Protein AF-0000000084495111 (afdb_homodimer)

Structure (mmCIF, N/CA/C/O backbone):
data_AF-0000000084495111-model_v1
#
loop_
_entity.id
_entity.type
_entity.pdbx_description
1 polymer 'Glycosyl transferase'
#
loop_
_atom_site.group_PDB
_atom_site.id
_atom_site.type_symbol
_atom_site.label_atom_id
_atom_site.label_alt_id
_atom_site.label_comp_id
_atom_site.label_asym_id
_atom_site.label_entity_id
_atom_site.label_seq_id
_atom_site.pdbx_PDB_ins_code
_atom_site.Cartn_x
_atom_site.Cartn_y
_atom_site.Cartn_z
_atom_site.occupancy
_atom_site.B_iso_or_equiv
_atom_site.auth_seq_id
_atom_site.auth_comp_id
_atom_site.auth_asym_id
_atom_site.auth_atom_id
_atom_site.pdbx_PDB_model_num
ATOM 1 N N . MET A 1 1 ? 12.867 35 25 1 80.38 1 MET A N 1
ATOM 2 C CA . MET A 1 1 ? 12.43 33.719 24.438 1 80.38 1 MET A CA 1
ATOM 3 C C . MET A 1 1 ? 13.344 33.281 23.297 1 80.38 1 MET A C 1
ATOM 5 O O . MET A 1 1 ? 13.844 34.125 22.547 1 80.38 1 MET A O 1
ATOM 9 N N . THR A 1 2 ? 13.703 32.094 23.297 1 91.12 2 THR A N 1
ATOM 10 C CA . THR A 1 2 ? 14.516 31.547 22.219 1 91.12 2 THR A CA 1
ATOM 11 C C . THR A 1 2 ? 13.766 31.641 20.891 1 91.12 2 THR A C 1
ATOM 13 O O . THR A 1 2 ? 12.586 31.297 20.812 1 91.12 2 THR A O 1
ATOM 16 N N . LYS A 1 3 ? 14.398 32.188 19.859 1 96.12 3 LYS A N 1
ATOM 17 C CA . LYS A 1 3 ? 13.797 32.375 18.531 1 96.12 3 LYS A CA 1
ATOM 18 C C . LYS A 1 3 ? 14.156 31.203 17.625 1 96.12 3 LYS A C 1
ATOM 20 O O . LYS A 1 3 ? 15.305 30.75 17.609 1 96.12 3 LYS A O 1
ATOM 25 N N . VAL A 1 4 ? 13.188 30.703 17 1 97 4 VAL A N 1
ATOM 26 C CA . VAL A 1 4 ? 13.367 29.703 15.938 1 97 4 VAL A CA 1
ATOM 27 C C . VAL A 1 4 ? 12.75 30.219 14.641 1 97 4 VAL A C 1
ATOM 29 O O . VAL A 1 4 ? 11.594 30.641 14.609 1 97 4 VAL A O 1
ATOM 32 N N . GLY A 1 5 ? 13.539 30.266 13.609 1 97.06 5 GLY A N 1
ATOM 33 C CA . GLY A 1 5 ? 13.031 30.688 12.312 1 97.06 5 GLY A CA 1
ATOM 34 C C . GLY A 1 5 ? 12.336 29.578 11.562 1 97.06 5 GLY A C 1
ATOM 35 O O . GLY A 1 5 ? 12.836 28.453 11.492 1 97.06 5 GLY A O 1
ATOM 36 N N . LEU A 1 6 ? 11.141 29.844 11.062 1 96.88 6 LEU A N 1
ATOM 37 C CA . LEU A 1 6 ? 10.43 28.953 10.148 1 96.88 6 LEU A CA 1
ATOM 38 C C . LEU A 1 6 ? 10.445 29.5 8.727 1 96.88 6 LEU A C 1
ATOM 40 O O . LEU A 1 6 ? 9.758 30.484 8.43 1 96.88 6 LEU A O 1
ATOM 44 N N . VAL A 1 7 ? 11.195 28.875 7.863 1 93.75 7 VAL A N 1
ATOM 45 C CA . VAL A 1 7 ? 11.398 29.359 6.504 1 93.75 7 VAL A CA 1
ATOM 46 C C . VAL A 1 7 ? 10.367 28.734 5.57 1 93.75 7 VAL A C 1
ATOM 48 O O . VAL A 1 7 ? 10.32 27.5 5.41 1 93.75 7 VAL A O 1
ATOM 51 N N . MET A 1 8 ? 9.539 29.547 4.945 1 90.94 8 MET A N 1
ATOM 52 C CA . MET A 1 8 ? 8.477 29.125 4.039 1 90.94 8 MET A CA 1
ATOM 53 C C . MET A 1 8 ? 8.43 30 2.797 1 90.94 8 MET A C 1
ATOM 55 O O . MET A 1 8 ? 9.023 31.078 2.775 1 90.94 8 MET A O 1
ATOM 59 N N . ARG A 1 9 ? 7.695 29.531 1.794 1 85.5 9 ARG A N 1
ATOM 60 C CA . ARG A 1 9 ? 7.422 30.359 0.625 1 85.5 9 ARG A CA 1
ATOM 61 C C . ARG A 1 9 ? 6.238 31.297 0.879 1 85.5 9 ARG A C 1
ATOM 63 O O . ARG A 1 9 ? 5.344 30.969 1.663 1 85.5 9 ARG A O 1
ATOM 70 N N . LYS A 1 10 ? 6.25 32.344 0.177 1 77.19 10 LYS A N 1
ATOM 71 C CA . LYS A 1 10 ? 5.176 33.312 0.313 1 77.19 10 LYS A CA 1
ATOM 72 C C . LYS A 1 10 ? 3.816 32.688 0.021 1 77.19 10 LYS A C 1
ATOM 74 O O . LYS A 1 10 ? 2.844 32.938 0.735 1 77.19 10 LYS A O 1
ATOM 79 N N . ILE A 1 11 ? 3.752 31.844 -0.914 1 74.19 11 ILE A N 1
ATOM 80 C CA . ILE A 1 11 ? 2.494 31.266 -1.366 1 74.19 11 ILE A CA 1
ATOM 81 C C . ILE A 1 11 ? 1.935 30.344 -0.284 1 74.19 11 ILE A C 1
ATOM 83 O O . ILE A 1 11 ? 0.718 30.172 -0.171 1 74.19 11 ILE A O 1
ATOM 87 N N . GLN A 1 12 ? 2.768 29.797 0.536 1 77.5 12 GLN A N 1
ATOM 88 C CA . GLN A 1 12 ? 2.334 28.906 1.601 1 77.5 12 GLN A CA 1
ATOM 89 C C . GLN A 1 12 ? 1.616 29.672 2.709 1 77.5 12 GLN A C 1
ATOM 91 O O . GLN A 1 12 ? 0.781 29.109 3.418 1 77.5 12 GLN A O 1
ATOM 96 N N . PHE A 1 13 ? 1.846 30.953 2.773 1 74.19 13 PHE A N 1
ATOM 97 C CA . PHE A 1 13 ? 1.226 31.766 3.814 1 74.19 13 PHE A CA 1
ATOM 98 C C . PHE A 1 13 ? -0.087 32.375 3.322 1 74.19 13 PHE A C 1
ATOM 100 O O . PHE A 1 13 ? -0.964 32.688 4.125 1 74.19 13 PHE A O 1
ATOM 107 N N . THR A 1 14 ? -0.217 32.406 2.066 1 70.44 14 THR A N 1
ATOM 108 C CA . THR A 1 14 ? -1.346 33.156 1.521 1 70.44 14 THR A CA 1
ATOM 109 C C . THR A 1 14 ? -2.562 32.25 1.354 1 70.44 14 THR A C 1
ATOM 111 O O . THR A 1 14 ? -3.701 32.719 1.384 1 70.44 14 THR A O 1
ATOM 114 N N . GLU A 1 15 ? -2.352 30.969 1.274 1 70.62 15 GLU A N 1
ATOM 115 C CA . GLU A 1 15 ? -3.453 30.047 1.041 1 70.62 15 GLU A CA 1
ATOM 116 C C . GLU A 1 15 ? -3.76 29.219 2.293 1 70.62 15 GLU A C 1
ATOM 118 O O . GLU A 1 15 ? -2.863 28.938 3.088 1 70.62 15 GLU A O 1
ATOM 123 N N . ALA A 1 16 ? -5.059 29.016 2.482 1 68.75 16 ALA A N 1
ATOM 124 C CA . ALA A 1 16 ? -5.473 28.219 3.637 1 68.75 16 ALA A CA 1
ATOM 125 C C . ALA A 1 16 ? -5.242 26.734 3.389 1 68.75 16 ALA A C 1
ATOM 127 O O . ALA A 1 16 ? -6.188 25.938 3.4 1 68.75 16 ALA A O 1
ATOM 128 N N . GLN A 1 17 ? -3.949 26.438 3.223 1 77.94 17 GLN A N 1
ATOM 129 C CA . GLN A 1 17 ? -3.578 25.062 2.938 1 77.94 17 GLN A CA 1
ATOM 130 C C . GLN A 1 17 ? -2.781 24.453 4.09 1 77.94 17 GLN A C 1
ATOM 132 O O . GLN A 1 17 ? -2.631 25.078 5.141 1 77.94 17 GLN A O 1
ATOM 137 N N . GLY A 1 18 ? -2.381 23.328 3.938 1 77.62 18 GLY A N 1
ATOM 138 C CA . GLY A 1 18 ? -1.704 22.531 4.941 1 77.62 18 GLY A CA 1
ATOM 139 C C . GLY A 1 18 ? -0.502 23.219 5.551 1 77.62 18 GLY A C 1
ATOM 140 O O . GLY A 1 18 ? -0.385 23.312 6.777 1 77.62 18 GLY A O 1
ATOM 141 N N . PRO A 1 19 ? 0.266 23.781 4.699 1 79.81 19 PRO A N 1
ATOM 142 C CA . PRO A 1 19 ? 1.465 24.422 5.238 1 79.81 19 PRO A CA 1
ATOM 143 C C . PRO A 1 19 ? 1.14 25.609 6.145 1 79.81 19 PRO A C 1
ATOM 145 O O . PRO A 1 19 ? 1.801 25.812 7.164 1 79.81 19 PRO A O 1
ATOM 148 N N . ARG A 1 20 ? 0.165 26.359 5.805 1 81.5 20 ARG A N 1
ATOM 149 C CA . ARG A 1 20 ? -0.225 27.484 6.637 1 81.5 20 ARG A CA 1
ATOM 150 C C . ARG A 1 20 ? -0.777 27.016 7.98 1 81.5 20 ARG A C 1
ATOM 152 O O . ARG A 1 20 ? -0.431 27.562 9.023 1 81.5 20 ARG A O 1
ATOM 159 N N . ILE A 1 21 ? -1.583 26.047 7.891 1 82.5 21 ILE A N 1
ATOM 160 C CA . ILE A 1 21 ? -2.174 25.5 9.102 1 82.5 21 ILE A CA 1
ATOM 161 C C . ILE A 1 21 ? -1.073 24.969 10.016 1 82.5 21 ILE A C 1
ATOM 163 O O . ILE A 1 21 ? -1.077 25.234 11.227 1 82.5 21 ILE A O 1
ATOM 167 N N . PHE A 1 22 ? -0.161 24.328 9.484 1 87.94 22 PHE A N 1
ATOM 168 C CA . PHE A 1 22 ? 0.98 23.828 10.242 1 87.94 22 PHE A CA 1
ATOM 169 C C . PHE A 1 22 ? 1.736 24.969 10.906 1 87.94 22 PHE A C 1
ATOM 171 O O . PHE A 1 22 ? 2.055 24.906 12.094 1 87.94 22 PHE A O 1
ATOM 178 N N . ALA A 1 23 ? 1.989 25.984 10.109 1 89.56 23 ALA A N 1
ATOM 179 C CA . ALA A 1 23 ? 2.773 27.109 10.602 1 89.56 23 ALA A CA 1
ATOM 180 C C . ALA A 1 23 ? 2.092 27.781 11.797 1 89.56 23 ALA A C 1
ATOM 182 O O . ALA A 1 23 ? 2.74 28.094 12.797 1 89.56 23 ALA A O 1
ATOM 183 N N . GLU A 1 24 ? 0.834 27.922 11.672 1 89.25 24 GLU A N 1
ATOM 184 C CA . GLU A 1 24 ? 0.075 28.562 12.742 1 89.25 24 GLU A CA 1
ATOM 185 C C . GLU A 1 24 ? 0.035 27.688 13.992 1 89.25 24 GLU A C 1
ATOM 187 O O . GLU A 1 24 ? 0.164 28.188 15.109 1 89.25 24 GLU A O 1
ATOM 192 N N . ARG A 1 25 ? -0.098 26.469 13.773 1 89.81 25 ARG A N 1
ATOM 193 C CA . ARG A 1 25 ? -0.114 25.547 14.898 1 89.81 25 ARG A CA 1
ATOM 194 C C . ARG A 1 25 ? 1.244 25.5 15.594 1 89.81 25 ARG A C 1
ATOM 196 O O . ARG A 1 25 ? 1.318 25.484 16.828 1 89.81 25 ARG A O 1
ATOM 203 N N . LEU A 1 26 ? 2.24 25.422 14.805 1 93.06 26 LEU A N 1
ATOM 204 C CA . LEU A 1 26 ? 3.586 25.406 15.367 1 93.06 26 LEU A CA 1
ATOM 205 C C . LEU A 1 26 ? 3.867 26.672 16.172 1 93.06 26 LEU A C 1
ATOM 207 O O . LEU A 1 26 ? 4.508 26.609 17.219 1 93.06 26 LEU A O 1
ATOM 211 N N . LYS A 1 27 ? 3.406 27.75 15.656 1 94.44 27 LYS A N 1
ATOM 212 C CA . LYS A 1 27 ? 3.58 29.016 16.359 1 94.44 27 LYS A CA 1
ATOM 213 C C . LYS A 1 27 ? 2.904 28.984 17.734 1 94.44 27 LYS A C 1
ATOM 215 O O . LYS A 1 27 ? 3.494 29.391 18.734 1 94.44 27 LYS A O 1
ATOM 220 N N . THR A 1 28 ? 1.723 28.516 17.75 1 93.5 28 THR A N 1
ATOM 221 C CA . THR A 1 28 ? 0.976 28.406 19 1 93.5 28 THR A CA 1
ATOM 222 C C . THR A 1 28 ? 1.685 27.484 19.969 1 93.5 28 THR A C 1
ATOM 224 O O . THR A 1 28 ? 1.836 27.812 21.156 1 93.5 28 THR A O 1
ATOM 227 N N . ILE A 1 29 ? 2.139 26.375 19.516 1 93.25 29 ILE A N 1
ATOM 228 C CA . ILE A 1 29 ? 2.852 25.406 20.344 1 93.25 29 ILE A CA 1
ATOM 229 C C . ILE A 1 29 ? 4.148 26.016 20.859 1 93.25 29 ILE A C 1
ATOM 231 O O . ILE A 1 29 ? 4.5 25.859 22.031 1 93.25 29 ILE A O 1
ATOM 235 N N . GLY A 1 30 ? 4.828 26.719 19.969 1 94.44 30 GLY A N 1
ATOM 236 C CA . GLY A 1 30 ? 6.043 27.406 20.375 1 94.44 30 GLY A CA 1
ATOM 237 C C . GLY A 1 30 ? 5.824 28.359 21.531 1 94.44 30 GLY A C 1
ATOM 238 O O . GLY A 1 30 ? 6.57 28.328 22.516 1 94.44 30 GLY A O 1
ATOM 239 N N . GLU A 1 31 ? 4.785 29.094 21.422 1 94.69 31 GLU A N 1
ATOM 240 C CA . GLU A 1 31 ? 4.469 30.062 22.469 1 94.69 31 GLU A CA 1
ATOM 241 C C . GLU A 1 31 ? 4.227 29.359 23.812 1 94.69 31 GLU A C 1
ATOM 243 O O . GLU A 1 31 ? 4.688 29.828 24.859 1 94.69 31 GLU A O 1
ATOM 248 N N . GLU A 1 32 ? 3.641 28.312 23.734 1 93 32 GLU A N 1
ATOM 249 C CA . GLU A 1 32 ? 3.355 27.531 24.938 1 93 32 GLU A CA 1
ATOM 250 C C . GLU A 1 32 ? 4.633 26.969 25.547 1 93 32 GLU A C 1
ATOM 252 O O . GLU A 1 32 ? 4.715 26.766 26.766 1 93 32 GLU A O 1
ATOM 257 N N . LEU A 1 33 ? 5.582 26.734 24.719 1 93.25 33 LEU A N 1
ATOM 258 C CA . LEU A 1 33 ? 6.809 26.094 25.172 1 93.25 33 LEU A CA 1
ATOM 259 C C . LEU A 1 33 ? 7.906 27.125 25.406 1 93.25 33 LEU A C 1
ATOM 261 O O . LEU A 1 33 ? 9.055 26.75 25.688 1 93.25 33 LEU A O 1
ATOM 265 N N . GLY A 1 34 ? 7.582 28.359 25.266 1 93 34 GLY A N 1
ATOM 266 C CA . GLY A 1 34 ? 8.547 29.406 25.5 1 93 34 GLY A CA 1
ATOM 267 C C . GLY A 1 34 ? 9.477 29.656 24.328 1 93 34 GLY A C 1
ATOM 268 O O . GLY A 1 34 ? 10.609 30.109 24.5 1 93 34 GLY A O 1
ATOM 269 N N . ILE A 1 35 ? 9.016 29.297 23.188 1 95.12 35 ILE A N 1
ATOM 270 C CA . ILE A 1 35 ? 9.781 29.469 21.953 1 95.12 35 ILE A CA 1
ATOM 271 C C . ILE A 1 35 ? 9.023 30.422 21.016 1 95.12 35 ILE A C 1
ATOM 273 O O . ILE A 1 35 ? 7.82 30.266 20.812 1 95.12 35 ILE A O 1
ATOM 277 N N . GLU A 1 36 ? 9.695 31.375 20.516 1 96.44 36 GLU A N 1
ATOM 278 C CA . GLU A 1 36 ? 9.109 32.281 19.531 1 96.44 36 GLU A CA 1
ATOM 279 C C . GLU A 1 36 ? 9.406 31.781 18.109 1 96.44 36 GLU A C 1
ATOM 281 O O . GLU A 1 36 ? 10.547 31.828 17.656 1 96.44 36 GLU A O 1
ATOM 286 N N . ILE A 1 37 ? 8.406 31.391 17.438 1 96.25 37 ILE A N 1
ATOM 287 C CA . ILE A 1 37 ? 8.547 31 16.031 1 96.25 37 ILE A CA 1
ATOM 288 C C . ILE A 1 37 ? 8.453 32.25 15.148 1 96.25 37 ILE A C 1
ATOM 290 O O . ILE A 1 37 ? 7.422 32.906 15.109 1 96.25 37 ILE A O 1
ATOM 294 N N . VAL A 1 38 ? 9.523 32.469 14.453 1 96.19 38 VAL A N 1
ATOM 295 C CA . VAL A 1 38 ? 9.586 33.625 13.562 1 96.19 38 VAL A CA 1
ATOM 296 C C . VAL A 1 38 ? 9.43 33.188 12.117 1 96.19 38 VAL A C 1
ATOM 298 O O . VAL A 1 38 ? 10.227 32.375 11.625 1 96.19 38 VAL A O 1
ATOM 301 N N . PHE A 1 39 ? 8.391 33.719 11.414 1 94.5 39 PHE A N 1
ATOM 302 C CA . PHE A 1 39 ? 8.164 33.375 10.016 1 94.5 39 PHE A CA 1
ATOM 303 C C . PHE A 1 39 ? 9.148 34.094 9.109 1 94.5 39 PHE A C 1
ATOM 305 O O . PHE A 1 39 ? 9.25 35.344 9.172 1 94.5 39 PHE A O 1
ATOM 312 N N . ILE A 1 40 ? 9.859 33.375 8.344 1 94 40 ILE A N 1
ATOM 313 C CA . ILE A 1 40 ? 10.805 33.906 7.379 1 94 40 ILE A CA 1
ATOM 314 C C . ILE A 1 40 ? 10.359 33.562 5.961 1 94 40 ILE A C 1
ATOM 316 O O . ILE A 1 40 ? 10.289 32.375 5.598 1 94 40 ILE A O 1
ATOM 320 N N . SER A 1 41 ? 10.062 34.5 5.145 1 90.25 41 SER A N 1
ATOM 321 C CA . SER A 1 41 ? 9.602 34.312 3.773 1 90.25 41 SER A CA 1
ATOM 322 C C . SER A 1 41 ? 10.109 35.406 2.85 1 90.25 41 SER A C 1
ATOM 324 O O . SER A 1 41 ? 9.859 36.594 3.088 1 90.25 41 SER A O 1
ATOM 326 N N . PRO A 1 42 ? 10.789 34.969 1.821 1 86.25 42 PRO A N 1
ATOM 327 C CA . PRO A 1 42 ? 11.211 36 0.861 1 86.25 42 PRO A CA 1
ATOM 328 C C . PRO A 1 42 ? 10.078 36.438 -0.059 1 86.25 42 PRO A C 1
ATOM 330 O O . PRO A 1 42 ? 9.156 35.656 -0.335 1 86.25 42 PRO A O 1
ATOM 333 N N . GLU A 1 43 ? 10.148 37.656 -0.5 1 81.06 43 GLU A N 1
ATOM 334 C CA . GLU A 1 43 ? 9.117 38.188 -1.379 1 81.06 43 GLU A CA 1
ATOM 335 C C . GLU A 1 43 ? 9.633 38.344 -2.807 1 81.06 43 GLU A C 1
ATOM 337 O O . GLU A 1 43 ? 8.844 38.469 -3.746 1 81.06 43 GLU A O 1
ATOM 342 N N . ARG A 1 44 ? 10.875 38.25 -2.992 1 76.62 44 ARG A N 1
ATOM 343 C CA . ARG A 1 44 ? 11.508 38.438 -4.293 1 76.62 44 ARG A CA 1
ATOM 344 C C . ARG A 1 44 ? 11.445 37.156 -5.125 1 76.62 44 ARG A C 1
ATOM 346 O O . ARG A 1 44 ? 11.766 36.062 -4.633 1 76.62 44 ARG A O 1
ATOM 353 N N . HIS A 1 45 ? 11.078 37.156 -6.383 1 64.75 45 HIS A N 1
ATOM 354 C CA . HIS A 1 45 ? 11.133 36.094 -7.391 1 64.75 45 HIS A CA 1
ATOM 355 C C . HIS A 1 45 ? 10.312 34.906 -6.965 1 64.75 45 HIS A C 1
ATOM 357 O O . HIS A 1 45 ? 10.758 33.75 -7.109 1 64.75 45 HIS A O 1
ATOM 363 N N . VAL A 1 46 ? 9.352 35.125 -6.258 1 66.06 46 VAL A N 1
ATOM 364 C CA . VAL A 1 46 ? 8.477 34.031 -5.84 1 66.06 46 VAL A CA 1
ATOM 365 C C . VAL A 1 46 ? 7.492 33.688 -6.961 1 66.06 46 VAL A C 1
ATOM 367 O O . VAL A 1 46 ? 6.793 34.594 -7.465 1 66.06 46 VAL A O 1
ATOM 370 N N . SER A 1 47 ? 7.93 32.562 -7.633 1 59.09 47 SER A N 1
ATOM 371 C CA . SER A 1 47 ? 7.062 32.156 -8.734 1 59.09 47 SER A CA 1
ATOM 372 C C . SER A 1 47 ? 5.664 31.797 -8.242 1 59.09 47 SER A C 1
ATOM 374 O O . SER A 1 47 ? 5.504 31.281 -7.137 1 59.09 47 SER A O 1
ATOM 376 N N . GLY A 1 48 ? 4.699 32.5 -8.766 1 58.28 48 GLY A N 1
ATOM 377 C CA . GLY A 1 48 ? 3.342 32.094 -8.469 1 58.28 48 GLY A CA 1
ATOM 378 C C . GLY A 1 48 ? 2.988 30.734 -9.078 1 58.28 48 GLY A C 1
ATOM 379 O O . GLY A 1 48 ? 1.922 30.188 -8.797 1 58.28 48 GLY A O 1
ATOM 380 N N . TYR A 1 49 ? 3.998 30.25 -10 1 55.78 49 TYR A N 1
ATOM 381 C CA . TYR A 1 49 ? 3.678 29.047 -10.75 1 55.78 49 TYR A CA 1
ATOM 382 C C . TYR A 1 49 ? 4.688 27.938 -10.461 1 55.78 49 TYR A C 1
ATOM 384 O O . TYR A 1 49 ? 5.891 28.188 -10.367 1 55.78 49 TYR A O 1
ATOM 392 N N . ASP A 1 50 ? 4.293 26.812 -9.938 1 55.47 50 ASP A N 1
ATOM 393 C CA . ASP A 1 50 ? 5.195 25.703 -9.648 1 55.47 50 ASP A CA 1
ATOM 394 C C . ASP A 1 50 ? 5.41 24.828 -10.883 1 55.47 50 ASP A C 1
ATOM 396 O O . ASP A 1 50 ? 6.477 24.219 -11.047 1 55.47 50 ASP A O 1
ATOM 400 N N . TRP A 1 51 ? 4.508 24.859 -11.805 1 53.09 51 TRP A N 1
ATOM 401 C CA . TRP A 1 51 ? 4.473 23.781 -12.781 1 53.09 51 TRP A CA 1
ATOM 402 C C . TRP A 1 51 ? 5.094 24.219 -14.102 1 53.09 51 TRP A C 1
ATOM 404 O O . TRP A 1 51 ? 5.25 23.406 -15.023 1 53.09 51 TRP A O 1
ATOM 414 N N . LEU A 1 52 ? 5.387 25.422 -14.219 1 55.28 52 LEU A N 1
ATOM 415 C CA . LEU A 1 52 ? 5.93 25.828 -15.508 1 55.28 52 LEU A CA 1
ATOM 416 C C . LEU A 1 52 ? 7.438 25.594 -15.562 1 55.28 52 LEU A C 1
ATOM 418 O O . LEU A 1 52 ? 8.156 25.922 -14.609 1 55.28 52 LEU A O 1
ATOM 422 N N . PRO A 1 53 ? 7.77 24.875 -16.672 1 58.88 53 PRO A N 1
ATOM 423 C CA . PRO A 1 53 ? 9.211 24.688 -16.844 1 58.88 53 PRO A CA 1
ATOM 424 C C . PRO A 1 53 ? 9.992 25.984 -16.656 1 58.88 53 PRO A C 1
ATOM 426 O O . PRO A 1 53 ? 9.609 27.031 -17.203 1 58.88 53 PRO A O 1
ATOM 429 N N . GLY A 1 54 ? 11.031 26.031 -15.805 1 56.72 54 GLY A N 1
ATOM 430 C CA . GLY A 1 54 ? 11.852 27.203 -15.547 1 56.72 54 GLY A CA 1
ATOM 431 C C . GLY A 1 54 ? 11.391 28 -14.344 1 56.72 54 GLY A C 1
ATOM 432 O O . GLY A 1 54 ? 12.133 28.844 -13.828 1 56.72 54 GLY A O 1
ATOM 433 N N . TYR A 1 55 ? 10.219 27.625 -13.93 1 56.91 55 TYR A N 1
ATOM 434 C CA . TYR A 1 55 ? 9.641 28.375 -12.828 1 56.91 55 TYR A CA 1
ATOM 435 C C . TYR A 1 55 ? 9.453 27.5 -11.594 1 56.91 55 TYR A C 1
ATOM 437 O O . TYR A 1 55 ? 8.57 27.75 -10.773 1 56.91 55 TYR A O 1
ATOM 445 N N . GLU A 1 56 ? 10.305 26.5 -11.617 1 68.06 56 GLU A N 1
ATOM 446 C CA . GLU A 1 56 ? 10.25 25.609 -10.469 1 68.06 56 GLU A CA 1
ATOM 447 C C . GLU A 1 56 ? 10.5 26.375 -9.172 1 68.06 56 GLU A C 1
ATOM 449 O O . GLU A 1 56 ? 11.336 27.266 -9.125 1 68.06 56 GLU A O 1
ATOM 454 N N . HIS A 1 57 ? 9.805 26.047 -8.188 1 76 57 HIS A N 1
ATOM 455 C CA . HIS A 1 57 ? 9.867 26.719 -6.902 1 76 57 HIS A CA 1
ATOM 456 C C . HIS A 1 57 ? 11.297 26.766 -6.363 1 76 57 HIS A C 1
ATOM 458 O O . HIS A 1 57 ? 11.719 27.75 -5.773 1 76 57 HIS A O 1
ATOM 464 N N . GLU A 1 58 ? 12.008 25.719 -6.715 1 77.44 58 GLU A N 1
ATOM 465 C CA . GLU A 1 58 ? 13.352 25.609 -6.152 1 77.44 58 GLU A CA 1
ATOM 466 C C . GLU A 1 58 ? 14.297 26.641 -6.773 1 77.44 58 GLU A C 1
ATOM 468 O O . GLU A 1 58 ? 15.211 27.125 -6.109 1 77.44 58 GLU A O 1
ATOM 473 N N . LYS A 1 59 ? 14.039 26.938 -8.062 1 74.12 59 LYS A N 1
ATOM 474 C CA . LYS A 1 59 ? 14.836 27.984 -8.703 1 74.12 59 LYS A CA 1
ATOM 475 C C . LYS A 1 59 ? 14.602 29.344 -8.039 1 74.12 59 LYS A C 1
ATOM 477 O O . LYS A 1 59 ? 15.547 30.094 -7.805 1 74.12 59 LYS A O 1
ATOM 482 N N . GLY A 1 60 ? 13.344 29.578 -7.758 1 78.62 60 GLY A N 1
ATOM 483 C CA . GLY A 1 60 ? 13.008 30.797 -7.035 1 78.62 60 GLY A CA 1
ATOM 484 C C . GLY A 1 60 ? 13.586 30.828 -5.633 1 78.62 60 GLY A C 1
ATOM 485 O O . GLY A 1 60 ? 14.031 31.875 -5.168 1 78.62 60 GLY A O 1
ATOM 486 N N . ASP A 1 61 ? 13.625 29.719 -4.973 1 84.25 61 ASP A N 1
ATOM 487 C CA . ASP A 1 61 ? 14.195 29.641 -3.629 1 84.25 61 ASP A CA 1
ATOM 488 C C . ASP A 1 61 ? 15.68 30.016 -3.639 1 84.25 61 ASP A C 1
ATOM 490 O O . ASP A 1 61 ? 16.141 30.781 -2.797 1 84.25 61 ASP A O 1
ATOM 494 N N . LEU A 1 62 ? 16.359 29.594 -4.648 1 81.25 62 LEU A N 1
ATOM 495 C CA . LEU A 1 62 ? 17.812 29.734 -4.715 1 81.25 62 LEU A CA 1
ATOM 496 C C . LEU A 1 62 ? 18.203 31.203 -4.855 1 81.25 62 LEU A C 1
ATOM 498 O O . LEU A 1 62 ? 19.234 31.625 -4.332 1 81.25 62 LEU A O 1
ATOM 502 N N . VAL A 1 63 ? 17.312 31.938 -5.48 1 81.81 63 VAL A N 1
ATOM 503 C CA . VAL A 1 63 ? 17.719 33.312 -5.754 1 81.81 63 VAL A CA 1
ATOM 504 C C . VAL A 1 63 ? 17.297 34.219 -4.598 1 81.81 63 VAL A C 1
ATOM 506 O O . VAL A 1 63 ? 17.484 35.438 -4.648 1 81.81 63 VAL A O 1
ATOM 509 N N . ASN A 1 64 ? 16.828 33.594 -3.504 1 88.62 64 ASN A N 1
ATOM 510 C CA . ASN A 1 64 ? 16.344 34.406 -2.391 1 88.62 64 ASN A CA 1
ATOM 511 C C . ASN A 1 64 ? 17.125 34.125 -1.111 1 88.62 64 ASN A C 1
ATOM 513 O O . ASN A 1 64 ? 16.719 34.531 -0.027 1 88.62 64 ASN A O 1
ATOM 517 N N . TYR A 1 65 ? 18.203 33.438 -1.182 1 88.75 65 TYR A N 1
ATOM 518 C CA . TYR A 1 65 ? 18.984 33.062 -0.003 1 88.75 65 TYR A CA 1
ATOM 519 C C . TYR A 1 65 ? 19.5 34.281 0.72 1 88.75 65 TYR A C 1
ATOM 521 O O . TYR A 1 65 ? 19.562 34.312 1.952 1 88.75 65 TYR A O 1
ATOM 529 N N . ASP A 1 66 ? 19.859 35.281 -0.09 1 89.25 66 ASP A N 1
ATOM 530 C CA . ASP A 1 66 ? 20.391 36.5 0.52 1 89.25 66 ASP A CA 1
ATOM 531 C C . ASP A 1 66 ? 19.344 37.156 1.407 1 89.25 66 ASP A C 1
ATOM 533 O O . ASP A 1 66 ? 19.641 37.594 2.527 1 89.25 66 ASP A O 1
ATOM 537 N N . ILE A 1 67 ? 18.172 37.188 0.968 1 92.06 67 ILE A N 1
ATOM 538 C CA . ILE A 1 67 ? 17.078 37.812 1.707 1 92.06 67 ILE A CA 1
ATOM 539 C C . ILE A 1 67 ? 16.766 37 2.961 1 92.06 67 ILE A C 1
ATOM 541 O O . ILE A 1 67 ? 16.578 37.562 4.039 1 92.06 67 ILE A O 1
ATOM 545 N N . VAL A 1 68 ? 16.734 35.719 2.822 1 93.56 68 VAL A N 1
ATOM 546 C CA . VAL A 1 68 ? 16.422 34.844 3.938 1 93.56 68 VAL A CA 1
ATOM 547 C C . VAL A 1 68 ? 17.516 34.938 5 1 93.56 68 VAL A C 1
ATOM 549 O O . VAL A 1 68 ? 17.219 35.094 6.188 1 93.56 68 VAL A O 1
ATOM 552 N N . LEU A 1 69 ? 18.734 35 4.574 1 92.44 69 LEU A N 1
ATOM 553 C CA . LEU A 1 69 ? 19.859 35.125 5.5 1 92.44 69 LEU A CA 1
ATOM 554 C C . LEU A 1 69 ? 19.859 36.469 6.203 1 92.44 69 LEU A C 1
ATOM 556 O O . LEU A 1 69 ? 20.156 36.562 7.395 1 92.44 69 LEU A O 1
ATOM 560 N N . ASP A 1 70 ? 19.516 37.469 5.488 1 94.62 70 ASP A N 1
ATOM 561 C CA . ASP A 1 70 ? 19.422 38.781 6.086 1 94.62 70 ASP A CA 1
ATOM 562 C C . ASP A 1 70 ? 18.375 38.812 7.199 1 94.62 70 ASP A C 1
ATOM 564 O O . ASP A 1 70 ? 18.609 39.406 8.258 1 94.62 70 ASP A O 1
ATOM 568 N N . GLN A 1 71 ? 17.266 38.219 6.945 1 94.81 71 GLN A N 1
ATOM 569 C CA . GLN A 1 71 ? 16.203 38.188 7.945 1 94.81 71 GLN A CA 1
ATOM 570 C C . GLN A 1 71 ? 16.656 37.375 9.172 1 94.81 71 GLN A C 1
ATOM 572 O O . GLN A 1 71 ? 16.406 37.781 10.305 1 94.81 71 GLN A O 1
ATOM 577 N N . ILE A 1 72 ? 17.312 36.281 8.969 1 94.56 72 ILE A N 1
ATOM 578 C CA . ILE A 1 72 ? 17.797 35.406 10.047 1 94.56 72 ILE A CA 1
ATOM 579 C C . ILE A 1 72 ? 18.797 36.188 10.906 1 94.56 72 ILE A C 1
ATOM 581 O O . ILE A 1 72 ? 18.703 36.188 12.133 1 94.56 72 ILE A O 1
ATOM 585 N N . ASN A 1 73 ? 19.672 36.906 10.258 1 94.38 73 ASN A N 1
ATOM 586 C CA . ASN A 1 73 ? 20.703 37.656 10.961 1 94.38 73 ASN A CA 1
ATOM 587 C C . ASN A 1 73 ? 20.109 38.844 11.719 1 94.38 73 ASN A C 1
ATOM 589 O O . ASN A 1 73 ? 20.469 39.094 12.867 1 94.38 73 ASN A O 1
ATOM 593 N N . THR A 1 74 ? 19.25 39.562 11.078 1 95.75 74 THR A N 1
ATOM 594 C CA . THR A 1 74 ? 18.641 40.719 11.688 1 95.75 74 THR A CA 1
ATOM 595 C C . THR A 1 74 ? 17.844 40.344 12.93 1 95.75 74 THR A C 1
ATOM 597 O O . THR A 1 74 ? 17.828 41.094 13.906 1 95.75 74 THR A O 1
ATOM 600 N N . GLN A 1 75 ? 17.281 39.219 12.914 1 95.56 75 GLN A N 1
ATOM 601 C CA . GLN A 1 75 ? 16.438 38.781 14.016 1 95.56 75 GLN A CA 1
ATOM 602 C C . GLN A 1 75 ? 17.234 37.938 15.023 1 95.56 75 GLN A C 1
ATOM 604 O O . GLN A 1 75 ? 16.688 37.438 16 1 95.56 75 GLN A O 1
ATOM 609 N N . LYS A 1 76 ? 18.5 37.719 14.773 1 95.25 76 LYS A N 1
ATOM 610 C CA . LYS A 1 76 ? 19.406 37 15.656 1 95.25 76 LYS A CA 1
ATOM 611 C C . LYS A 1 76 ? 18.922 35.594 15.914 1 95.25 76 LYS A C 1
ATOM 613 O O . LYS A 1 76 ? 18.844 35.156 17.062 1 95.25 76 LYS A O 1
ATOM 618 N N . ILE A 1 77 ? 18.531 34.938 14.812 1 96.25 77 ILE A N 1
ATOM 619 C CA . ILE A 1 77 ? 18.047 33.562 14.875 1 96.25 77 ILE A CA 1
ATOM 620 C C . ILE A 1 77 ? 19.203 32.594 14.703 1 96.25 77 ILE A C 1
ATOM 622 O O . ILE A 1 77 ? 20.016 32.75 13.789 1 96.25 77 ILE A O 1
ATOM 626 N N . GLU A 1 78 ? 19.266 31.625 15.578 1 95.38 78 GLU A N 1
ATOM 627 C CA . GLU A 1 78 ? 20.328 30.641 15.516 1 95.38 78 GLU A CA 1
ATOM 628 C C . GLU A 1 78 ? 19.797 29.266 15.117 1 95.38 78 GLU A C 1
ATOM 630 O O . GLU A 1 78 ? 20.562 28.375 14.758 1 95.38 78 GLU A O 1
ATOM 635 N N . HIS A 1 79 ? 18.516 29.031 15.242 1 96.56 79 HIS A N 1
ATOM 636 C CA . HIS A 1 79 ? 17.844 27.781 14.906 1 96.56 79 HIS A CA 1
ATOM 637 C C . HIS A 1 79 ? 16.812 27.984 13.812 1 96.56 79 HIS A C 1
ATOM 639 O O . HIS A 1 79 ? 15.977 28.906 13.906 1 96.56 79 HIS A O 1
ATOM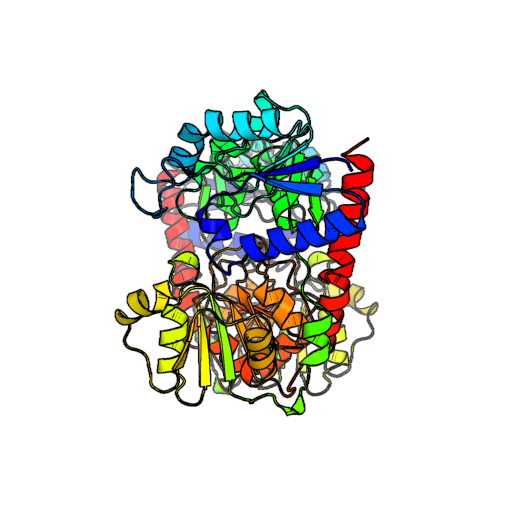 645 N N . VAL A 1 80 ? 16.875 27.109 12.758 1 96.62 80 VAL A N 1
ATOM 646 C CA . VAL A 1 80 ? 15.922 27.312 11.68 1 96.62 80 VAL A CA 1
ATOM 647 C C . VAL A 1 80 ? 15.289 25.969 11.289 1 96.62 80 VAL A C 1
ATOM 649 O O . VAL A 1 80 ? 15.969 24.938 11.281 1 96.62 80 VAL A O 1
ATOM 652 N N . ILE A 1 81 ? 14.008 26.031 11.039 1 96.5 81 ILE A N 1
ATOM 653 C CA . ILE A 1 81 ? 13.25 24.969 10.383 1 96.5 81 ILE A CA 1
ATOM 654 C C . ILE A 1 81 ? 12.852 25.406 8.977 1 96.5 81 ILE A C 1
ATOM 656 O O . ILE A 1 81 ? 12.188 26.422 8.805 1 96.5 81 ILE A O 1
ATOM 660 N N . TYR A 1 82 ? 13.328 24.734 8.031 1 93.44 82 TYR A N 1
ATOM 661 C CA . TYR A 1 82 ? 12.922 25.047 6.668 1 93.44 82 TYR A CA 1
ATOM 662 C C . TYR A 1 82 ? 11.969 24 6.117 1 93.44 82 TYR A C 1
ATOM 664 O O . TYR A 1 82 ? 12.156 22.812 6.332 1 93.44 82 TYR A O 1
ATOM 672 N N . THR A 1 83 ? 10.922 24.438 5.391 1 91.25 83 THR A N 1
ATOM 673 C CA . THR A 1 83 ? 9.805 23.578 5.027 1 91.25 83 THR A CA 1
ATOM 674 C C . THR A 1 83 ? 9.828 23.266 3.531 1 91.25 83 THR A C 1
ATOM 676 O O . THR A 1 83 ? 8.992 22.5 3.039 1 91.25 83 THR A O 1
ATOM 679 N N . VAL A 1 84 ? 10.781 23.922 2.814 1 87.5 84 VAL A N 1
ATOM 680 C CA . VAL A 1 84 ? 10.844 23.719 1.369 1 87.5 84 VAL A CA 1
ATOM 681 C C . VAL A 1 84 ? 12.25 23.281 0.967 1 87.5 84 VAL A C 1
ATOM 683 O O . VAL A 1 84 ? 13.234 23.719 1.561 1 87.5 84 VAL A O 1
ATOM 686 N N . SER A 1 85 ? 12.32 22.5 -0.035 1 84.88 85 SER A N 1
ATOM 687 C CA . SER A 1 85 ? 13.57 21.859 -0.434 1 84.88 85 SER A CA 1
ATOM 688 C C . SER A 1 85 ? 14.578 22.891 -0.927 1 84.88 85 SER A C 1
ATOM 690 O O . SER A 1 85 ? 15.781 22.734 -0.707 1 84.88 85 SER A O 1
ATOM 692 N N . GLY A 1 86 ? 14.094 23.953 -1.42 1 84.81 86 GLY A N 1
ATOM 693 C CA . GLY A 1 86 ? 14.992 24.938 -2.006 1 84.81 86 GLY A CA 1
ATOM 694 C C . GLY A 1 86 ? 15.859 25.641 -0.98 1 84.81 86 GLY A C 1
ATOM 695 O O . GLY A 1 86 ? 16.859 26.281 -1.332 1 84.81 86 GLY A O 1
ATOM 696 N N . PHE A 1 87 ? 15.57 25.484 0.275 1 90.38 87 PHE A N 1
ATOM 697 C CA . PHE A 1 87 ? 16.328 26.203 1.294 1 90.38 87 PHE A CA 1
ATOM 698 C C . PHE A 1 87 ? 17.125 25.234 2.154 1 90.38 87 PHE A C 1
ATOM 700 O O . PHE A 1 87 ? 17.609 25.594 3.232 1 90.38 87 PHE A O 1
ATOM 707 N N . THR A 1 88 ? 17.328 24.016 1.678 1 91.19 88 THR A N 1
ATOM 708 C CA . THR A 1 88 ? 18.078 23.016 2.453 1 91.19 88 THR A CA 1
ATOM 709 C C . THR A 1 88 ? 19.531 23.422 2.6 1 91.19 88 THR A C 1
ATOM 711 O O . THR A 1 88 ? 20.203 23.047 3.566 1 91.19 88 THR A O 1
ATOM 714 N N . TYR A 1 89 ? 20.031 24.281 1.772 1 88.81 89 TYR A N 1
ATOM 715 C CA . TYR A 1 89 ? 21.438 24.688 1.811 1 88.81 89 TYR A CA 1
ATOM 716 C C . TYR A 1 89 ? 21.672 25.703 2.912 1 88.81 89 TYR A C 1
ATOM 718 O O . TYR A 1 89 ? 22.828 26.062 3.191 1 88.81 89 TYR A O 1
ATOM 726 N N . LEU A 1 90 ? 20.688 26.109 3.57 1 91.62 90 LEU A N 1
ATOM 727 C CA . LEU A 1 90 ? 20.859 26.906 4.777 1 91.62 90 LEU A CA 1
ATOM 728 C C . LEU A 1 90 ? 21.75 26.188 5.785 1 91.62 90 LEU A C 1
ATOM 730 O O . LEU A 1 90 ? 22.375 26.828 6.629 1 91.62 90 LEU A O 1
ATOM 734 N N . LYS A 1 91 ? 21.797 24.938 5.625 1 90.94 91 LYS A N 1
ATOM 735 C CA . LYS A 1 91 ? 22.656 24.109 6.465 1 90.94 91 LYS A CA 1
ATOM 736 C C . LYS A 1 91 ? 24.109 24.547 6.367 1 90.94 91 LYS A C 1
ATOM 738 O O . LYS A 1 91 ? 24.891 24.391 7.316 1 90.94 91 LYS A O 1
ATOM 743 N N . MET A 1 92 ? 24.438 25.078 5.25 1 89.12 92 MET A N 1
ATOM 744 C CA . MET A 1 92 ? 25.812 25.531 5.051 1 89.12 92 MET A CA 1
ATOM 745 C C . MET A 1 92 ? 26.078 26.797 5.852 1 89.12 92 MET A C 1
ATOM 747 O O . MET A 1 92 ? 27.234 27.141 6.102 1 89.12 92 MET A O 1
ATOM 751 N N . PHE A 1 93 ? 25.094 27.484 6.273 1 90.06 93 PHE A N 1
ATOM 752 C CA . PHE A 1 93 ? 25.234 28.797 6.914 1 90.06 93 PHE A CA 1
ATOM 753 C C . PHE A 1 93 ? 24.922 28.703 8.398 1 90.06 93 PHE A C 1
ATOM 755 O O . PHE A 1 93 ? 25.391 29.516 9.195 1 90.06 93 PHE A O 1
ATOM 762 N N . LEU A 1 94 ? 24 27.812 8.742 1 92.38 94 LEU A N 1
ATOM 763 C CA . LEU A 1 94 ? 23.531 27.641 10.109 1 92.38 94 LEU A CA 1
ATOM 764 C C . LEU A 1 94 ? 23.641 26.172 10.547 1 92.38 94 LEU A C 1
ATOM 766 O O . LEU A 1 94 ? 23.062 25.281 9.922 1 92.38 94 LEU A O 1
ATOM 770 N N . LYS A 1 95 ? 24.297 26 11.641 1 91.19 95 LYS A N 1
ATOM 771 C CA . LYS A 1 95 ? 24.5 24.656 12.156 1 91.19 95 LYS A CA 1
ATOM 772 C C . LYS A 1 95 ? 23.188 24.016 12.609 1 91.19 95 LYS A C 1
ATOM 774 O O . LYS A 1 95 ? 22.953 22.844 12.367 1 91.19 95 LYS A O 1
ATOM 779 N N . ASN A 1 96 ? 22.344 24.797 13.234 1 94.81 96 ASN A N 1
ATOM 780 C CA . ASN A 1 96 ? 21.078 24.297 13.781 1 94.81 96 ASN A CA 1
ATOM 781 C C . ASN A 1 96 ? 19.938 24.438 12.773 1 94.81 96 ASN A C 1
ATOM 783 O O . ASN A 1 96 ? 19.047 25.266 12.961 1 94.81 96 ASN A O 1
ATOM 787 N N . SER A 1 97 ? 20 23.578 11.75 1 94.62 97 SER A N 1
ATOM 788 C CA . SER A 1 97 ? 19.016 23.562 10.68 1 94.62 97 SER A CA 1
ATOM 789 C C . SER A 1 97 ? 18.312 22.219 10.594 1 94.62 97 SER A C 1
ATOM 791 O O . SER A 1 97 ? 18.953 21.172 10.68 1 94.62 97 SER A O 1
ATOM 793 N N . VAL A 1 98 ? 17.031 22.312 10.539 1 96.62 98 VAL A N 1
ATOM 794 C CA . VAL A 1 98 ? 16.25 21.094 10.469 1 96.62 98 VAL A CA 1
ATOM 795 C C . VAL A 1 98 ? 15.25 21.172 9.32 1 96.62 98 VAL A C 1
ATOM 797 O O . VAL A 1 98 ? 14.617 22.203 9.117 1 96.62 98 VAL A O 1
ATOM 800 N N . LEU A 1 99 ? 15.094 20.125 8.578 1 95.31 99 LEU A N 1
ATOM 801 C CA . LEU A 1 99 ? 14.117 20.047 7.5 1 95.31 99 LEU A CA 1
ATOM 802 C C . LEU A 1 99 ? 12.766 19.578 8.031 1 95.31 99 LEU A C 1
ATOM 804 O O . LEU A 1 99 ? 12.695 18.625 8.828 1 95.31 99 LEU A O 1
ATOM 808 N N . PHE A 1 100 ? 11.727 20.219 7.664 1 93.81 100 PHE A N 1
ATOM 809 C CA . PHE A 1 100 ? 10.344 19.766 7.773 1 93.81 100 PHE A CA 1
ATOM 810 C C . PHE A 1 100 ? 9.664 19.766 6.406 1 93.81 100 PHE A C 1
ATOM 812 O O . PHE A 1 100 ? 9.07 20.781 6.008 1 93.81 100 PHE A O 1
ATOM 819 N N . PRO A 1 101 ? 9.641 18.719 5.746 1 89.44 101 PRO A N 1
ATOM 820 C CA . PRO A 1 101 ? 9.242 18.75 4.336 1 89.44 101 PRO A CA 1
ATOM 821 C C . PRO A 1 101 ? 7.73 18.734 4.148 1 89.44 101 PRO A C 1
ATOM 823 O O . PRO A 1 101 ? 7.039 17.891 4.73 1 89.44 101 PRO A O 1
ATOM 826 N N . HIS A 1 102 ? 7.277 19.641 3.287 1 83.81 102 HIS A N 1
ATOM 827 C CA . HIS A 1 102 ? 5.902 19.594 2.799 1 83.81 102 HIS A CA 1
ATOM 828 C C . HIS A 1 102 ? 5.824 18.891 1.448 1 83.81 102 HIS A C 1
ATOM 830 O O . HIS A 1 102 ? 4.73 18.672 0.915 1 83.81 102 HIS A O 1
ATOM 836 N N . SER A 1 103 ? 6.957 18.625 0.946 1 81.38 103 SER A N 1
ATOM 837 C CA . SER A 1 103 ? 7.09 17.828 -0.268 1 81.38 103 SER A CA 1
ATOM 838 C C . SER A 1 103 ? 8.242 16.844 -0.155 1 81.38 103 SER A C 1
ATOM 840 O O . SER A 1 103 ? 9.164 17.047 0.632 1 81.38 103 SER A O 1
ATOM 842 N N . PHE A 1 104 ? 8.133 15.781 -0.839 1 85.31 104 PHE A N 1
ATOM 843 C CA . PHE A 1 104 ? 9.148 14.734 -0.817 1 85.31 104 PHE A CA 1
ATOM 844 C C . PHE A 1 104 ? 9.383 14.18 -2.215 1 85.31 104 PHE A C 1
ATOM 846 O O . PHE A 1 104 ? 8.43 13.953 -2.967 1 85.31 104 PHE A O 1
ATOM 853 N N . PRO A 1 105 ? 10.656 14.055 -2.512 1 79.69 105 PRO A N 1
ATOM 854 C CA . PRO A 1 105 ? 10.922 13.477 -3.834 1 79.69 105 PRO A CA 1
ATOM 855 C C . PRO A 1 105 ? 10.547 12 -3.924 1 79.69 105 PRO A C 1
ATOM 857 O O . PRO A 1 105 ? 11.281 11.148 -3.412 1 79.69 105 PRO A O 1
ATOM 860 N N . ASP A 1 106 ? 9.508 11.711 -4.484 1 78.44 106 ASP A N 1
ATOM 861 C CA . ASP A 1 106 ? 9.008 10.367 -4.738 1 78.44 106 ASP A CA 1
ATOM 862 C C . ASP A 1 106 ? 8.75 10.141 -6.227 1 78.44 106 ASP A C 1
ATOM 864 O O . ASP A 1 106 ? 8.266 11.039 -6.918 1 78.44 106 ASP A O 1
ATOM 868 N N . PRO A 1 107 ? 9.172 8.938 -6.637 1 70.25 107 PRO A N 1
ATOM 869 C CA . PRO A 1 107 ? 8.992 8.672 -8.07 1 70.25 107 PRO A CA 1
ATOM 870 C C . PRO A 1 107 ? 7.547 8.852 -8.523 1 70.25 107 PRO A C 1
ATOM 872 O O . PRO A 1 107 ? 7.289 9.023 -9.719 1 70.25 107 PRO A O 1
ATOM 875 N N . ALA A 1 108 ? 6.652 8.82 -7.621 1 67.69 108 ALA A N 1
ATOM 876 C CA . ALA A 1 108 ? 5.242 9.008 -7.957 1 67.69 108 ALA A CA 1
ATOM 877 C C . ALA A 1 108 ? 4.953 10.469 -8.305 1 67.69 108 ALA A C 1
ATOM 879 O O . ALA A 1 108 ? 3.896 10.781 -8.859 1 67.69 108 ALA A O 1
ATOM 880 N N . LEU A 1 109 ? 5.82 11.328 -7.965 1 69.94 109 LEU A N 1
ATOM 881 C CA . LEU A 1 109 ? 5.602 12.758 -8.188 1 69.94 109 LEU A CA 1
ATOM 882 C C . LEU A 1 109 ? 6.438 13.258 -9.359 1 69.94 109 LEU A C 1
ATOM 884 O O . LEU A 1 109 ? 7.562 12.789 -9.57 1 69.94 109 LEU A O 1
ATOM 888 N N . THR A 1 110 ? 5.848 14.164 -10 1 63.59 110 THR A N 1
ATOM 889 C CA . THR A 1 110 ? 6.578 14.82 -11.078 1 63.59 110 THR A CA 1
ATOM 890 C C . THR A 1 110 ? 7.695 15.695 -10.516 1 63.59 110 THR A C 1
ATOM 892 O O . THR A 1 110 ? 7.52 16.359 -9.492 1 63.59 110 THR A O 1
ATOM 895 N N . GLY A 1 111 ? 8.883 15.672 -11.117 1 66.5 111 GLY A N 1
ATOM 896 C CA . GLY A 1 111 ? 9.984 16.547 -10.75 1 66.5 111 GLY A CA 1
ATOM 897 C C . GLY A 1 111 ? 10.82 16 -9.602 1 66.5 111 GLY A C 1
ATOM 898 O O . GLY A 1 111 ? 11.656 16.719 -9.047 1 66.5 111 GLY A O 1
ATOM 899 N N . TYR A 1 112 ? 10.562 14.711 -9.336 1 71.75 112 TYR A N 1
ATOM 900 C CA . TYR A 1 112 ? 11.242 14.18 -8.164 1 71.75 112 TYR A CA 1
ATOM 901 C C . TYR A 1 112 ? 12.758 14.195 -8.352 1 71.75 112 TYR A C 1
ATOM 903 O O . TYR A 1 112 ? 13.508 14.438 -7.402 1 71.75 112 TYR A O 1
ATOM 911 N N . GLU A 1 113 ? 13.203 14.172 -9.562 1 72.75 113 GLU A N 1
ATOM 912 C CA . GLU A 1 113 ? 14.641 14.156 -9.82 1 72.75 113 GLU A CA 1
ATOM 913 C C . GLU A 1 113 ? 15.266 15.516 -9.508 1 72.75 113 GLU A C 1
ATOM 915 O O . GLU A 1 113 ? 16.391 15.586 -9.008 1 72.75 113 GLU A O 1
ATOM 920 N N . MET A 1 114 ? 14.516 16.516 -9.719 1 74.56 114 MET A N 1
ATOM 921 C CA . MET A 1 114 ? 15.031 17.859 -9.5 1 74.56 114 MET A CA 1
ATOM 922 C C . MET A 1 114 ? 15.172 18.156 -8.008 1 74.56 114 MET A C 1
ATOM 924 O O . MET A 1 114 ? 16.031 18.953 -7.609 1 74.56 114 MET A O 1
ATOM 928 N N . MET A 1 115 ? 14.445 17.453 -7.215 1 81.25 115 MET A N 1
ATOM 929 C CA . MET A 1 115 ? 14.438 17.719 -5.777 1 81.25 115 MET A CA 1
ATOM 930 C C . MET A 1 115 ? 15.555 16.938 -5.082 1 81.25 115 MET A C 1
ATOM 932 O O . MET A 1 115 ? 16.016 17.344 -4.008 1 81.25 115 MET A O 1
ATOM 936 N N . LYS A 1 116 ? 16.078 15.945 -5.742 1 81.56 116 LYS A N 1
ATOM 937 C CA . LYS A 1 116 ? 16.969 14.984 -5.105 1 81.56 116 LYS A CA 1
ATOM 938 C C . LYS A 1 116 ? 18.234 15.672 -4.594 1 81.56 116 LYS A C 1
ATOM 940 O O . LYS A 1 116 ? 18.656 15.445 -3.457 1 81.56 116 LYS A O 1
ATOM 945 N N . PRO A 1 117 ? 18.797 16.609 -5.352 1 81.06 117 PRO A N 1
ATOM 946 C CA . PRO A 1 117 ? 20.031 17.234 -4.871 1 81.06 117 PRO A CA 1
ATOM 947 C C . PRO A 1 117 ? 19.828 18.031 -3.584 1 81.06 117 PRO A C 1
ATOM 949 O O . PRO A 1 117 ? 20.719 18.078 -2.742 1 81.06 117 PRO A O 1
ATOM 952 N N . PHE A 1 118 ? 18.734 18.562 -3.402 1 86.31 118 PHE A N 1
ATOM 953 C CA . PHE A 1 118 ? 18.469 19.406 -2.242 1 86.31 118 PHE A CA 1
ATOM 954 C C . PHE A 1 118 ? 18.391 18.562 -0.973 1 86.31 118 PHE A C 1
ATOM 956 O O . PHE A 1 118 ? 18.609 19.062 0.129 1 86.31 118 PHE A O 1
ATOM 963 N N . TYR A 1 119 ? 18.125 17.297 -1.139 1 90 119 TYR A N 1
ATOM 964 C CA . TYR A 1 119 ? 17.953 16.453 0.029 1 90 119 TYR A CA 1
ATOM 965 C C . TYR A 1 119 ? 19.281 15.828 0.448 1 90 119 TYR A C 1
ATOM 967 O O . TYR A 1 119 ? 19.406 15.305 1.557 1 90 119 TYR A O 1
ATOM 975 N N . GLN A 1 120 ? 20.25 15.984 -0.351 1 83.88 120 GLN A N 1
ATOM 976 C CA . GLN A 1 120 ? 21.531 15.32 -0.111 1 83.88 120 GLN A CA 1
ATOM 977 C C . GLN A 1 120 ? 22.281 15.977 1.041 1 83.88 120 GLN A C 1
ATOM 979 O O . GLN A 1 120 ? 23.062 15.32 1.734 1 83.88 120 GLN A O 1
ATOM 984 N N . ILE A 1 121 ? 21.969 17.203 1.278 1 88 121 ILE A N 1
ATOM 985 C CA . ILE A 1 121 ? 22.75 17.938 2.281 1 88 121 ILE A CA 1
ATOM 986 C C . ILE A 1 121 ? 22.047 17.844 3.637 1 88 121 ILE A C 1
ATOM 988 O O . ILE A 1 121 ? 22.609 18.219 4.66 1 88 121 ILE A O 1
ATOM 992 N N . VAL A 1 122 ? 20.859 17.281 3.676 1 92.25 122 VAL A N 1
ATOM 993 C CA . VAL A 1 122 ? 20.062 17.234 4.898 1 92.25 122 VAL A CA 1
ATOM 994 C C . VAL A 1 122 ? 20.656 16.203 5.859 1 92.25 122 VAL A C 1
ATOM 996 O O . VAL A 1 122 ? 21.016 15.094 5.457 1 92.25 122 VAL A O 1
ATOM 999 N N . ASP A 1 123 ? 20.812 16.578 7.129 1 92.19 123 ASP A N 1
ATOM 1000 C CA . ASP A 1 123 ? 21.328 15.617 8.102 1 92.19 123 ASP A CA 1
ATOM 1001 C C . ASP A 1 123 ? 20.375 15.445 9.273 1 92.19 123 ASP A C 1
ATOM 1003 O O . ASP A 1 123 ? 20.547 14.555 10.102 1 92.19 123 ASP A O 1
ATOM 1007 N N . LYS A 1 124 ? 19.391 16.375 9.414 1 95.69 124 LYS A N 1
ATOM 1008 C CA . LYS A 1 124 ? 18.375 16.328 10.461 1 95.69 124 LYS A CA 1
ATOM 1009 C C . LYS A 1 124 ? 17.016 16.719 9.914 1 95.69 124 LYS A C 1
ATOM 1011 O O . LYS A 1 124 ? 16.891 17.656 9.125 1 95.69 124 LYS A O 1
ATOM 1016 N N . ALA A 1 125 ? 15.961 15.961 10.312 1 96.88 125 ALA A N 1
ATOM 1017 C CA . ALA A 1 125 ? 14.633 16.266 9.781 1 96.88 125 ALA A CA 1
ATOM 1018 C C . ALA A 1 125 ? 13.547 15.938 10.805 1 96.88 125 ALA A C 1
ATOM 1020 O O . ALA A 1 125 ? 13.758 15.133 11.711 1 96.88 125 ALA A O 1
ATOM 1021 N N . ILE A 1 126 ? 12.516 16.703 10.75 1 97.12 126 ILE A N 1
ATOM 1022 C CA . ILE A 1 126 ? 11.227 16.375 11.344 1 97.12 126 ILE A CA 1
ATOM 1023 C C . ILE A 1 126 ? 10.242 15.969 10.25 1 97.12 126 ILE A C 1
ATOM 1025 O O . ILE A 1 126 ? 9.992 16.734 9.32 1 97.12 126 ILE A O 1
ATOM 1029 N N . VAL A 1 127 ? 9.773 14.773 10.336 1 96.62 127 VAL A N 1
ATOM 1030 C CA . VAL A 1 127 ? 8.797 14.328 9.352 1 96.62 127 VAL A CA 1
ATOM 1031 C C . VAL A 1 127 ? 7.5 13.938 10.062 1 96.62 127 VAL A C 1
ATOM 1033 O O . VAL A 1 127 ? 7.453 13.852 11.289 1 96.62 127 VAL A O 1
ATOM 1036 N N . GLN A 1 128 ? 6.461 13.758 9.25 1 96.38 128 GLN A N 1
ATOM 1037 C CA . GLN A 1 128 ? 5.133 13.594 9.836 1 96.38 128 GLN A CA 1
ATOM 1038 C C . GLN A 1 128 ? 4.785 12.117 9.992 1 96.38 128 GLN A C 1
ATOM 1040 O O . GLN A 1 128 ? 3.848 11.766 10.711 1 96.38 128 GLN A O 1
ATOM 1045 N N . THR A 1 129 ? 5.5 11.25 9.227 1 97.31 129 THR A N 1
ATOM 1046 C CA . THR A 1 129 ? 5.117 9.844 9.234 1 97.31 129 THR A CA 1
ATOM 1047 C C . THR A 1 129 ? 6.352 8.945 9.328 1 97.31 129 THR A C 1
ATOM 1049 O O . THR A 1 129 ? 7.445 9.344 8.914 1 97.31 129 THR A O 1
ATOM 1052 N N . GLU A 1 130 ? 6.191 7.766 9.852 1 96.38 130 GLU A N 1
ATOM 1053 C CA . GLU A 1 130 ? 7.254 6.766 9.875 1 96.38 130 GLU A CA 1
ATOM 1054 C C . GLU A 1 130 ? 7.684 6.387 8.461 1 96.38 130 GLU A C 1
ATOM 1056 O O . GLU A 1 130 ? 8.844 6.055 8.227 1 96.38 130 GLU A O 1
ATOM 1061 N N . PHE A 1 131 ? 6.75 6.434 7.52 1 95 131 PHE A N 1
ATOM 1062 C CA . PHE A 1 131 ? 7.082 6.188 6.121 1 95 131 PHE A CA 1
ATOM 1063 C C . PHE A 1 131 ? 8.156 7.156 5.641 1 95 131 PHE A C 1
ATOM 1065 O O . PHE A 1 131 ? 9.164 6.738 5.066 1 95 131 PHE A O 1
ATOM 1072 N N . LEU A 1 132 ? 7.945 8.406 5.867 1 95.25 132 LEU A N 1
ATOM 1073 C CA . LEU A 1 132 ? 8.906 9.414 5.418 1 95.25 132 LEU A CA 1
ATOM 1074 C C . LEU A 1 132 ? 10.25 9.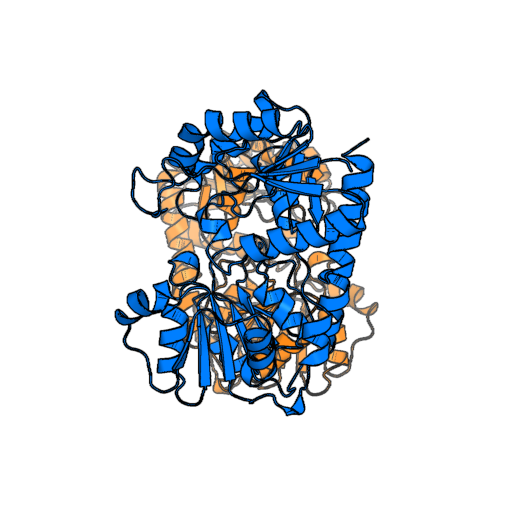234 6.121 1 95.25 132 LEU A C 1
ATOM 1076 O O . LEU A 1 132 ? 11.305 9.453 5.523 1 95.25 132 LEU A O 1
ATOM 1080 N N . LYS A 1 133 ? 10.188 8.883 7.422 1 96.25 133 LYS A N 1
ATOM 1081 C CA . LYS A 1 133 ? 11.43 8.602 8.141 1 96.25 133 LYS A CA 1
ATOM 1082 C C . LYS A 1 133 ? 12.227 7.492 7.453 1 96.25 133 LYS A C 1
ATOM 1084 O O . LYS A 1 133 ? 13.422 7.637 7.219 1 96.25 133 LYS A O 1
ATOM 1089 N N . ARG A 1 134 ? 11.523 6.438 7.047 1 93.25 134 ARG A N 1
ATOM 1090 C CA . ARG A 1 134 ? 12.18 5.32 6.375 1 93.25 134 ARG A CA 1
ATOM 1091 C C . ARG A 1 134 ? 12.711 5.742 5.008 1 93.25 134 ARG A C 1
ATOM 1093 O O . ARG A 1 134 ? 13.812 5.355 4.617 1 93.25 134 ARG A O 1
ATOM 1100 N N . GLU A 1 135 ? 11.922 6.543 4.332 1 91 135 GLU A N 1
ATOM 1101 C CA . GLU A 1 135 ? 12.328 6.988 3.004 1 91 135 GLU A CA 1
ATOM 1102 C C . GLU A 1 135 ? 13.555 7.898 3.078 1 91 135 GLU A C 1
ATOM 1104 O O . GLU A 1 135 ? 14.43 7.844 2.211 1 91 135 GLU A O 1
ATOM 1109 N N . MET A 1 136 ? 13.633 8.742 4.133 1 92.62 136 MET A N 1
ATOM 1110 C CA . MET A 1 136 ? 14.781 9.617 4.332 1 92.62 136 MET A CA 1
ATOM 1111 C C . MET A 1 136 ? 16.062 8.805 4.539 1 92.62 136 MET A C 1
ATOM 1113 O O . MET A 1 136 ? 17.094 9.125 3.963 1 92.62 136 MET A O 1
ATOM 1117 N N . ALA A 1 137 ? 15.93 7.789 5.293 1 91.44 137 ALA A N 1
ATOM 1118 C CA . ALA A 1 137 ? 17.078 6.926 5.562 1 91.44 137 ALA A CA 1
ATOM 1119 C C . ALA A 1 137 ? 17.484 6.141 4.316 1 91.44 137 ALA A C 1
ATOM 1121 O O . ALA A 1 137 ? 18.672 6.078 3.973 1 91.44 137 ALA A O 1
ATOM 1122 N N . ARG A 1 138 ? 16.531 5.648 3.682 1 84 138 ARG A N 1
ATOM 1123 C CA . ARG A 1 138 ? 16.75 4.742 2.561 1 84 138 ARG A CA 1
ATOM 1124 C C . ARG A 1 138 ? 17.344 5.48 1.367 1 84 138 ARG A C 1
ATOM 1126 O O . ARG A 1 138 ? 18.266 4.977 0.709 1 84 138 ARG A O 1
ATOM 1133 N N . HIS A 1 139 ? 16.844 6.715 1.093 1 83.88 139 HIS A N 1
ATOM 1134 C CA . HIS A 1 139 ? 17.203 7.395 -0.146 1 83.88 139 HIS A CA 1
ATOM 1135 C C . HIS A 1 139 ? 18.312 8.414 0.086 1 83.88 139 HIS A C 1
ATOM 1137 O O . HIS A 1 139 ? 19.109 8.695 -0.817 1 83.88 139 HIS A O 1
ATOM 1143 N N . PHE A 1 140 ? 18.359 8.883 1.32 1 87.12 140 PHE A N 1
ATOM 1144 C CA . PHE A 1 140 ? 19.266 10.016 1.504 1 87.12 140 PHE A CA 1
ATOM 1145 C C . PHE A 1 140 ? 20.203 9.766 2.674 1 87.12 140 PHE A C 1
ATOM 1147 O O . PHE A 1 140 ? 21.047 10.609 2.992 1 87.12 140 PHE A O 1
ATOM 1154 N N . GLY A 1 141 ? 20.031 8.656 3.379 1 87.69 141 GLY A N 1
ATOM 1155 C CA . GLY A 1 141 ? 20.922 8.289 4.465 1 87.69 141 GLY A CA 1
ATOM 1156 C C . GLY A 1 141 ? 20.719 9.133 5.711 1 87.69 141 GLY A C 1
ATOM 1157 O O . GLY A 1 141 ? 21.578 9.148 6.598 1 87.69 141 GLY A O 1
ATOM 1158 N N . VAL A 1 142 ? 19.656 9.875 5.719 1 91.25 142 VAL A N 1
ATOM 1159 C CA . VAL A 1 142 ? 19.375 10.727 6.875 1 91.25 142 VAL A CA 1
ATOM 1160 C C . VAL A 1 142 ? 18.766 9.891 7.996 1 91.25 142 VAL A C 1
ATOM 1162 O O . VAL A 1 142 ? 17.672 9.336 7.844 1 91.25 142 VAL A O 1
ATOM 1165 N N . ARG A 1 143 ? 19.391 9.805 9.18 1 91.56 143 ARG A N 1
ATOM 1166 C CA . ARG A 1 143 ? 18.953 8.914 10.258 1 91.56 143 ARG A CA 1
ATOM 1167 C C . ARG A 1 143 ? 18.5 9.719 11.477 1 91.56 143 ARG A C 1
ATOM 1169 O O . ARG A 1 143 ? 17.781 9.203 12.336 1 91.56 143 ARG A O 1
ATOM 1176 N N . ASP A 1 144 ? 18.938 11 11.594 1 96.38 144 ASP A N 1
ATOM 1177 C CA . ASP A 1 144 ? 18.438 11.875 12.648 1 96.38 144 ASP A CA 1
ATOM 1178 C C . ASP A 1 144 ? 17.094 12.5 12.258 1 96.38 144 ASP A C 1
ATOM 1180 O O . ASP A 1 144 ? 17.047 13.664 11.875 1 96.38 144 ASP A O 1
ATOM 1184 N N . VAL A 1 145 ? 16.125 11.68 12.312 1 97.12 145 VAL A N 1
ATOM 1185 C CA . VAL A 1 145 ? 14.781 12.055 11.875 1 97.12 145 VAL A CA 1
ATOM 1186 C C . VAL A 1 145 ? 13.789 11.852 13.023 1 97.12 145 VAL A C 1
ATOM 1188 O O . VAL A 1 145 ? 13.719 10.773 13.609 1 97.12 145 VAL A O 1
ATOM 1191 N N . THR A 1 146 ? 13.102 12.883 13.398 1 97.75 146 THR A N 1
ATOM 1192 C CA . THR A 1 146 ? 12.047 12.82 14.406 1 97.75 146 THR A CA 1
ATOM 1193 C C . THR A 1 146 ? 10.672 12.805 13.742 1 97.75 146 THR A C 1
ATOM 1195 O O . THR A 1 146 ? 10.398 13.602 12.836 1 97.75 146 THR A O 1
ATOM 1198 N N . VAL A 1 147 ? 9.852 11.945 14.203 1 98 147 VAL A N 1
ATOM 1199 C CA . VAL A 1 147 ? 8.508 11.852 13.656 1 98 147 VAL A CA 1
ATOM 1200 C C . VAL A 1 147 ? 7.523 12.586 14.562 1 98 147 VAL A C 1
ATOM 1202 O O . VAL A 1 147 ? 7.344 12.203 15.727 1 98 147 VAL A O 1
ATOM 1205 N N . ILE A 1 148 ? 6.906 13.641 14.062 1 97.44 148 ILE A N 1
ATOM 1206 C CA . ILE A 1 148 ? 5.867 14.391 14.758 1 97.44 148 ILE A CA 1
ATOM 1207 C C . ILE A 1 148 ? 4.684 14.617 13.82 1 97.44 148 ILE A C 1
ATOM 1209 O O . ILE A 1 148 ? 4.781 15.383 12.859 1 97.44 148 ILE A O 1
ATOM 1213 N N . PRO A 1 149 ? 3.572 14 14.086 1 96.75 149 PRO A N 1
ATOM 1214 C CA . PRO A 1 149 ? 2.41 14.25 13.234 1 96.75 149 PRO A CA 1
ATOM 1215 C C . PRO A 1 149 ? 1.901 15.688 13.336 1 96.75 149 PRO A C 1
ATOM 1217 O O . PRO A 1 149 ? 2.229 16.391 14.289 1 96.75 149 PRO A O 1
ATOM 1220 N N . ILE A 1 150 ? 1.152 16.094 12.273 1 94.38 150 ILE A N 1
ATOM 1221 C CA . ILE A 1 150 ? 0.446 17.375 12.352 1 94.38 150 ILE A CA 1
ATOM 1222 C C . ILE A 1 150 ? -0.902 17.172 13.039 1 94.38 150 ILE A C 1
ATOM 1224 O O . ILE A 1 150 ? -1.737 16.391 12.57 1 94.38 150 ILE A O 1
ATOM 1228 N N . GLY A 1 151 ? -1.088 17.828 14.094 1 94.25 151 GLY A N 1
ATOM 1229 C CA . GLY A 1 151 ? -2.27 17.625 14.922 1 94.25 151 GLY A CA 1
ATOM 1230 C C . GLY A 1 151 ? -3.516 18.266 14.344 1 94.25 151 GLY A C 1
ATOM 1231 O O . GLY A 1 151 ? -3.453 19.359 13.781 1 94.25 151 GLY A O 1
ATOM 1232 N N . PHE A 1 152 ? -4.629 17.578 14.516 1 94.62 152 PHE A N 1
ATOM 1233 C CA . PHE A 1 152 ? -5.898 18.234 14.234 1 94.62 152 PHE A CA 1
ATOM 1234 C C . PHE A 1 152 ? -6.418 18.969 15.461 1 94.62 152 PHE A C 1
ATOM 1236 O O . PHE A 1 152 ? -5.93 18.75 16.578 1 94.62 152 PHE A O 1
ATOM 1243 N N . ASN A 1 153 ? -7.363 19.844 15.219 1 93.69 153 ASN A N 1
ATOM 1244 C CA . ASN A 1 153 ? -7.953 20.641 16.297 1 93.69 153 ASN A CA 1
ATOM 1245 C C . ASN A 1 153 ? -8.984 19.828 17.078 1 93.69 153 ASN A C 1
ATOM 1247 O O . ASN A 1 153 ? -10.125 19.672 16.641 1 93.69 153 ASN A O 1
ATOM 1251 N N . GLU A 1 154 ? -8.648 19.438 18.281 1 96.69 154 GLU A N 1
ATOM 1252 C CA . GLU A 1 154 ? -9.516 18.594 19.109 1 96.69 154 GLU A CA 1
ATOM 1253 C C . GLU A 1 154 ? -10.789 19.344 19.5 1 96.69 154 GLU A C 1
ATOM 1255 O O . GLU A 1 154 ? -11.859 18.734 19.609 1 96.69 154 GLU A O 1
ATOM 1260 N N . THR A 1 155 ? -10.625 20.609 19.719 1 96.25 155 THR A N 1
ATOM 1261 C CA . THR A 1 155 ? -11.781 21.406 20.109 1 96.25 155 THR A CA 1
ATOM 1262 C C . THR A 1 155 ? -12.836 21.422 19.016 1 96.25 155 THR A C 1
ATOM 1264 O O . THR A 1 155 ? -14.023 21.188 19.281 1 96.25 155 THR A O 1
ATOM 1267 N N . LEU A 1 156 ? -12.43 21.641 17.844 1 96.69 156 LEU A N 1
ATOM 1268 C CA . LEU A 1 156 ? -13.352 21.625 16.719 1 96.69 156 LEU A CA 1
ATOM 1269 C C . LEU A 1 156 ? -13.945 20.234 16.5 1 96.69 156 LEU A C 1
ATOM 1271 O O . LEU A 1 156 ? -15.141 20.109 16.219 1 96.69 156 LEU A O 1
ATOM 1275 N N . ALA A 1 157 ? -13.133 19.203 16.641 1 98.12 157 ALA A N 1
ATOM 1276 C CA . ALA A 1 157 ? -13.594 17.828 16.453 1 98.12 157 ALA A CA 1
ATOM 1277 C C . ALA A 1 157 ? -14.68 17.469 17.453 1 98.12 157 ALA A C 1
ATOM 1279 O O . ALA A 1 157 ? -15.648 16.781 17.125 1 98.12 157 ALA A O 1
ATOM 1280 N N . ASN A 1 158 ? -14.477 17.953 18.672 1 98.31 158 ASN A N 1
ATOM 1281 C CA . ASN A 1 158 ? -15.461 17.656 19.703 1 98.31 158 ASN A CA 1
ATOM 1282 C C . ASN A 1 158 ? -16.719 18.5 19.531 1 98.31 158 ASN A C 1
ATOM 1284 O O . ASN A 1 158 ? -17.828 18.016 19.734 1 98.31 158 ASN A O 1
ATOM 1288 N N . LYS A 1 159 ? -16.531 19.703 19.172 1 98.31 159 LYS A N 1
ATOM 1289 C CA . LYS A 1 159 ? -17.641 20.656 19.031 1 98.31 159 LYS A CA 1
ATOM 1290 C C . LYS A 1 159 ? -18.625 20.203 17.953 1 98.31 159 LYS A C 1
ATOM 1292 O O . LYS A 1 159 ? -19.828 20.312 18.125 1 98.31 159 LYS A O 1
ATOM 1297 N N . TYR A 1 160 ? -18.109 19.656 16.875 1 98.44 160 TYR A N 1
ATOM 1298 C CA . TYR A 1 160 ? -18.953 19.469 15.703 1 98.44 160 TYR A CA 1
ATOM 1299 C C . TYR A 1 160 ? -19.297 18 15.516 1 98.44 160 TYR A C 1
ATOM 1301 O O . TYR A 1 160 ? -20.078 17.641 14.625 1 98.44 160 TYR A O 1
ATOM 1309 N N . TYR A 1 161 ? -18.797 17.109 16.359 1 98.56 161 TYR A N 1
ATOM 1310 C CA . TYR A 1 161 ? -19.062 15.68 16.219 1 98.56 161 TYR A CA 1
ATOM 1311 C C . TYR A 1 161 ? -20.5 15.352 16.625 1 98.56 161 TYR A C 1
ATOM 1313 O O . TYR A 1 161 ? -20.859 15.477 17.797 1 98.56 161 TYR A O 1
ATOM 1321 N N . ASP A 1 162 ? -21.328 14.961 15.68 1 98.56 162 ASP A N 1
ATOM 1322 C CA . ASP A 1 162 ? -22.703 14.539 15.883 1 98.56 162 ASP A CA 1
ATOM 1323 C C . ASP A 1 162 ? -23.125 13.523 14.828 1 98.56 162 ASP A C 1
ATOM 1325 O O . ASP A 1 162 ? -23.672 13.898 13.781 1 98.56 162 ASP A O 1
ATOM 1329 N N . PRO A 1 163 ? -22.984 12.25 15.141 1 97.94 163 PRO A N 1
ATOM 1330 C CA . PRO A 1 163 ? -23.281 11.203 14.164 1 97.94 163 PRO A CA 1
ATOM 1331 C C . PRO A 1 163 ? -24.719 11.266 13.656 1 97.94 163 PRO A C 1
ATOM 1333 O O . PRO A 1 163 ? -25.016 10.773 12.562 1 97.94 163 PRO A O 1
ATOM 1336 N N . SER A 1 164 ? -25.609 11.805 14.391 1 98 164 SER A N 1
ATOM 1337 C CA . SER A 1 164 ? -27.016 11.859 13.984 1 98 164 SER A CA 1
ATOM 1338 C C . SER A 1 164 ? -27.203 12.758 12.773 1 98 164 SER A C 1
ATOM 1340 O O . SER A 1 164 ? -28.219 12.664 12.07 1 98 164 SER A O 1
ATOM 1342 N N . GLN A 1 165 ? -26.266 13.617 12.484 1 98.44 165 GLN A N 1
ATOM 1343 C CA . GLN A 1 165 ? -26.375 14.578 11.391 1 98.44 165 GLN A CA 1
ATOM 1344 C C . GLN A 1 165 ? -25.766 14.016 10.109 1 98.44 165 GLN A C 1
ATOM 1346 O O . GLN A 1 165 ? -25.797 14.672 9.062 1 98.44 165 GLN A O 1
ATOM 1351 N N . VAL A 1 166 ? -25.281 12.781 10.156 1 98.62 166 VAL A N 1
ATOM 1352 C CA . VAL A 1 166 ? -24.625 12.188 9 1 98.62 166 VAL A CA 1
ATOM 1353 C C . VAL A 1 166 ? -25.656 11.906 7.91 1 98.62 166 VAL A C 1
ATOM 1355 O O . VAL A 1 166 ? -26.734 11.352 8.188 1 98.62 166 VAL A O 1
ATOM 1358 N N . VAL A 1 167 ? -25.359 12.383 6.754 1 98.56 167 VAL A N 1
ATOM 1359 C CA . VAL A 1 167 ? -26.156 12.055 5.57 1 98.56 167 VAL A CA 1
ATOM 1360 C C . VAL A 1 167 ? -25.609 10.781 4.922 1 98.56 167 VAL A C 1
ATOM 1362 O O . VAL A 1 167 ? -24.484 10.75 4.441 1 98.56 167 VAL A O 1
ATOM 1365 N N . GLU A 1 168 ? -26.375 9.758 4.773 1 97.44 168 GLU A N 1
ATOM 1366 C CA . GLU A 1 168 ? -25.969 8.383 4.52 1 97.44 168 GLU A CA 1
ATOM 1367 C C . GLU A 1 168 ? -25.312 8.242 3.146 1 97.44 168 GLU A C 1
ATOM 1369 O O . GLU A 1 168 ? -24.422 7.406 2.957 1 97.44 168 GLU A O 1
ATOM 1374 N N . ASN A 1 169 ? -25.719 9.047 2.221 1 98.12 169 ASN A N 1
ATOM 1375 C CA . ASN A 1 169 ? -25.172 8.883 0.874 1 98.12 169 ASN A CA 1
ATOM 1376 C C . ASN A 1 169 ? -24.219 10.016 0.515 1 98.12 169 ASN A C 1
ATOM 1378 O O . ASN A 1 169 ? -23.969 10.266 -0.664 1 98.12 169 ASN A O 1
ATOM 1382 N N . ARG A 1 170 ? -23.656 10.797 1.434 1 98.81 170 ARG A N 1
ATOM 1383 C CA . ARG A 1 170 ? -22.781 11.93 1.168 1 98.81 170 ARG A CA 1
ATOM 1384 C C . ARG A 1 170 ? -21.312 11.492 1.19 1 98.81 170 ARG A C 1
ATOM 1386 O O . ARG A 1 170 ? -20.844 10.93 2.18 1 98.81 170 ARG A O 1
ATOM 1393 N N . ILE A 1 171 ? -20.641 11.75 0.128 1 98.94 171 ILE A N 1
ATOM 1394 C CA . ILE A 1 171 ? -19.203 11.531 -0.045 1 98.94 171 ILE A CA 1
ATOM 1395 C C . ILE A 1 171 ? -18.469 12.867 -0.039 1 98.94 171 ILE A C 1
ATOM 1397 O O . ILE A 1 171 ? -18.844 13.797 -0.758 1 98.94 171 ILE A O 1
ATOM 1401 N N . LEU A 1 172 ? -17.469 12.969 0.795 1 98.94 172 LEU A N 1
ATOM 1402 C CA . LEU A 1 172 ? -16.688 14.195 0.897 1 98.94 172 LEU A CA 1
ATOM 1403 C C . LEU A 1 172 ? -15.281 14 0.363 1 98.94 172 LEU A C 1
ATOM 1405 O O . LEU A 1 172 ? -14.625 13 0.677 1 98.94 172 LEU A O 1
ATOM 1409 N N . TRP A 1 173 ? -14.852 14.867 -0.477 1 98.81 173 TRP A N 1
ATOM 1410 C CA . TRP A 1 173 ? -13.492 14.961 -1.004 1 98.81 173 TRP A CA 1
ATOM 1411 C C . TRP A 1 173 ? -12.922 16.359 -0.789 1 98.81 173 TRP A C 1
ATOM 1413 O O . TRP A 1 173 ? -13.586 17.359 -1.076 1 98.81 173 TRP A O 1
ATOM 1423 N N . ILE A 1 174 ? -11.719 16.453 -0.175 1 97.38 174 ILE A N 1
ATOM 1424 C CA . ILE A 1 174 ? -11.023 17.719 0.021 1 97.38 174 ILE A CA 1
ATOM 1425 C C . ILE A 1 174 ? -9.68 17.688 -0.701 1 97.38 174 ILE A C 1
ATOM 1427 O O . ILE A 1 174 ? -8.891 16.75 -0.518 1 97.38 174 ILE A O 1
ATOM 1431 N N . GLY A 1 175 ? -9.477 18.641 -1.524 1 93.62 175 GLY A N 1
ATOM 1432 C CA . GLY A 1 175 ? -8.219 18.641 -2.26 1 93.62 175 GLY A CA 1
ATOM 1433 C C . GLY A 1 175 ? -8.008 19.906 -3.064 1 93.62 175 GLY A C 1
ATOM 1434 O O . GLY A 1 175 ? -8.367 21 -2.621 1 93.62 175 GLY A O 1
ATOM 1435 N N . ARG A 1 176 ? -7.172 19.812 -4.039 1 90 176 ARG A N 1
ATOM 1436 C CA . ARG A 1 176 ? -6.805 20.844 -5 1 90 176 ARG A CA 1
ATOM 1437 C C . ARG A 1 176 ? -6.984 20.359 -6.434 1 90 176 ARG A C 1
ATOM 1439 O O . ARG A 1 176 ? -7.07 19.141 -6.676 1 90 176 ARG A O 1
ATOM 1446 N N . ASP A 1 177 ? -7.16 21.312 -7.281 1 92.19 177 ASP A N 1
ATOM 1447 C CA . ASP A 1 177 ? -7.188 20.938 -8.695 1 92.19 177 ASP A CA 1
ATOM 1448 C C . ASP A 1 177 ? -5.773 20.766 -9.242 1 92.19 177 ASP A C 1
ATOM 1450 O O . ASP A 1 177 ? -5.289 21.625 -9.992 1 92.19 177 ASP A O 1
ATOM 1454 N N . GLU A 1 178 ? -5.141 19.766 -8.828 1 86.19 178 GLU A N 1
ATOM 1455 C CA . GLU A 1 178 ? -3.801 19.375 -9.25 1 86.19 178 GLU A CA 1
ATOM 1456 C C . GLU A 1 178 ? -3.771 17.922 -9.711 1 86.19 178 GLU A C 1
ATOM 1458 O O . GLU A 1 178 ? -4.586 17.109 -9.266 1 86.19 178 GLU A O 1
ATOM 1463 N N . GLU A 1 179 ? -2.869 17.594 -10.594 1 85.44 179 GLU A N 1
ATOM 1464 C CA . GLU A 1 179 ? -2.777 16.266 -11.195 1 85.44 179 GLU A CA 1
ATOM 1465 C C . GLU A 1 179 ? -2.66 15.188 -10.133 1 85.44 179 GLU A C 1
ATOM 1467 O O . GLU A 1 179 ? -3.26 14.117 -10.258 1 85.44 179 GLU A O 1
ATOM 1472 N N . ASN A 1 180 ? -1.987 15.5 -9.125 1 88.81 180 ASN A N 1
ATOM 1473 C CA . ASN A 1 180 ? -1.741 14.531 -8.062 1 88.81 180 ASN A CA 1
ATOM 1474 C C . ASN A 1 180 ? -3.004 14.258 -7.25 1 88.81 180 ASN A C 1
ATOM 1476 O O . ASN A 1 180 ? -3.156 13.18 -6.68 1 88.81 180 ASN A O 1
ATOM 1480 N N . ARG A 1 181 ? -3.963 15.156 -7.215 1 92.56 181 ARG A N 1
ATOM 1481 C CA . ARG A 1 181 ? -5.137 15.055 -6.352 1 92.56 181 ARG A CA 1
ATOM 1482 C C . ARG A 1 181 ? -6.309 14.422 -7.098 1 92.56 181 ARG A C 1
ATOM 1484 O O . ARG A 1 181 ? -7.266 13.961 -6.477 1 92.56 181 ARG A O 1
ATOM 1491 N N . ARG A 1 182 ? -6.359 14.438 -8.406 1 94.62 182 ARG A N 1
ATOM 1492 C CA . ARG A 1 182 ? -7.219 13.695 -9.328 1 94.62 182 ARG A CA 1
ATOM 1493 C C . ARG A 1 182 ? -8.688 14.039 -9.102 1 94.62 182 ARG A C 1
ATOM 1495 O O . ARG A 1 182 ? -9.523 13.141 -8.945 1 94.62 182 ARG A O 1
ATOM 1502 N N . PRO A 1 183 ? -8.984 15.344 -9.148 1 97.5 183 PRO A N 1
ATOM 1503 C CA . PRO A 1 183 ? -10.406 15.695 -9.047 1 97.5 183 PRO A CA 1
ATOM 1504 C C . PRO A 1 183 ? -11.25 15.07 -10.148 1 97.5 183 PRO A C 1
ATOM 1506 O O . PRO A 1 183 ? -12.453 14.859 -9.969 1 97.5 183 PRO A O 1
ATOM 1509 N N . ASP A 1 184 ? -10.648 14.75 -11.266 1 97.69 184 ASP A N 1
ATOM 1510 C CA . ASP A 1 184 ? -11.328 14.141 -12.398 1 97.69 184 ASP A CA 1
ATOM 1511 C C . ASP A 1 184 ? -11.977 12.812 -12.008 1 97.69 184 ASP A C 1
ATOM 1513 O O . ASP A 1 184 ? -13.078 12.5 -12.469 1 97.69 184 ASP A O 1
ATOM 1517 N N . ILE A 1 185 ? -11.367 12.055 -11.18 1 98.19 185 ILE A N 1
ATOM 1518 C CA . ILE A 1 185 ? -11.867 10.75 -10.758 1 98.19 185 ILE A CA 1
ATOM 1519 C C . ILE A 1 185 ? -13.125 10.93 -9.914 1 98.19 185 ILE A C 1
ATOM 1521 O O . ILE A 1 185 ? -14.086 10.164 -10.047 1 98.19 185 ILE A O 1
ATOM 1525 N N . VAL A 1 186 ? -13.148 11.953 -9.086 1 98.69 186 VAL A N 1
ATOM 1526 C CA . VAL A 1 186 ? -14.281 12.219 -8.203 1 98.69 186 VAL A CA 1
ATOM 1527 C C . VAL A 1 186 ? -15.492 12.648 -9.031 1 98.69 186 VAL A C 1
ATOM 1529 O O . VAL A 1 186 ? -16.609 12.211 -8.773 1 98.69 186 VAL A O 1
ATOM 1532 N N . ILE A 1 187 ? -15.227 13.422 -10 1 98.62 187 ILE A N 1
ATOM 1533 C CA . ILE A 1 187 ? -16.281 13.898 -10.875 1 98.62 187 ILE A CA 1
ATOM 1534 C C . ILE A 1 187 ? -16.891 12.734 -11.656 1 98.62 187 ILE A C 1
ATOM 1536 O O . ILE A 1 187 ? -18.109 12.609 -11.758 1 98.62 187 ILE A O 1
ATOM 1540 N N . GLU A 1 188 ? -16.031 11.898 -12.188 1 98.56 188 GLU A N 1
ATOM 1541 C CA . GLU A 1 188 ? -16.5 10.727 -12.922 1 98.56 188 GLU A CA 1
ATOM 1542 C C . GLU A 1 188 ? -17.297 9.797 -12.016 1 98.56 188 GLU A C 1
ATOM 1544 O O . GLU A 1 188 ? -18.312 9.234 -12.438 1 98.56 188 GLU A O 1
ATOM 1549 N N . TYR A 1 189 ? -16.859 9.617 -10.812 1 98.69 189 TYR A N 1
ATOM 1550 C CA . TYR A 1 189 ? -17.609 8.828 -9.844 1 98.69 189 TYR A CA 1
ATOM 1551 C C . TYR A 1 189 ? -19.016 9.383 -9.672 1 98.69 189 TYR A C 1
ATOM 1553 O O . TYR A 1 189 ? -20 8.625 -9.695 1 98.69 189 TYR A O 1
ATOM 1561 N N . ALA A 1 190 ? -19.141 10.672 -9.445 1 98.75 190 ALA A N 1
ATOM 1562 C CA . ALA A 1 190 ? -20.438 11.312 -9.242 1 98.75 190 ALA A CA 1
ATOM 1563 C C . ALA A 1 190 ? -21.344 11.094 -10.445 1 98.75 190 ALA A C 1
ATOM 1565 O O . ALA A 1 190 ? -22.547 10.844 -10.289 1 98.75 190 ALA A O 1
ATOM 1566 N N . ARG A 1 191 ? -20.781 11.172 -11.625 1 98.44 191 ARG A N 1
ATOM 1567 C CA . ARG A 1 191 ? -21.531 10.984 -12.852 1 98.44 191 ARG A CA 1
ATOM 1568 C C . ARG A 1 191 ? -22.141 9.586 -12.898 1 98.44 191 ARG A C 1
ATOM 1570 O O . ARG A 1 191 ? -23.281 9.414 -13.352 1 98.44 191 ARG A O 1
ATOM 1577 N N . ARG A 1 192 ? -21.438 8.641 -12.391 1 97.94 192 ARG A N 1
ATOM 1578 C CA . ARG A 1 192 ? -21.859 7.246 -12.492 1 97.94 192 ARG A CA 1
ATOM 1579 C C . ARG A 1 192 ? -22.719 6.852 -11.297 1 97.94 192 ARG A C 1
ATOM 1581 O O . ARG A 1 192 ? -23.312 5.77 -11.281 1 97.94 192 ARG A O 1
ATOM 1588 N N . ASN A 1 193 ? -22.734 7.707 -10.305 1 98.25 193 ASN A N 1
ATOM 1589 C CA . ASN A 1 193 ? -23.5 7.426 -9.086 1 98.25 193 ASN A CA 1
ATOM 1590 C C . ASN A 1 193 ? -24.406 8.594 -8.711 1 98.25 193 ASN A C 1
ATOM 1592 O O . ASN A 1 193 ? -24.188 9.25 -7.688 1 98.25 193 ASN A O 1
ATOM 1596 N N . SER A 1 194 ? -25.516 8.727 -9.398 1 97.88 194 SER A N 1
ATOM 1597 C CA . SER A 1 194 ? -26.406 9.883 -9.266 1 97.88 194 SER A CA 1
ATOM 1598 C C . SER A 1 194 ? -27.141 9.859 -7.93 1 97.88 194 SER A C 1
ATOM 1600 O O . SER A 1 194 ? -27.688 10.875 -7.504 1 97.88 194 SER A O 1
ATOM 1602 N N . ASP A 1 195 ? -27.125 8.695 -7.289 1 98.06 195 ASP A N 1
ATOM 1603 C CA . ASP A 1 195 ? -27.812 8.555 -6.008 1 98.06 195 ASP A CA 1
ATOM 1604 C C . ASP A 1 195 ? -26.953 9.094 -4.863 1 98.06 195 ASP A C 1
ATOM 1606 O O . ASP A 1 195 ? -27.438 9.258 -3.742 1 98.06 195 ASP A O 1
ATOM 1610 N N . LYS A 1 196 ? -25.703 9.438 -5.141 1 98.69 196 LYS A N 1
ATOM 1611 C CA . LYS A 1 196 ? -24.797 9.961 -4.125 1 98.69 196 LYS A CA 1
ATOM 1612 C C . LYS A 1 196 ? -24.75 11.484 -4.164 1 98.69 196 LYS A C 1
ATOM 1614 O O . LYS A 1 196 ? -24.953 12.094 -5.219 1 98.69 196 LYS A O 1
ATOM 1619 N N . GLU A 1 197 ? -24.594 12.078 -3.018 1 98.81 197 GLU A N 1
ATOM 1620 C CA . GLU A 1 197 ? -24.266 13.492 -2.893 1 98.81 197 GLU A CA 1
ATOM 1621 C C . GLU A 1 197 ? -22.766 13.695 -2.658 1 98.81 197 GLU A C 1
ATOM 1623 O O . GLU A 1 197 ? -22.234 13.297 -1.619 1 98.81 197 GLU A O 1
ATOM 1628 N N . VAL A 1 198 ? -22.109 14.359 -3.635 1 98.88 198 VAL A N 1
ATOM 1629 C CA . VAL A 1 198 ? -20.656 14.469 -3.57 1 98.88 198 VAL A CA 1
ATOM 1630 C C . VAL A 1 198 ? -20.266 15.914 -3.297 1 98.88 198 VAL A C 1
ATOM 1632 O O . VAL A 1 198 ? -20.641 16.828 -4.043 1 98.88 198 VAL A O 1
ATOM 1635 N N . TYR A 1 199 ? -19.562 16.156 -2.191 1 98.88 199 TYR A N 1
ATOM 1636 C CA . TYR A 1 199 ? -18.969 17.453 -1.901 1 98.88 199 TYR A CA 1
ATOM 1637 C C . TYR A 1 199 ? -17.484 17.469 -2.26 1 98.88 199 TYR A C 1
ATOM 1639 O O . TYR A 1 199 ? -16.734 16.594 -1.823 1 98.88 199 TYR A O 1
ATOM 1647 N N . MET A 1 200 ? -17.078 18.375 -3.061 1 98.69 200 MET A N 1
ATOM 1648 C CA . MET A 1 200 ? -15.672 18.656 -3.34 1 98.69 200 MET A CA 1
ATOM 1649 C C . MET A 1 200 ? -15.266 20.016 -2.781 1 98.69 200 MET A C 1
ATOM 1651 O O . MET A 1 200 ? -15.82 21.047 -3.166 1 98.69 200 MET A O 1
ATOM 1655 N N . VAL A 1 201 ? -14.312 19.969 -1.841 1 97.88 201 VAL A N 1
ATOM 1656 C CA . VAL A 1 201 ? -13.852 21.188 -1.201 1 97.88 201 VAL A CA 1
ATOM 1657 C C . VAL A 1 201 ? -12.438 21.516 -1.666 1 97.88 201 VAL A C 1
ATOM 1659 O O . VAL A 1 201 ? -11.531 20.688 -1.541 1 97.88 201 VAL A O 1
ATOM 1662 N N . PHE A 1 202 ? -12.266 22.719 -2.143 1 95.12 202 PHE A N 1
ATOM 1663 C CA . PHE A 1 202 ? -10.969 23.188 -2.629 1 95.12 202 PHE A CA 1
ATOM 1664 C C . PHE A 1 202 ? -10.383 24.234 -1.698 1 95.12 202 PHE A C 1
ATOM 1666 O O . PHE A 1 202 ? -11.102 25.125 -1.235 1 95.12 202 PHE A O 1
ATOM 1673 N N . GLY A 1 203 ? -9.117 24.109 -1.383 1 87 203 GLY A N 1
ATOM 1674 C CA . GLY A 1 203 ? -8.453 24.906 -0.363 1 87 203 GLY A CA 1
ATOM 1675 C C . GLY A 1 203 ? -8.297 26.375 -0.748 1 87 203 GLY A C 1
ATOM 1676 O O . GLY A 1 203 ? -7.895 27.203 0.073 1 87 203 GLY A O 1
ATOM 1677 N N . GLY A 1 204 ? -8.648 26.766 -1.989 1 86 204 GLY A N 1
ATOM 1678 C CA . GLY A 1 204 ? -8.469 28.141 -2.424 1 86 204 GLY A CA 1
ATOM 1679 C C . GLY A 1 204 ? -9.555 28.625 -3.377 1 86 204 GLY A C 1
ATOM 1680 O O . GLY A 1 204 ? -10.141 27.812 -4.102 1 86 204 GLY A O 1
ATOM 1681 N N . GLU A 1 205 ? -9.727 29.938 -3.396 1 88.75 205 GLU A N 1
ATOM 1682 C CA . GLU A 1 205 ? -10.719 30.547 -4.281 1 88.75 205 GLU A CA 1
ATOM 1683 C C . GLU A 1 205 ? -10.297 30.422 -5.742 1 88.75 205 GLU A C 1
ATOM 1685 O O . GLU A 1 205 ? -11.141 30.406 -6.641 1 88.75 205 GLU A O 1
ATOM 1690 N N . ARG A 1 206 ? -9.016 30.281 -5.945 1 85.88 206 ARG A N 1
ATOM 1691 C CA . ARG A 1 206 ? -8.484 30.234 -7.305 1 85.88 206 ARG A CA 1
ATOM 1692 C C . ARG A 1 206 ? -9.016 29.016 -8.055 1 85.88 206 ARG A C 1
ATOM 1694 O O . ARG A 1 206 ? -9.102 29.031 -9.289 1 85.88 206 ARG A O 1
ATOM 1701 N N . TYR A 1 207 ? -9.445 28.031 -7.391 1 91.56 207 TYR A N 1
ATOM 1702 C CA . TYR A 1 207 ? -9.883 26.797 -8.031 1 91.56 207 TYR A CA 1
ATOM 1703 C C . TYR A 1 207 ? -11.289 26.953 -8.609 1 91.56 207 TYR A C 1
ATOM 1705 O O . TYR A 1 207 ? -11.734 26.125 -9.398 1 91.56 207 TYR A O 1
ATOM 1713 N N . ARG A 1 208 ? -11.984 28.047 -8.219 1 93.44 208 ARG A N 1
ATOM 1714 C CA . ARG A 1 208 ? -13.281 28.328 -8.836 1 93.44 208 ARG A CA 1
ATOM 1715 C C . ARG A 1 208 ? -13.156 28.438 -10.352 1 93.44 208 ARG A C 1
ATOM 1717 O O . ARG A 1 208 ? -14.055 28.031 -11.086 1 93.44 208 ARG A O 1
ATOM 1724 N N . GLU A 1 209 ? -12.102 29.062 -10.734 1 93.19 209 GLU A N 1
ATOM 1725 C CA . GLU A 1 209 ? -11.875 29.266 -12.164 1 93.19 209 GLU A CA 1
ATOM 1726 C C . GLU A 1 209 ? -11.438 27.969 -12.844 1 93.19 209 GLU A C 1
ATOM 1728 O O . GLU A 1 209 ? -11.961 27.609 -13.906 1 93.19 209 GLU A O 1
ATOM 1733 N N . SER A 1 210 ? -10.508 27.281 -12.25 1 92.31 210 SER A N 1
ATOM 1734 C CA . SER A 1 210 ? -9.953 26.109 -12.922 1 92.31 210 SER A CA 1
ATOM 1735 C C . SER A 1 210 ? -10.977 24.984 -13.023 1 92.31 210 SER A C 1
ATOM 1737 O O . SER A 1 210 ? -10.938 24.188 -13.953 1 92.31 210 SER A O 1
ATOM 1739 N N . MET A 1 211 ? -11.969 24.969 -12.195 1 95.25 211 MET A N 1
ATOM 1740 C CA . MET A 1 211 ? -12.953 23.875 -12.18 1 95.25 211 MET A CA 1
ATOM 1741 C C . MET A 1 211 ? -13.977 24.062 -13.289 1 95.25 211 MET A C 1
ATOM 1743 O O . MET A 1 211 ? -14.727 23.141 -13.609 1 95.25 211 MET A O 1
ATOM 1747 N N . LYS A 1 212 ? -13.953 25.203 -13.867 1 94.81 212 LYS A N 1
ATOM 1748 C CA . LYS A 1 212 ? -14.883 25.469 -14.961 1 94.81 212 LYS A CA 1
ATOM 1749 C C . LYS A 1 212 ? -14.602 24.562 -16.156 1 94.81 212 LYS A C 1
ATOM 1751 O O . LYS A 1 212 ? -15.469 24.375 -17.016 1 94.81 212 LYS A O 1
ATOM 1756 N N . LYS A 1 213 ? -13.391 24.031 -16.219 1 95.81 213 LYS A N 1
ATOM 1757 C CA . LYS A 1 213 ? -13.016 23.172 -17.344 1 95.81 213 LYS A CA 1
ATOM 1758 C C . LYS A 1 213 ? -13.758 21.844 -17.281 1 95.81 213 LYS A C 1
ATOM 1760 O O . LYS A 1 213 ? -13.812 21.109 -18.266 1 95.81 213 LYS A O 1
ATOM 1765 N N . TYR A 1 214 ? -14.344 21.531 -16.188 1 96.62 214 TYR A N 1
ATOM 1766 C CA . TYR A 1 214 ? -15.031 20.25 -16.016 1 96.62 214 TYR A CA 1
ATOM 1767 C C . TYR A 1 214 ? -16.531 20.422 -16.219 1 96.62 214 TYR A C 1
ATOM 1769 O O . TYR A 1 214 ? -17.094 21.484 -15.938 1 96.62 214 TYR A O 1
ATOM 1777 N N . GLN A 1 215 ? -17.141 19.422 -16.781 1 97 215 GLN A N 1
ATOM 1778 C CA . GLN A 1 215 ? -18.594 19.297 -16.734 1 97 215 GLN A CA 1
ATOM 1779 C C . GLN A 1 215 ? -19.031 18.688 -15.406 1 97 215 GLN A C 1
ATOM 1781 O O . GLN A 1 215 ? -19 17.469 -15.234 1 97 215 GLN A O 1
ATOM 1786 N N . ILE A 1 216 ? -19.578 19.5 -14.539 1 98.06 216 ILE A N 1
ATOM 1787 C CA . ILE A 1 216 ? -19.891 19.094 -13.172 1 98.06 216 ILE A CA 1
ATOM 1788 C C . ILE A 1 216 ? -21.297 18.516 -13.109 1 98.06 216 ILE A C 1
ATOM 1790 O O . ILE A 1 216 ? -22.266 19.188 -13.445 1 98.06 216 ILE A O 1
ATOM 1794 N N . PRO A 1 217 ? -21.406 17.266 -12.688 1 98.12 217 PRO A N 1
ATOM 1795 C CA . PRO A 1 217 ? -22.734 16.688 -12.523 1 98.12 217 PRO A CA 1
ATOM 1796 C C . PRO A 1 217 ? -23.562 17.422 -11.469 1 98.12 217 PRO A C 1
ATOM 1798 O O . PRO A 1 217 ? -23.016 18.062 -10.578 1 98.12 217 PRO A O 1
ATOM 1801 N N . SER A 1 218 ? -24.906 17.266 -11.422 1 98 218 SER A N 1
ATOM 1802 C CA . SER A 1 218 ? -25.828 18.016 -10.57 1 98 218 SER A CA 1
ATOM 1803 C C . SER A 1 218 ? -25.719 17.562 -9.117 1 98 218 SER A C 1
ATOM 1805 O O . SER A 1 218 ? -26.078 18.312 -8.203 1 98 218 SER A O 1
ATOM 1807 N N . ASN A 1 219 ? -25.234 16.344 -8.945 1 98.69 219 ASN A N 1
ATOM 1808 C CA . ASN A 1 219 ? -25.141 15.828 -7.578 1 98.69 219 ASN A CA 1
ATOM 1809 C C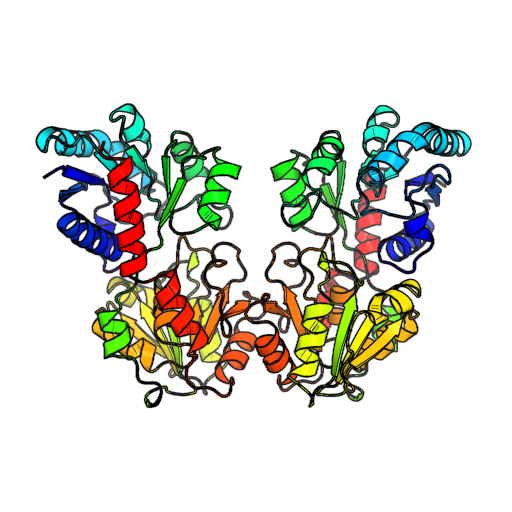 . ASN A 1 219 ? -23.797 16.156 -6.938 1 98.69 219 ASN A C 1
ATOM 1811 O O . ASN A 1 219 ? -23.438 15.578 -5.906 1 98.69 219 ASN A O 1
ATOM 1815 N N . VAL A 1 220 ? -23.016 17.062 -7.59 1 98.75 220 VAL A N 1
ATOM 1816 C CA . VAL A 1 220 ? -21.75 17.531 -7.031 1 98.75 220 VAL A CA 1
ATOM 1817 C C . VAL A 1 220 ? -21.922 18.953 -6.5 1 98.75 220 VAL A C 1
ATOM 1819 O O . VAL A 1 220 ? -22.453 19.828 -7.184 1 98.75 220 VAL A O 1
ATOM 1822 N N . LYS A 1 221 ? -21.516 19.172 -5.281 1 98.62 221 LYS A N 1
ATOM 1823 C CA . LYS A 1 221 ? -21.453 20.5 -4.68 1 98.62 221 LYS A CA 1
ATOM 1824 C C . LYS A 1 221 ? -20.016 20.953 -4.484 1 98.62 221 LYS A C 1
ATOM 1826 O O . LYS A 1 221 ? -19.266 20.359 -3.701 1 98.62 221 LYS A O 1
ATOM 1831 N N . LEU A 1 222 ? -19.641 21.969 -5.152 1 98.38 222 LEU A N 1
ATOM 1832 C CA . LEU A 1 222 ? -18.297 22.531 -5.043 1 98.38 222 LEU A CA 1
ATOM 1833 C C . LEU A 1 222 ? -18.219 23.578 -3.941 1 98.38 222 LEU A C 1
ATOM 1835 O O . LEU A 1 222 ? -19.109 24.422 -3.828 1 98.38 222 LEU A O 1
ATOM 1839 N N . GLN A 1 223 ? -17.25 23.453 -3.096 1 97.44 223 GLN A N 1
ATOM 1840 C CA . GLN A 1 223 ? -16.953 24.438 -2.064 1 97.44 223 GLN A CA 1
ATOM 1841 C C . GLN A 1 223 ? -15.523 24.938 -2.174 1 97.44 223 GLN A C 1
ATOM 1843 O O . GLN A 1 223 ? -14.625 24.188 -2.553 1 97.44 223 GLN A O 1
ATOM 1848 N N . PHE A 1 224 ? -15.375 26.188 -1.85 1 95.31 224 PHE A N 1
ATOM 1849 C CA . PHE A 1 224 ? -14.047 26.781 -1.979 1 95.31 224 PHE A CA 1
ATOM 1850 C C . PHE A 1 224 ? -13.688 27.562 -0.723 1 95.31 224 PHE A C 1
ATOM 1852 O O . PHE A 1 224 ? -14.523 28.281 -0.165 1 95.31 224 PHE A O 1
ATOM 1859 N N . ALA A 1 225 ? -12.453 27.406 -0.25 1 91.5 225 ALA A N 1
ATOM 1860 C CA . ALA A 1 225 ? -11.844 28.234 0.794 1 91.5 225 ALA A CA 1
ATOM 1861 C C . ALA A 1 225 ? -12.719 28.266 2.043 1 91.5 225 ALA A C 1
ATOM 1863 O O . ALA A 1 225 ? -13.031 29.344 2.555 1 91.5 225 ALA A O 1
ATOM 1864 N N . LEU A 1 226 ? -13.125 27.125 2.484 1 94.19 226 LEU A N 1
ATOM 1865 C CA . LEU A 1 226 ? -13.93 27.016 3.697 1 94.19 226 LEU A CA 1
ATOM 1866 C C . LEU A 1 226 ? -13.078 27.281 4.938 1 94.19 226 LEU A C 1
ATOM 1868 O O . LEU A 1 226 ? -11.891 26.953 4.953 1 94.19 226 LEU A O 1
ATOM 1872 N N . SER A 1 227 ? -13.672 27.859 5.906 1 92.12 227 SER A N 1
ATOM 1873 C CA . SER A 1 227 ? -13.023 27.984 7.211 1 92.12 227 SER A CA 1
ATOM 1874 C C . SER A 1 227 ? -12.914 26.625 7.906 1 92.12 227 SER A C 1
ATOM 1876 O O . SER A 1 227 ? -13.547 25.656 7.496 1 92.12 227 SER A O 1
ATOM 1878 N N . GLN A 1 228 ? -12.164 26.562 8.953 1 91.81 228 GLN A N 1
ATOM 1879 C CA . GLN A 1 228 ? -12.016 25.328 9.703 1 91.81 228 GLN A CA 1
ATOM 1880 C C . GLN A 1 228 ? -13.352 24.875 10.289 1 91.81 228 GLN A C 1
ATOM 1882 O O . GLN A 1 228 ? -13.68 23.688 10.25 1 91.81 228 GLN A O 1
ATOM 1887 N N . ASP A 1 229 ? -14.102 25.828 10.797 1 95.94 229 ASP A N 1
ATOM 1888 C CA . ASP A 1 229 ? -15.414 25.516 11.328 1 95.94 229 ASP A CA 1
ATOM 1889 C C . ASP A 1 229 ? -16.312 24.875 10.266 1 95.94 229 ASP A C 1
ATOM 1891 O O . ASP A 1 229 ? -16.969 23.875 10.523 1 95.94 229 ASP A O 1
ATOM 1895 N N . GLU A 1 230 ? -16.266 25.438 9.109 1 97.12 230 GLU A N 1
ATOM 1896 C CA . GLU A 1 230 ? -17.078 24.938 8.016 1 97.12 230 GLU A CA 1
ATOM 1897 C C . GLU A 1 230 ? -16.625 23.547 7.578 1 97.12 230 GLU A C 1
ATOM 1899 O O . GLU A 1 230 ? -17.453 22.688 7.246 1 97.12 230 GLU A O 1
ATOM 1904 N N . ILE A 1 231 ? -15.367 23.344 7.566 1 96.5 231 ILE A N 1
ATOM 1905 C CA . ILE A 1 231 ? -14.812 22.062 7.164 1 96.5 231 ILE A CA 1
ATOM 1906 C C . ILE A 1 231 ? -15.273 20.969 8.125 1 96.5 231 ILE A C 1
ATOM 1908 O O . ILE A 1 231 ? -15.773 19.922 7.699 1 96.5 231 ILE A O 1
ATOM 1912 N N . PHE A 1 232 ? -15.172 21.203 9.438 1 97.94 232 PHE A N 1
ATOM 1913 C CA . PHE A 1 232 ? -15.539 20.188 10.414 1 97.94 232 PHE A CA 1
ATOM 1914 C C . PHE A 1 232 ? -17.047 19.953 10.398 1 97.94 232 PHE A C 1
ATOM 1916 O O . PHE A 1 232 ? -17.5 18.812 10.578 1 97.94 232 PHE A O 1
ATOM 1923 N N . THR A 1 233 ? -17.812 21.016 10.188 1 98.38 233 THR A N 1
ATOM 1924 C CA . THR A 1 233 ? -19.266 20.859 10.062 1 98.38 233 THR A CA 1
ATOM 1925 C C . THR A 1 233 ? -19.609 19.984 8.859 1 98.38 233 THR A C 1
ATOM 1927 O O . THR A 1 233 ? -20.406 19.047 8.984 1 98.38 233 THR A O 1
ATOM 1930 N N . LEU A 1 234 ? -19.031 20.344 7.758 1 98.56 234 LEU A N 1
ATOM 1931 C CA . LEU A 1 234 ? -19.281 19.562 6.543 1 98.56 234 LEU A CA 1
ATOM 1932 C C . LEU A 1 234 ? -18.781 18.141 6.699 1 98.56 234 LEU A C 1
ATOM 1934 O O . LEU A 1 234 ? -19.469 17.188 6.305 1 98.56 234 LEU A O 1
ATOM 1938 N N . MET A 1 235 ? -17.625 17.984 7.23 1 98.5 235 MET A N 1
ATOM 1939 C CA . MET A 1 235 ? -17.047 16.672 7.445 1 98.5 235 MET A CA 1
ATOM 1940 C C . MET A 1 235 ? -17.953 15.82 8.336 1 98.5 235 MET A C 1
ATOM 1942 O O . MET A 1 235 ? -18.141 14.625 8.086 1 98.5 235 MET A O 1
ATOM 1946 N N . ASN A 1 236 ? -18.516 16.422 9.352 1 98.69 236 ASN A N 1
ATOM 1947 C CA . ASN A 1 236 ? -19.438 15.695 10.227 1 98.69 236 ASN A CA 1
ATOM 1948 C C . ASN A 1 236 ? -20.625 15.148 9.453 1 98.69 236 ASN A C 1
ATOM 1950 O O . ASN A 1 236 ? -21.109 14.055 9.742 1 98.69 236 ASN A O 1
ATOM 1954 N N . SER A 1 237 ? -21.109 15.852 8.523 1 98.69 237 SER A N 1
ATOM 1955 C CA . SER A 1 237 ? -22.328 15.469 7.805 1 98.69 237 SER A CA 1
ATOM 1956 C C . SER A 1 237 ? -22.047 14.367 6.789 1 98.69 237 SER A C 1
ATOM 1958 O O . SER A 1 237 ? -22.969 13.719 6.297 1 98.69 237 SER A O 1
ATOM 1960 N N . ALA A 1 238 ? -20.797 14.117 6.426 1 98.81 238 ALA A N 1
ATOM 1961 C CA . ALA A 1 238 ? -20.438 13.133 5.402 1 98.81 238 ALA A CA 1
ATOM 1962 C C . ALA A 1 238 ? -20.422 11.719 5.977 1 98.81 238 ALA A C 1
ATOM 1964 O O . ALA A 1 238 ? -20.078 11.523 7.145 1 98.81 238 ALA A O 1
ATOM 1965 N N . LYS A 1 239 ? -20.812 10.773 5.137 1 98.75 239 LYS A N 1
ATOM 1966 C CA . LYS A 1 239 ? -20.719 9.352 5.48 1 98.75 239 LYS A CA 1
ATOM 1967 C C . LYS A 1 239 ? -19.312 8.82 5.223 1 98.75 239 LYS A C 1
ATOM 1969 O O . LYS A 1 239 ? -18.734 8.125 6.062 1 98.75 239 LYS A O 1
ATOM 1974 N N . VAL A 1 240 ? -18.797 9.148 4.098 1 98.94 240 VAL A N 1
ATOM 1975 C CA . VAL A 1 240 ? -17.5 8.656 3.639 1 98.94 240 VAL A CA 1
ATOM 1976 C C . VAL A 1 240 ? -16.578 9.828 3.332 1 98.94 240 VAL A C 1
ATOM 1978 O O . VAL A 1 240 ? -17 10.82 2.734 1 98.94 240 VAL A O 1
ATOM 1981 N N . TYR A 1 241 ? -15.359 9.828 3.826 1 98.94 241 TYR A N 1
ATOM 1982 C CA . TYR A 1 241 ? -14.297 10.688 3.32 1 98.94 241 TYR A CA 1
ATOM 1983 C C . TYR A 1 241 ? -13.398 9.93 2.352 1 98.94 241 TYR A C 1
ATOM 1985 O O . TYR A 1 241 ? -12.875 8.859 2.682 1 98.94 241 TYR A O 1
ATOM 1993 N N . TRP A 1 242 ? -13.242 10.461 1.168 1 98.88 242 TRP A N 1
ATOM 1994 C CA . TRP A 1 242 ? -12.516 9.781 0.101 1 98.88 242 TRP A CA 1
ATOM 1995 C C . TRP A 1 242 ? -11.336 10.625 -0.367 1 98.88 242 TRP A C 1
ATOM 1997 O O . TRP A 1 242 ? -11.508 11.766 -0.806 1 98.88 242 TRP A O 1
ATOM 2007 N N . SER A 1 243 ? -10.141 10.078 -0.166 1 98.38 243 SER A N 1
ATOM 2008 C CA . SER A 1 243 ? -8.93 10.625 -0.772 1 98.38 243 SER A CA 1
ATOM 2009 C C . SER A 1 243 ? -8.438 9.742 -1.915 1 98.38 243 SER A C 1
ATOM 2011 O O . SER A 1 243 ? -8.227 8.547 -1.734 1 98.38 243 SER A O 1
ATOM 2013 N N . CYS A 1 244 ? -8.258 10.312 -3.09 1 97.5 244 CYS A N 1
ATOM 2014 C CA . CYS A 1 244 ? -7.785 9.531 -4.227 1 97.5 244 CYS A CA 1
ATOM 2015 C C . CYS A 1 244 ? -6.496 10.117 -4.793 1 97.5 244 CYS A C 1
ATOM 2017 O O . CYS A 1 244 ? -6.219 9.977 -5.984 1 97.5 244 CYS A O 1
ATOM 2019 N N . SER A 1 245 ? -5.754 10.859 -3.939 1 94.94 245 SER A N 1
ATOM 2020 C CA . SER A 1 245 ? -4.477 11.453 -4.332 1 94.94 245 SER A CA 1
ATOM 2021 C C . SER A 1 245 ? -3.422 10.375 -4.574 1 94.94 245 SER A C 1
ATOM 2023 O O . SER A 1 245 ? -3.41 9.344 -3.896 1 94.94 245 SER A O 1
ATOM 2025 N N . LYS A 1 246 ? -2.465 10.695 -5.43 1 91.75 246 LYS A N 1
ATOM 2026 C CA . LYS A 1 246 ? -1.411 9.742 -5.766 1 91.75 246 LYS A CA 1
ATOM 2027 C C . LYS A 1 246 ? -0.378 9.648 -4.645 1 91.75 246 LYS A C 1
ATOM 2029 O O . LYS A 1 246 ? 0.214 8.586 -4.426 1 91.75 246 LYS A O 1
ATOM 2034 N N . PHE A 1 247 ? -0.144 10.75 -4.023 1 91.5 247 PHE A N 1
ATOM 2035 C CA . PHE A 1 247 ? 0.873 10.844 -2.982 1 91.5 247 PHE A CA 1
ATOM 2036 C C . PHE A 1 247 ? 0.571 11.992 -2.029 1 91.5 247 PHE A C 1
ATOM 2038 O O . PHE A 1 247 ? -0.039 12.992 -2.424 1 91.5 247 PHE A O 1
ATOM 2045 N N . ASP A 1 248 ? 0.994 11.758 -0.796 1 91.69 248 ASP A N 1
ATOM 2046 C CA . ASP A 1 248 ? 0.882 12.805 0.211 1 91.69 248 ASP A CA 1
ATOM 2047 C C . ASP A 1 248 ? 1.988 12.688 1.256 1 91.69 248 ASP A C 1
ATOM 2049 O O . ASP A 1 248 ? 2.537 11.602 1.464 1 91.69 248 ASP A O 1
ATOM 2053 N N . THR A 1 249 ? 2.354 13.82 1.837 1 90.62 249 THR A N 1
ATOM 2054 C CA . THR A 1 249 ? 3.355 13.789 2.896 1 90.62 249 THR A CA 1
ATOM 2055 C C . THR A 1 249 ? 2.719 13.43 4.234 1 90.62 249 THR A C 1
ATOM 2057 O O . THR A 1 249 ? 3.344 12.773 5.066 1 90.62 249 THR A O 1
ATOM 2060 N N . PHE A 1 250 ? 1.481 13.82 4.438 1 93.81 250 PHE A N 1
ATOM 2061 C CA . PHE A 1 250 ? 0.821 13.539 5.703 1 93.81 250 PHE A CA 1
ATOM 2062 C C . PHE A 1 250 ? -0.675 13.336 5.5 1 93.81 250 PHE A C 1
ATOM 2064 O O . PHE A 1 250 ? -1.249 12.367 6.008 1 93.81 250 PHE A O 1
ATOM 2071 N N . ALA A 1 251 ? -1.363 14.211 4.758 1 93.69 251 ALA A N 1
ATOM 2072 C CA . ALA A 1 251 ? -2.793 14.156 4.465 1 93.69 251 ALA A CA 1
ATOM 2073 C C . ALA A 1 251 ? -3.617 14.57 5.68 1 93.69 251 ALA A C 1
ATOM 2075 O O . ALA A 1 251 ? -4.426 13.789 6.184 1 93.69 251 ALA A O 1
ATOM 2076 N N . MET A 1 252 ? -3.6 15.828 6.031 1 94.12 252 MET A N 1
ATOM 2077 C CA . MET A 1 252 ? -4.262 16.375 7.215 1 94.12 252 MET A CA 1
ATOM 2078 C C . MET A 1 252 ? -5.762 16.109 7.172 1 94.12 252 MET A C 1
ATOM 2080 O O . MET A 1 252 ? -6.352 15.695 8.172 1 94.12 252 MET A O 1
ATOM 2084 N N . PRO A 1 253 ? -6.383 16.25 5.977 1 96.12 253 PRO A N 1
ATOM 2085 C CA . PRO A 1 253 ? -7.828 16.016 5.973 1 96.12 253 PRO A CA 1
ATOM 2086 C C . PRO A 1 253 ? -8.195 14.586 6.379 1 96.12 253 PRO A C 1
ATOM 2088 O O . PRO A 1 253 ? -9.25 14.367 6.977 1 96.12 253 PRO A O 1
ATOM 2091 N N . LEU A 1 254 ? -7.352 13.625 6.102 1 98.31 254 LEU A N 1
ATOM 2092 C CA . LEU A 1 254 ? -7.637 12.242 6.469 1 98.31 254 LEU A CA 1
ATOM 2093 C C . LEU A 1 254 ? -7.648 12.078 7.984 1 98.31 254 LEU A C 1
ATOM 2095 O O . LEU A 1 254 ? -8.5 11.367 8.531 1 98.31 254 LEU A O 1
ATOM 2099 N N . THR A 1 255 ? -6.695 12.695 8.68 1 98.06 255 THR A N 1
ATOM 2100 C CA . THR A 1 255 ? -6.66 12.578 10.133 1 98.06 255 THR A CA 1
ATOM 2101 C C . THR A 1 255 ? -7.84 13.312 10.766 1 98.06 255 THR A C 1
ATOM 2103 O O . THR A 1 255 ? -8.391 12.867 11.773 1 98.06 255 THR A O 1
ATOM 2106 N N . GLU A 1 256 ? -8.219 14.43 10.172 1 97.94 256 GLU A N 1
ATOM 2107 C CA . GLU A 1 256 ? -9.414 15.141 10.609 1 97.94 256 GLU A CA 1
ATOM 2108 C C . GLU A 1 256 ? -10.664 14.297 10.391 1 97.94 256 GLU A C 1
ATOM 2110 O O . GLU A 1 256 ? -11.547 14.242 11.258 1 97.94 256 GLU A O 1
ATOM 2115 N N . ALA A 1 257 ? -10.719 13.664 9.242 1 98.75 257 ALA A N 1
ATOM 2116 C CA . ALA A 1 257 ? -11.859 12.797 8.938 1 98.75 257 ALA A CA 1
ATOM 2117 C C . ALA A 1 257 ? -11.938 11.633 9.914 1 98.75 257 ALA A C 1
ATOM 2119 O O . ALA A 1 257 ? -13.023 11.25 10.352 1 98.75 257 ALA A O 1
ATOM 2120 N N . LEU A 1 258 ? -10.789 11.047 10.242 1 98.75 258 LEU A N 1
ATOM 2121 C CA . LEU A 1 258 ? -10.75 10.008 11.266 1 98.75 258 LEU A CA 1
ATOM 2122 C C . LEU A 1 258 ? -11.312 10.531 12.586 1 98.75 258 LEU A C 1
ATOM 2124 O O . LEU A 1 258 ? -12.125 9.852 13.227 1 98.75 258 LEU A O 1
ATOM 2128 N N . ALA A 1 259 ? -10.914 11.75 12.961 1 98.62 259 ALA A N 1
ATOM 2129 C CA . ALA A 1 259 ? -11.344 12.359 14.211 1 98.62 259 ALA A CA 1
ATOM 2130 C C . ALA A 1 259 ? -12.859 12.555 14.234 1 98.62 259 ALA A C 1
ATOM 2132 O O . ALA A 1 259 ? -13.477 12.539 15.297 1 98.62 259 ALA A O 1
ATOM 2133 N N . MET A 1 260 ? -13.414 12.703 13.07 1 98.81 260 MET A N 1
ATOM 2134 C CA . MET A 1 260 ? -14.852 12.922 12.953 1 98.81 260 MET A CA 1
ATOM 2135 C C . MET A 1 260 ? -15.586 11.602 12.766 1 98.81 260 MET A C 1
ATOM 2137 O O . MET A 1 260 ? -16.797 11.594 12.492 1 98.81 260 MET A O 1
ATOM 2141 N N . GLY A 1 261 ? -14.867 10.438 12.82 1 98.75 261 GLY A N 1
ATOM 2142 C CA . GLY A 1 261 ? -15.477 9.117 12.789 1 98.75 261 GLY A CA 1
ATOM 2143 C C . GLY A 1 261 ? -15.938 8.703 11.406 1 98.75 261 GLY A C 1
ATOM 2144 O O . GLY A 1 261 ? -16.859 7.898 11.266 1 98.75 261 GLY A O 1
ATOM 2145 N N . LYS A 1 262 ? -15.383 9.25 10.406 1 98.88 262 LYS A N 1
ATOM 2146 C CA . LYS A 1 262 ? -15.812 8.938 9.047 1 98.88 262 LYS A CA 1
ATOM 2147 C C . LYS A 1 262 ? -15.289 7.582 8.594 1 98.88 262 LYS A C 1
ATOM 2149 O O . LYS A 1 262 ? -14.258 7.113 9.094 1 98.88 262 LYS A O 1
ATOM 2154 N N . ILE A 1 263 ? -16.078 6.949 7.684 1 98.81 263 ILE A N 1
ATOM 2155 C CA . ILE A 1 263 ? -15.539 5.824 6.926 1 98.81 263 ILE A CA 1
ATOM 2156 C C . ILE A 1 263 ? -14.547 6.328 5.879 1 98.81 263 ILE A C 1
ATOM 2158 O O . ILE A 1 263 ? -14.875 7.211 5.082 1 98.81 263 ILE A O 1
ATOM 2162 N N . ILE A 1 264 ? -13.336 5.754 5.902 1 98.88 264 ILE A N 1
ATOM 2163 C CA . ILE A 1 264 ? -12.25 6.324 5.117 1 98.88 264 ILE A CA 1
ATOM 2164 C C . ILE A 1 264 ? -11.945 5.426 3.92 1 98.88 264 ILE A C 1
ATOM 2166 O O . ILE A 1 264 ? -11.859 4.203 4.059 1 98.88 264 ILE A O 1
ATOM 2170 N N . VAL A 1 265 ? -11.898 5.992 2.746 1 98.81 265 VAL A N 1
ATOM 2171 C CA . VAL A 1 265 ? -11.336 5.379 1.548 1 98.81 265 VAL A CA 1
ATOM 2172 C C . VAL A 1 265 ? -10.078 6.133 1.123 1 98.81 265 VAL A C 1
ATOM 2174 O O . VAL A 1 265 ? -10.117 7.34 0.889 1 98.81 265 VAL A O 1
ATOM 2177 N N . LYS A 1 266 ? -8.977 5.441 1.072 1 98.56 266 LYS A N 1
ATOM 2178 C CA . LYS A 1 266 ? -7.68 6.07 0.821 1 98.56 266 LYS A CA 1
ATOM 2179 C C . LYS A 1 266 ? -6.863 5.262 -0.182 1 98.56 266 LYS A C 1
ATOM 2181 O O . LYS A 1 266 ? -7.203 4.117 -0.49 1 98.56 266 LYS A O 1
ATOM 2186 N N . PRO A 1 267 ? -5.781 5.879 -0.749 1 97.19 267 PRO A N 1
ATOM 2187 C CA . PRO A 1 267 ? -4.918 5.121 -1.659 1 97.19 267 PRO A CA 1
ATOM 2188 C C . PRO A 1 267 ? -4.141 4.016 -0.95 1 97.19 267 PRO A C 1
ATOM 2190 O O . PRO A 1 267 ? -3.859 4.125 0.246 1 97.19 267 PRO A O 1
ATOM 2193 N N . GLU A 1 268 ? -3.807 3.014 -1.672 1 95.31 268 GLU A N 1
ATOM 2194 C CA . GLU A 1 268 ? -3.027 1.903 -1.133 1 95.31 268 GLU A CA 1
ATOM 2195 C C . GLU A 1 268 ? -1.552 2.271 -1.011 1 95.31 268 GLU A C 1
ATOM 2197 O O . GLU A 1 268 ? -0.772 1.54 -0.398 1 95.31 268 GLU A O 1
ATOM 2202 N N . HIS A 1 269 ? -1.153 3.387 -1.545 1 93.75 269 HIS A N 1
ATOM 2203 C CA . HIS A 1 269 ? 0.239 3.816 -1.485 1 93.75 269 HIS A CA 1
ATOM 2204 C C . HIS A 1 269 ? 0.733 3.885 -0.044 1 93.75 269 HIS A C 1
ATOM 2206 O O . HIS A 1 269 ? 0.012 4.348 0.842 1 93.75 269 HIS A O 1
ATOM 2212 N N . PRO A 1 270 ? 1.997 3.516 0.179 1 93.88 270 PRO A N 1
ATOM 2213 C CA . PRO A 1 270 ? 2.512 3.4 1.545 1 93.88 270 PRO A CA 1
ATOM 2214 C C . PRO A 1 270 ? 2.582 4.746 2.264 1 93.88 270 PRO A C 1
ATOM 2216 O O . PRO A 1 270 ? 2.639 4.789 3.496 1 93.88 270 PRO A O 1
ATOM 2219 N N . CYS A 1 271 ? 2.609 5.832 1.526 1 95.31 271 CYS A N 1
ATOM 2220 C CA . CYS A 1 271 ? 2.65 7.133 2.184 1 95.31 271 CYS A CA 1
ATOM 2221 C C . CYS A 1 271 ? 1.4 7.359 3.027 1 95.31 271 CYS A C 1
ATOM 2223 O O . CYS A 1 271 ? 1.371 8.25 3.875 1 95.31 271 CYS A O 1
ATOM 2225 N N . TYR A 1 272 ? 0.358 6.496 2.934 1 97.12 272 TYR A N 1
ATOM 2226 C CA . TYR A 1 272 ? -0.882 6.621 3.689 1 97.12 272 TYR A CA 1
ATOM 2227 C C . TYR A 1 272 ? -0.944 5.594 4.812 1 97.12 272 TYR A C 1
ATOM 2229 O O . TYR A 1 272 ? -1.985 5.422 5.449 1 97.12 272 TYR A O 1
ATOM 2237 N N . ASP A 1 273 ? 0.163 4.926 5.137 1 95.62 273 ASP A N 1
ATOM 2238 C CA . ASP A 1 273 ? 0.183 3.816 6.086 1 95.62 273 ASP A CA 1
ATOM 2239 C C . ASP A 1 273 ? -0.239 4.277 7.477 1 95.62 273 ASP A C 1
ATOM 2241 O O . ASP A 1 273 ? -0.796 3.5 8.25 1 95.62 273 ASP A O 1
ATOM 2245 N N . HIS A 1 274 ? 0.006 5.52 7.816 1 96.94 274 HIS A N 1
ATOM 2246 C CA . HIS A 1 274 ? -0.323 6.016 9.148 1 96.94 274 HIS A CA 1
ATOM 2247 C C . HIS A 1 274 ? -1.83 6.16 9.328 1 96.94 274 HIS A C 1
ATOM 2249 O O . HIS A 1 274 ? -2.318 6.281 10.453 1 96.94 274 HIS A O 1
ATOM 2255 N N . ILE A 1 275 ? -2.586 6.176 8.188 1 97.81 275 ILE A N 1
ATOM 2256 C CA . ILE A 1 275 ? -4.043 6.176 8.234 1 97.81 275 ILE A CA 1
ATOM 2257 C C . ILE A 1 275 ? -4.559 4.738 8.289 1 97.81 275 ILE A C 1
ATOM 2259 O O . ILE A 1 275 ? -4.918 4.16 7.262 1 97.81 275 ILE A O 1
ATOM 2263 N N . SER A 1 276 ? -4.555 4.145 9.391 1 96.56 276 SER A N 1
ATOM 2264 C CA . SER A 1 276 ? -4.875 2.732 9.555 1 96.56 276 SER A CA 1
ATOM 2265 C C . SER A 1 276 ? -5.777 2.506 10.758 1 96.56 276 SER A C 1
ATOM 2267 O O . SER A 1 276 ? -5.324 2.58 11.906 1 96.56 276 SER A O 1
ATOM 2269 N N . ALA A 1 277 ? -7.023 2.268 10.508 1 97.94 277 ALA A N 1
ATOM 2270 C CA . ALA A 1 277 ? -8.023 2.041 11.547 1 97.94 277 ALA A CA 1
ATOM 2271 C C . ALA A 1 277 ? -9.086 1.054 11.078 1 97.94 277 ALA A C 1
ATOM 2273 O O . ALA A 1 277 ? -9.039 0.574 9.938 1 97.94 277 ALA A O 1
ATOM 2274 N N . LYS A 1 278 ? -10.016 0.733 11.922 1 98.19 278 LYS A N 1
ATOM 2275 C CA . LYS A 1 278 ? -11 -0.325 11.695 1 98.19 278 LYS A CA 1
ATOM 2276 C C . LYS A 1 278 ? -11.805 -0.068 10.422 1 98.19 278 LYS A C 1
ATOM 2278 O O . LYS A 1 278 ? -12.141 -1.006 9.695 1 98.19 278 LYS A O 1
ATOM 2283 N N . HIS A 1 279 ? -12.133 1.205 10.172 1 98.56 279 HIS A N 1
ATOM 2284 C CA . HIS A 1 279 ? -12.945 1.538 9 1 98.56 279 HIS A CA 1
ATOM 2285 C C . HIS A 1 279 ? -12.188 2.465 8.055 1 98.56 279 HIS A C 1
ATOM 2287 O O . HIS A 1 279 ? -12.727 3.492 7.629 1 98.56 279 HIS A O 1
ATOM 2293 N N . SER A 1 280 ? -10.953 2.109 7.754 1 98.5 280 SER A N 1
ATOM 2294 C CA . SER A 1 280 ? -10.109 2.719 6.73 1 98.5 280 SER A CA 1
ATOM 2295 C C . SER A 1 280 ? -9.688 1.698 5.68 1 98.5 280 SER A C 1
ATOM 2297 O O . SER A 1 280 ? -9.008 0.719 5.988 1 98.5 280 SER A O 1
ATOM 2299 N N . PHE A 1 281 ? -10.156 1.966 4.461 1 98.31 281 PHE A N 1
ATOM 2300 C CA . PHE A 1 281 ? -9.977 0.978 3.402 1 98.31 281 PHE A CA 1
ATOM 2301 C C . PHE A 1 281 ? -9.172 1.558 2.248 1 98.31 281 PHE A C 1
ATOM 2303 O O . PHE A 1 281 ? -9.297 2.74 1.927 1 98.31 281 PHE A O 1
ATOM 2310 N N . SER A 1 282 ? -8.375 0.74 1.647 1 98.12 282 SER A N 1
ATOM 2311 C CA . SER A 1 282 ? -7.457 1.228 0.625 1 98.12 282 SER A CA 1
ATOM 2312 C C . SER A 1 282 ? -7.836 0.701 -0.755 1 98.12 282 SER A C 1
ATOM 2314 O O . SER A 1 282 ? -8.266 -0.446 -0.891 1 98.12 282 SER A O 1
ATOM 2316 N N . GLY A 1 283 ? -7.676 1.534 -1.721 1 97.06 283 GLY A N 1
ATOM 2317 C CA . GLY A 1 283 ? -7.906 1.189 -3.115 1 97.06 283 GLY A CA 1
ATOM 2318 C C . GLY A 1 283 ? -7.031 1.975 -4.074 1 97.06 283 GLY A C 1
ATOM 2319 O O . GLY A 1 283 ? -6 2.521 -3.678 1 97.06 283 GLY A O 1
ATOM 2320 N N . ASN A 1 284 ? -7.355 1.848 -5.336 1 96.44 284 ASN A N 1
ATOM 2321 C CA . ASN A 1 284 ? -6.652 2.566 -6.395 1 96.44 284 ASN A CA 1
ATOM 2322 C C . ASN A 1 284 ? -7.578 2.879 -7.57 1 96.44 284 ASN A C 1
ATOM 2324 O O . ASN A 1 284 ? -8.797 2.73 -7.461 1 96.44 284 ASN A O 1
ATOM 2328 N N . GLU A 1 285 ? -7.012 3.379 -8.625 1 95.38 285 GLU A N 1
ATOM 2329 C CA . GLU A 1 285 ? -7.785 3.906 -9.75 1 95.38 285 GLU A CA 1
ATOM 2330 C C . GLU A 1 285 ? -8.664 2.824 -10.367 1 95.38 285 GLU A C 1
ATOM 2332 O O . GLU A 1 285 ? -9.688 3.125 -10.984 1 95.38 285 GLU A O 1
ATOM 2337 N N . LYS A 1 286 ? -8.344 1.573 -10.164 1 96.44 286 LYS A N 1
ATOM 2338 C CA . LYS A 1 286 ? -9.086 0.485 -10.789 1 96.44 286 LYS A CA 1
ATOM 2339 C C . LYS A 1 286 ? -10.336 0.137 -9.984 1 96.44 286 LYS A C 1
ATOM 2341 O O . LYS A 1 286 ? -11.281 -0.457 -10.516 1 96.44 286 LYS A O 1
ATOM 2346 N N . ASN A 1 287 ? -10.328 0.537 -8.711 1 97.62 287 ASN A N 1
ATOM 2347 C CA . ASN A 1 287 ? -11.422 -0.001 -7.898 1 97.62 287 ASN A CA 1
ATOM 2348 C C . ASN A 1 287 ? -12.055 1.077 -7.027 1 97.62 287 ASN A C 1
ATOM 2350 O O . ASN A 1 287 ? -12.867 0.774 -6.152 1 97.62 287 ASN A O 1
ATOM 2354 N N . TRP A 1 288 ? -11.812 2.332 -7.27 1 97.75 288 TRP A N 1
ATOM 2355 C CA . TRP A 1 288 ? -12.281 3.436 -6.438 1 97.75 288 TRP A CA 1
ATOM 2356 C C . TRP A 1 288 ? -13.805 3.396 -6.285 1 97.75 288 TRP A C 1
ATOM 2358 O O . TRP A 1 288 ? -14.32 3.441 -5.168 1 97.75 288 TRP A O 1
ATOM 2368 N N . PHE A 1 289 ? -14.438 3.301 -7.406 1 98.38 289 PHE A N 1
ATOM 2369 C CA . PHE A 1 289 ? -15.883 3.502 -7.418 1 98.38 289 PHE A CA 1
ATOM 2370 C C . PHE A 1 289 ? -16.594 2.414 -6.617 1 98.38 289 PHE A C 1
ATOM 2372 O O . PHE A 1 289 ? -17.453 2.709 -5.793 1 98.38 289 PHE A O 1
ATOM 2379 N N . GLU A 1 290 ? -16.125 1.177 -6.82 1 98.38 290 GLU A N 1
ATOM 2380 C CA . GLU A 1 290 ? -16.703 0.072 -6.059 1 98.38 290 GLU A CA 1
ATOM 2381 C C . GLU A 1 290 ? -16.391 0.205 -4.57 1 98.38 290 GLU A C 1
ATOM 2383 O O . GLU A 1 290 ? -17.266 -0.043 -3.727 1 98.38 290 GLU A O 1
ATOM 2388 N N . LEU A 1 291 ? -15.203 0.614 -4.281 1 98.56 291 LEU A N 1
ATOM 2389 C CA . LEU A 1 291 ? -14.789 0.708 -2.885 1 98.56 291 LEU A CA 1
ATOM 2390 C C . LEU A 1 291 ? -15.555 1.813 -2.166 1 98.56 291 LEU A C 1
ATOM 2392 O O . LEU A 1 291 ? -15.961 1.643 -1.017 1 98.56 291 LEU A O 1
ATOM 2396 N N . VAL A 1 292 ? -15.727 2.973 -2.816 1 98.75 292 VAL A N 1
ATOM 2397 C CA . VAL A 1 292 ? -16.484 4.078 -2.232 1 98.75 292 VAL A CA 1
ATOM 2398 C C . VAL A 1 292 ? -17.938 3.646 -1.998 1 98.75 292 VAL A C 1
ATOM 2400 O O . VAL A 1 292 ? -18.516 3.939 -0.949 1 98.75 292 VAL A O 1
ATOM 2403 N N . ASN A 1 293 ? -18.484 2.947 -2.955 1 98.5 293 ASN A N 1
ATOM 2404 C CA . ASN A 1 293 ? -19.859 2.451 -2.797 1 98.5 293 ASN A CA 1
ATOM 2405 C C . ASN A 1 293 ? -19.953 1.457 -1.644 1 98.5 293 ASN A C 1
ATOM 2407 O O . ASN A 1 293 ? -20.938 1.477 -0.888 1 98.5 293 ASN A O 1
ATOM 2411 N N . MET A 1 294 ? -18.984 0.562 -1.56 1 98.25 294 MET A N 1
ATOM 2412 C CA . MET A 1 294 ? -18.938 -0.375 -0.44 1 98.25 294 MET A CA 1
ATOM 2413 C C . MET A 1 294 ? -18.891 0.369 0.89 1 98.25 294 MET A C 1
ATOM 2415 O O . MET A 1 294 ? -19.609 0.036 1.825 1 98.25 294 MET A O 1
ATOM 2419 N N . ALA A 1 295 ? -18.062 1.406 0.976 1 98.5 295 ALA A N 1
ATOM 2420 C CA . ALA A 1 295 ? -17.906 2.195 2.195 1 98.5 295 ALA A CA 1
ATOM 2421 C C . ALA A 1 295 ? -19.203 2.912 2.557 1 98.5 295 ALA A C 1
ATOM 2423 O O . ALA A 1 295 ? -19.578 2.963 3.729 1 98.5 295 ALA A O 1
ATOM 2424 N N . ALA A 1 296 ? -19.859 3.418 1.559 1 98.19 296 ALA A N 1
ATOM 2425 C CA . ALA A 1 296 ? -21.109 4.145 1.768 1 98.19 296 ALA A CA 1
ATOM 2426 C C . ALA A 1 296 ? -22.203 3.215 2.283 1 98.19 296 ALA A C 1
ATOM 2428 O O . ALA A 1 296 ? -23.172 3.668 2.896 1 98.19 296 ALA A O 1
ATOM 2429 N N . SER A 1 297 ? -22 1.954 2.066 1 96.69 297 SER A N 1
ATOM 2430 C CA . SER A 1 297 ? -23.031 0.991 2.414 1 96.69 297 SER A CA 1
ATOM 2431 C C . SER A 1 297 ? -22.781 0.369 3.783 1 96.69 297 SER A C 1
ATOM 2433 O O . SER A 1 297 ? -23.578 -0.436 4.266 1 96.69 297 SER A O 1
ATOM 2435 N N . VAL A 1 298 ? -21.672 0.667 4.391 1 96.5 298 VAL A N 1
ATOM 2436 C CA . VAL A 1 298 ? -21.406 0.155 5.73 1 96.5 298 VAL A CA 1
ATOM 2437 C C . VAL A 1 298 ? -22.547 0.532 6.676 1 96.5 298 VAL A C 1
ATOM 2439 O O . VAL A 1 298 ? -23.031 1.661 6.641 1 96.5 298 VAL A O 1
ATOM 2442 N N . PRO A 1 299 ? -22.984 -0.313 7.598 1 94.62 299 PRO A N 1
ATOM 2443 C CA . PRO A 1 299 ? -24.219 -0.085 8.352 1 94.62 299 PRO A CA 1
ATOM 2444 C C . PRO A 1 299 ? -24 0.79 9.586 1 94.62 299 PRO A C 1
ATOM 2446 O O . PRO A 1 299 ? -24.672 0.619 10.602 1 94.62 299 PRO A O 1
ATOM 2449 N N . ILE A 1 300 ? -23.016 1.58 9.656 1 96.88 300 ILE A N 1
ATOM 2450 C CA . ILE A 1 300 ? -22.812 2.531 10.75 1 96.88 300 ILE A CA 1
ATOM 2451 C C . ILE A 1 300 ? -22.688 3.941 10.18 1 96.88 300 ILE A C 1
ATOM 2453 O O . ILE A 1 300 ? -22.172 4.125 9.07 1 96.88 300 ILE A O 1
ATOM 2457 N N . LYS A 1 301 ? -23.078 4.895 10.93 1 97.31 301 LYS A N 1
ATOM 2458 C CA . LYS A 1 301 ? -23.016 6.285 10.484 1 97.31 301 LYS A CA 1
ATOM 2459 C C . LYS A 1 301 ? -21.625 6.871 10.711 1 97.31 301 LYS A C 1
ATOM 2461 O O . LYS A 1 301 ? -21.156 7.676 9.906 1 97.31 301 LYS A O 1
ATOM 2466 N N . ALA A 1 302 ? -21.047 6.469 11.82 1 98 302 ALA A N 1
ATOM 2467 C CA . ALA A 1 302 ? -19.719 6.953 12.203 1 98 302 ALA A CA 1
ATOM 2468 C C . ALA A 1 302 ? -18.938 5.879 12.953 1 98 302 ALA A C 1
ATOM 2470 O O . ALA A 1 302 ? -19.531 5.043 13.648 1 98 302 ALA A O 1
ATOM 2471 N N . SER A 1 303 ? -17.656 5.867 12.836 1 98.56 303 SER A N 1
ATOM 2472 C CA . SER A 1 303 ? -16.797 4.875 13.477 1 98.56 303 SER A CA 1
ATOM 2473 C C . SER A 1 303 ? -16.141 5.438 14.734 1 98.56 303 SER A C 1
ATOM 2475 O O . SER A 1 303 ? -15.258 6.285 14.648 1 98.56 303 SER A O 1
ATOM 2477 N N . LYS A 1 304 ? -16.516 4.953 15.828 1 98.12 304 LYS A N 1
ATOM 2478 C CA . LYS A 1 304 ? -15.891 5.352 17.094 1 98.12 304 LYS A CA 1
ATOM 2479 C C . LYS A 1 304 ? -14.43 4.914 17.141 1 98.12 304 LYS A C 1
ATOM 2481 O O . LYS A 1 304 ? -13.586 5.617 17.703 1 98.12 304 LYS A O 1
ATOM 2486 N N . GLU A 1 305 ? -14.141 3.75 16.547 1 98.31 305 GLU A N 1
ATOM 2487 C CA . GLU A 1 305 ? -12.773 3.234 16.531 1 98.31 305 GLU A CA 1
ATOM 2488 C C . GLU A 1 305 ? -11.852 4.16 15.742 1 98.31 305 GLU A C 1
ATOM 2490 O O . GLU A 1 305 ? -10.727 4.422 16.156 1 98.31 305 GLU A O 1
ATOM 2495 N N . ASN A 1 306 ? -12.375 4.648 14.586 1 98.69 306 ASN A N 1
ATOM 2496 C CA . ASN A 1 306 ? -11.594 5.605 13.805 1 98.69 306 ASN A CA 1
ATOM 2497 C C . ASN A 1 306 ? -11.328 6.887 14.586 1 98.69 306 ASN A C 1
ATOM 2499 O O . ASN A 1 306 ? -10.211 7.41 14.578 1 98.69 306 ASN A O 1
ATOM 2503 N N . ARG A 1 307 ? -12.344 7.375 15.234 1 98.62 307 ARG A N 1
ATOM 2504 C CA . ARG A 1 307 ? -12.234 8.602 16.016 1 98.62 307 ARG A CA 1
ATOM 2505 C C . ARG A 1 307 ? -11.219 8.438 17.141 1 98.62 307 ARG A C 1
ATOM 2507 O O . ARG A 1 307 ? -10.344 9.289 17.328 1 98.62 307 ARG A O 1
ATOM 2514 N N . ASN A 1 308 ? -11.312 7.344 17.875 1 98.56 308 ASN A N 1
ATOM 2515 C CA . ASN A 1 308 ? -10.391 7.086 18.984 1 98.56 308 ASN A CA 1
ATOM 2516 C C . ASN A 1 308 ? -8.945 7.004 18.5 1 98.56 308 ASN A C 1
ATOM 2518 O O . ASN A 1 308 ? -8.039 7.551 19.125 1 98.56 308 ASN A O 1
ATOM 2522 N N . TYR A 1 309 ? -8.789 6.328 17.406 1 98.5 309 TYR A N 1
ATOM 2523 C CA . TYR A 1 309 ? -7.453 6.215 16.828 1 98.5 309 TYR A CA 1
ATOM 2524 C C . TYR A 1 309 ? -6.887 7.59 16.5 1 98.5 309 TYR A C 1
ATOM 2526 O O . TYR A 1 309 ? -5.727 7.883 16.797 1 98.5 309 TYR A O 1
ATOM 2534 N N . ALA A 1 310 ? -7.668 8.445 15.883 1 98.44 310 ALA A N 1
ATOM 2535 C CA . ALA A 1 310 ? -7.219 9.781 15.5 1 98.44 310 ALA A CA 1
ATOM 2536 C C . ALA A 1 310 ? -6.805 10.594 16.719 1 98.44 310 ALA A C 1
ATOM 2538 O O . ALA A 1 310 ? -5.758 11.242 16.719 1 98.44 310 ALA A O 1
ATOM 2539 N N . PHE A 1 311 ? -7.586 10.555 17.75 1 98.31 311 PHE A N 1
ATOM 2540 C CA . PHE A 1 311 ? -7.309 11.336 18.953 1 98.31 311 PHE A CA 1
ATOM 2541 C C . PHE A 1 311 ? -6.035 10.852 19.625 1 98.31 311 PHE A C 1
ATOM 2543 O O . PHE A 1 311 ? -5.258 11.656 20.141 1 98.31 311 PHE A O 1
ATOM 2550 N N . ASP A 1 312 ? -5.809 9.562 19.578 1 97.94 312 ASP A N 1
ATOM 2551 C CA . ASP A 1 312 ? -4.641 8.977 20.219 1 97.94 312 ASP A CA 1
ATOM 2552 C C . ASP A 1 312 ? -3.371 9.25 19.422 1 97.94 312 ASP A C 1
ATOM 2554 O O . ASP A 1 312 ? -2.289 9.414 19.984 1 97.94 312 ASP A O 1
ATOM 2558 N N . ALA A 1 313 ? -3.543 9.375 18.109 1 97.62 313 ALA A N 1
ATOM 2559 C CA . ALA A 1 313 ? -2.346 9.312 17.281 1 97.62 313 ALA A CA 1
ATOM 2560 C C . ALA A 1 313 ? -2.035 10.68 16.672 1 97.62 313 ALA A C 1
ATOM 2562 O O . ALA A 1 313 ? -0.876 10.984 16.375 1 97.62 313 ALA A O 1
ATOM 2563 N N . PHE A 1 314 ? -3.119 11.555 16.469 1 97.5 314 PHE A N 1
ATOM 2564 C CA . PHE A 1 314 ? -2.895 12.695 15.602 1 97.5 314 PHE A CA 1
ATOM 2565 C C . PHE A 1 314 ? -3.471 13.969 16.203 1 97.5 314 PHE A C 1
ATOM 2567 O O . PHE A 1 314 ? -3.711 14.945 15.5 1 97.5 314 PHE A O 1
ATOM 2574 N N . SER A 1 315 ? -3.689 14.047 17.438 1 96.5 315 SER A N 1
ATOM 2575 C CA . SER A 1 315 ? -4.266 15.242 18.047 1 96.5 315 SER A CA 1
ATOM 2576 C C . SER A 1 315 ? -3.213 16.328 18.234 1 96.5 315 SER A C 1
ATOM 2578 O O . SER A 1 315 ? -2.014 16.062 18.156 1 96.5 315 SER A O 1
ATOM 2580 N N . ASN A 1 316 ? -3.717 17.5 18.406 1 94.38 316 ASN A N 1
ATOM 2581 C CA . ASN A 1 316 ? -2.834 18.609 18.75 1 94.38 316 ASN A CA 1
ATOM 2582 C C . ASN A 1 316 ? -1.998 18.312 19.984 1 94.38 316 ASN A C 1
ATOM 2584 O O . ASN A 1 316 ? -0.851 18.75 20.094 1 94.38 316 ASN A O 1
ATOM 2588 N N . THR A 1 317 ? -2.553 17.594 20.906 1 95.56 317 THR A N 1
ATOM 2589 C CA . THR A 1 317 ? -1.843 17.188 22.109 1 95.56 317 THR A CA 1
ATOM 2590 C C . THR A 1 317 ? -0.623 16.328 21.766 1 95.56 317 THR A C 1
ATOM 2592 O O . THR A 1 317 ? 0.46 16.531 22.312 1 95.56 317 THR A O 1
ATOM 2595 N N . VAL A 1 318 ? -0.856 15.445 20.844 1 96.5 318 VAL A N 1
ATOM 2596 C CA . VAL A 1 318 ? 0.23 14.57 20.406 1 96.5 318 VAL A CA 1
ATOM 2597 C C . VAL A 1 318 ? 1.319 15.398 19.719 1 96.5 318 VAL A C 1
ATOM 2599 O O . VAL A 1 318 ? 2.51 15.203 19.984 1 96.5 318 VAL A O 1
ATOM 2602 N N . MET A 1 319 ? 0.929 16.297 18.859 1 96.5 319 MET A N 1
ATOM 2603 C CA . MET A 1 319 ? 1.885 17.172 18.172 1 96.5 319 MET A CA 1
ATOM 2604 C C . MET A 1 319 ? 2.662 18.016 19.188 1 96.5 319 MET A C 1
ATOM 2606 O O . MET A 1 319 ? 3.885 18.125 19.094 1 96.5 319 MET A O 1
ATOM 2610 N N . ARG A 1 320 ? 1.98 18.562 20.156 1 95.81 320 ARG A N 1
ATOM 2611 C CA . ARG A 1 320 ? 2.594 19.406 21.172 1 95.81 320 ARG A CA 1
ATOM 2612 C C . ARG A 1 320 ? 3.658 18.641 21.953 1 95.81 320 ARG A C 1
ATOM 2614 O O . ARG A 1 320 ? 4.766 19.141 22.172 1 95.81 320 ARG A O 1
ATOM 2621 N N . GLU A 1 321 ? 3.301 17.453 22.344 1 97.06 321 GLU A N 1
ATOM 2622 C CA . GLU A 1 321 ? 4.254 16.641 23.094 1 97.06 321 GLU A CA 1
ATOM 2623 C C . GLU A 1 321 ? 5.473 16.297 22.25 1 97.06 321 GLU A C 1
ATOM 2625 O O . GLU A 1 321 ? 6.594 16.234 22.75 1 97.06 321 GLU A O 1
ATOM 2630 N N . GLY A 1 322 ? 5.227 16.016 21 1 97.19 322 GLY A N 1
ATOM 2631 C CA . GLY A 1 322 ? 6.336 15.758 20.094 1 97.19 322 GLY A CA 1
ATOM 2632 C C . GLY A 1 322 ? 7.297 16.922 19.984 1 97.19 322 GLY A C 1
ATOM 2633 O O . GLY A 1 322 ? 8.516 16.75 20.078 1 97.19 322 GLY A O 1
ATOM 2634 N N . TYR A 1 323 ? 6.762 18.109 19.844 1 96.56 323 TYR A N 1
ATOM 2635 C CA . TYR A 1 323 ? 7.609 19.281 19.688 1 96.56 323 TYR A CA 1
ATOM 2636 C C . TYR A 1 323 ? 8.242 19.688 21.016 1 96.56 323 TYR A C 1
ATOM 2638 O O . TYR A 1 323 ? 9.352 20.219 21.047 1 96.56 323 TYR A O 1
ATOM 2646 N N . ARG A 1 324 ? 7.543 19.438 22.109 1 96.81 324 ARG A N 1
ATOM 2647 C CA . ARG A 1 324 ? 8.156 19.672 23.406 1 96.81 324 ARG A CA 1
ATOM 2648 C C . ARG A 1 324 ? 9.453 18.875 23.547 1 96.81 324 ARG A C 1
ATOM 2650 O O . ARG A 1 324 ? 10.484 19.422 23.922 1 96.81 324 ARG A O 1
ATOM 2657 N N . THR A 1 325 ? 9.375 17.609 23.219 1 97.12 325 THR A N 1
ATOM 2658 C CA . THR A 1 325 ? 10.539 16.734 23.312 1 97.12 325 THR A CA 1
ATOM 2659 C C . THR A 1 325 ? 11.617 17.172 22.328 1 97.12 325 THR A C 1
ATOM 2661 O O . THR A 1 325 ? 12.805 17.234 22.672 1 97.12 325 THR A O 1
ATOM 2664 N N . PHE A 1 326 ? 11.188 17.516 21.188 1 97.12 326 PHE A N 1
ATOM 2665 C CA . PHE A 1 326 ? 12.133 17.891 20.141 1 97.12 326 PHE A CA 1
ATOM 2666 C C . PHE A 1 326 ? 12.883 19.156 20.531 1 97.12 326 PHE A C 1
ATOM 2668 O O . PHE A 1 326 ? 14.117 19.203 20.453 1 97.12 326 PHE A O 1
ATOM 2675 N N . PHE A 1 327 ? 12.164 20.188 20.906 1 95.69 327 PHE A N 1
ATOM 2676 C CA . PHE A 1 327 ? 12.781 21.469 21.203 1 95.69 327 PHE A CA 1
ATOM 2677 C C . PHE A 1 327 ? 13.672 21.375 22.438 1 95.69 327 PHE A C 1
ATOM 2679 O O . PHE A 1 327 ? 14.719 22.016 22.5 1 95.69 327 PHE A O 1
ATOM 2686 N N . ASN A 1 328 ? 13.289 20.547 23.391 1 94.44 328 ASN A N 1
ATOM 2687 C CA . ASN A 1 328 ? 14.102 20.359 24.578 1 94.44 328 ASN A CA 1
ATOM 2688 C C . ASN A 1 328 ? 15.477 19.797 24.234 1 94.44 328 ASN A C 1
ATOM 2690 O O . ASN A 1 328 ? 16.469 20.125 24.875 1 94.44 328 ASN A O 1
ATOM 2694 N N . GLU A 1 329 ? 15.492 19 23.219 1 94.25 329 GLU A N 1
ATOM 2695 C CA . GLU A 1 329 ? 16.75 18.375 22.828 1 94.25 329 GLU A CA 1
ATOM 2696 C C . GLU A 1 329 ? 17.5 19.234 21.828 1 94.25 329 GLU A C 1
ATOM 2698 O O . GLU A 1 329 ? 18.734 19.297 21.875 1 94.25 329 GLU A O 1
ATOM 2703 N N . TRP A 1 330 ? 16.797 19.906 21.016 1 94.81 330 TRP A N 1
ATOM 2704 C CA . TRP A 1 330 ? 17.406 20.562 19.859 1 94.81 330 TRP A CA 1
ATOM 2705 C C . TRP A 1 330 ? 17.906 21.953 20.234 1 94.81 330 TRP A C 1
ATOM 2707 O O . TRP A 1 330 ? 18.938 22.406 19.734 1 94.81 330 TRP A O 1
ATOM 2717 N N . ILE A 1 331 ? 17.203 22.734 21.125 1 90.56 331 ILE A N 1
ATOM 2718 C CA . ILE A 1 331 ? 17.531 24.125 21.469 1 90.56 331 ILE A CA 1
ATOM 2719 C C . ILE A 1 331 ? 18.469 24.141 22.672 1 90.56 331 ILE A C 1
ATOM 2721 O O . ILE A 1 331 ? 19.219 25.094 22.859 1 90.56 331 ILE A O 1
ATOM 2725 N N . LYS A 1 332 ? 19.172 23.062 23.188 1 74.12 332 LYS A N 1
ATOM 2726 C CA . LYS A 1 332 ? 20.172 23.078 24.25 1 74.12 332 LYS A CA 1
ATOM 2727 C C . LYS A 1 332 ? 21.484 23.703 23.781 1 74.12 332 LYS A C 1
ATOM 2729 O O . LYS A 1 332 ? 21.812 23.641 22.594 1 74.12 332 LYS A O 1
ATOM 2734 N N . MET B 1 1 ? 18.562 -30.719 -27.859 1 80.25 1 MET B N 1
ATOM 2735 C CA . MET B 1 1 ? 17.844 -29.609 -27.219 1 80.25 1 MET B CA 1
ATOM 2736 C C . MET B 1 1 ? 18.734 -28.906 -26.203 1 80.25 1 MET B C 1
ATOM 2738 O O . MET B 1 1 ? 19.562 -29.547 -25.547 1 80.25 1 MET B O 1
ATOM 2742 N N . THR B 1 2 ? 18.734 -27.641 -26.219 1 91 2 THR B N 1
ATOM 2743 C CA . THR B 1 2 ? 19.5 -26.875 -25.25 1 91 2 THR B CA 1
ATOM 2744 C C . THR B 1 2 ? 19.016 -27.156 -23.828 1 91 2 THR B C 1
ATOM 2746 O O . THR B 1 2 ? 17.797 -27.172 -23.578 1 91 2 THR B O 1
ATOM 2749 N N . LYS B 1 3 ? 19.922 -27.5 -22.906 1 96.06 3 LYS B N 1
ATOM 2750 C CA . LYS B 1 3 ? 19.594 -27.797 -21.516 1 96.06 3 LYS B CA 1
ATOM 2751 C C . LYS B 1 3 ? 19.734 -26.562 -20.641 1 96.06 3 LYS B C 1
ATOM 2753 O O . LYS B 1 3 ? 20.688 -25.797 -20.781 1 96.06 3 LYS B O 1
ATOM 2758 N N . VAL B 1 4 ? 18.766 -26.344 -19.859 1 96.94 4 VAL B N 1
ATOM 2759 C CA . VAL B 1 4 ? 18.812 -25.312 -18.828 1 96.94 4 VAL B CA 1
ATOM 2760 C C . VAL B 1 4 ? 18.578 -25.953 -17.453 1 96.94 4 VAL B C 1
ATOM 2762 O O . VAL B 1 4 ? 17.609 -26.688 -17.266 1 96.94 4 VAL B O 1
ATOM 2765 N N . GLY B 1 5 ? 19.484 -25.766 -16.547 1 96.94 5 GLY B N 1
ATOM 2766 C CA . GLY B 1 5 ? 19.312 -26.281 -15.203 1 96.94 5 GLY B CA 1
ATOM 2767 C C . GLY B 1 5 ? 18.453 -25.391 -14.328 1 96.94 5 GLY B C 1
ATOM 2768 O O . GLY B 1 5 ? 18.625 -24.172 -14.312 1 96.94 5 GLY B O 1
ATOM 2769 N N . LEU B 1 6 ? 17.469 -25.984 -13.68 1 96.62 6 LEU B N 1
ATOM 2770 C CA . LEU B 1 6 ? 16.672 -25.328 -12.648 1 96.62 6 LEU B CA 1
ATOM 2771 C C . LEU B 1 6 ? 17.062 -25.812 -11.258 1 96.62 6 LEU B C 1
ATOM 2773 O O . LEU B 1 6 ? 16.734 -26.938 -10.883 1 96.62 6 LEU B O 1
ATOM 2777 N N . VAL B 1 7 ? 17.703 -24.969 -10.5 1 93.5 7 VAL B N 1
ATOM 2778 C CA . VAL B 1 7 ? 18.234 -25.344 -9.195 1 93.5 7 VAL B CA 1
ATOM 2779 C C . VAL B 1 7 ? 17.219 -25.031 -8.109 1 93.5 7 VAL B C 1
ATOM 2781 O O . VAL B 1 7 ? 16.844 -23.859 -7.914 1 93.5 7 VAL B O 1
ATOM 2784 N N . MET B 1 8 ? 16.75 -26.047 -7.391 1 90.56 8 MET B N 1
ATOM 2785 C CA . MET B 1 8 ? 15.758 -25.922 -6.328 1 90.56 8 MET B CA 1
ATOM 2786 C C . MET B 1 8 ? 16.156 -26.75 -5.113 1 90.56 8 MET B C 1
ATOM 2788 O O . MET B 1 8 ? 17.031 -27.609 -5.199 1 90.56 8 MET B O 1
ATOM 2792 N N . ARG B 1 9 ? 15.469 -26.484 -4.008 1 84.94 9 ARG B N 1
ATOM 2793 C CA . ARG B 1 9 ? 15.617 -27.344 -2.83 1 84.94 9 ARG B CA 1
ATOM 2794 C C . ARG B 1 9 ? 14.727 -28.578 -2.93 1 84.94 9 ARG B C 1
ATOM 2796 O O . ARG B 1 9 ? 13.672 -28.531 -3.566 1 84.94 9 ARG B O 1
ATOM 2803 N N . LYS B 1 10 ? 15.141 -29.562 -2.26 1 76.56 10 LYS B N 1
ATOM 2804 C CA . LYS B 1 10 ? 14.383 -30.812 -2.26 1 76.56 10 LYS B CA 1
ATOM 2805 C C . LYS B 1 10 ? 12.961 -30.594 -1.756 1 76.56 10 LYS B C 1
ATOM 2807 O O . LYS B 1 10 ? 12.008 -31.125 -2.326 1 76.56 10 LYS B O 1
ATOM 2812 N N . ILE B 1 11 ? 12.797 -29.781 -0.804 1 73.81 11 ILE B N 1
ATOM 2813 C CA . ILE B 1 11 ? 11.5 -29.578 -0.159 1 73.81 11 ILE B CA 1
ATOM 2814 C C . ILE B 1 11 ? 10.547 -28.875 -1.126 1 73.81 11 ILE B C 1
ATOM 2816 O O . ILE B 1 11 ? 9.336 -29.062 -1.054 1 73.81 11 ILE B O 1
ATOM 2820 N N . GLN B 1 12 ? 11.062 -28.141 -2.055 1 77.25 12 GLN B N 1
ATOM 2821 C CA . GLN B 1 12 ? 10.234 -27.438 -3.023 1 77.25 12 GLN B CA 1
ATOM 2822 C C . GLN B 1 12 ? 9.617 -28.391 -4.035 1 77.25 12 GLN B C 1
ATOM 2824 O O . GLN B 1 12 ? 8.562 -28.109 -4.609 1 77.25 12 GLN B O 1
ATOM 2829 N N . PHE B 1 13 ? 10.188 -29.547 -4.148 1 73.69 13 PHE B N 1
ATOM 2830 C CA . PHE B 1 13 ? 9.68 -30.531 -5.105 1 73.69 13 PHE B CA 1
ATOM 2831 C C . PHE B 1 13 ? 8.68 -31.469 -4.441 1 73.69 13 PHE B C 1
ATOM 2833 O O . PHE B 1 13 ? 7.816 -32.031 -5.113 1 73.69 13 PHE B O 1
ATOM 2840 N N . THR B 1 14 ? 8.781 -31.531 -3.186 1 70.12 14 THR B N 1
ATOM 2841 C CA . THR B 1 14 ? 8 -32.562 -2.5 1 70.12 14 THR B CA 1
ATOM 2842 C C . THR B 1 14 ? 6.621 -32.031 -2.127 1 70.12 14 THR B C 1
ATOM 2844 O O . THR B 1 14 ? 5.672 -32.812 -1.993 1 70.12 14 THR B O 1
ATOM 2847 N N . GLU B 1 15 ? 6.449 -30.75 -2.039 1 70.56 15 GLU B N 1
ATOM 2848 C CA . GLU B 1 15 ? 5.184 -30.156 -1.615 1 70.56 15 GLU B CA 1
ATOM 2849 C C . GLU B 1 15 ? 4.457 -29.5 -2.787 1 70.56 15 GLU B C 1
ATOM 2851 O O . GLU B 1 15 ? 5.098 -28.984 -3.709 1 70.56 15 GLU B O 1
ATOM 2856 N N . ALA B 1 16 ? 3.148 -29.688 -2.783 1 68.31 16 ALA B N 1
ATOM 2857 C CA . ALA B 1 16 ? 2.352 -29.078 -3.842 1 68.31 16 ALA B CA 1
ATOM 2858 C C . ALA B 1 16 ? 2.182 -27.578 -3.605 1 68.31 16 ALA B C 1
ATOM 2860 O O . ALA B 1 16 ? 1.058 -27.094 -3.463 1 68.31 16 ALA B O 1
ATOM 2861 N N . GLN B 1 17 ? 3.342 -26.922 -3.611 1 77.56 17 GLN B N 1
ATOM 2862 C CA . GLN B 1 17 ? 3.344 -25.484 -3.355 1 77.56 17 GLN B CA 1
ATOM 2863 C C . GLN B 1 17 ? 3.75 -24.703 -4.602 1 77.56 17 GLN B C 1
ATOM 2865 O O . GLN B 1 17 ? 3.922 -25.281 -5.676 1 77.56 17 GLN B O 1
ATOM 2870 N N . GLY B 1 18 ? 3.832 -23.5 -4.492 1 77.56 18 GLY B N 1
ATOM 2871 C CA . GLY B 1 18 ? 4.09 -22.562 -5.57 1 77.56 18 GLY B CA 1
ATOM 2872 C C . GLY B 1 18 ? 5.336 -22.891 -6.367 1 77.56 18 GLY B C 1
ATOM 2873 O O . GLY B 1 18 ? 5.293 -22.969 -7.598 1 77.56 18 GLY B O 1
ATOM 2874 N N . PRO B 1 19 ? 6.355 -23.188 -5.656 1 79.19 19 PRO B N 1
ATOM 2875 C CA . PRO B 1 19 ? 7.598 -23.469 -6.383 1 79.19 19 PRO B CA 1
ATOM 2876 C C . PRO B 1 19 ? 7.496 -24.719 -7.258 1 79.19 19 PRO B C 1
ATOM 2878 O O . PRO B 1 19 ? 8.031 -24.75 -8.367 1 79.19 19 PRO B O 1
ATOM 2881 N N . ARG B 1 20 ? 6.844 -25.703 -6.797 1 81.06 20 ARG B N 1
ATOM 2882 C CA . ARG B 1 20 ? 6.676 -26.922 -7.59 1 81.06 20 ARG B CA 1
ATOM 2883 C C . ARG B 1 20 ? 5.82 -26.656 -8.82 1 81.06 20 ARG B C 1
ATOM 2885 O O . ARG B 1 20 ? 6.148 -27.109 -9.922 1 81.06 20 ARG B O 1
ATOM 2892 N N . ILE B 1 21 ? 4.793 -25.969 -8.594 1 82 21 ILE B N 1
ATOM 2893 C CA . ILE B 1 21 ? 3.895 -25.625 -9.688 1 82 21 ILE B CA 1
ATOM 2894 C C . ILE B 1 21 ? 4.648 -24.812 -10.742 1 82 21 ILE B C 1
ATOM 2896 O O . ILE B 1 21 ? 4.543 -25.094 -11.938 1 82 21 ILE B O 1
ATOM 2900 N N . PHE B 1 22 ? 5.406 -23.922 -10.336 1 87.38 22 PHE B N 1
ATOM 2901 C CA . PHE B 1 22 ? 6.23 -23.141 -11.242 1 87.38 22 PHE B CA 1
ATOM 2902 C C . PHE B 1 22 ? 7.18 -24.031 -12.031 1 87.38 22 PHE B C 1
ATOM 2904 O O . PHE B 1 22 ? 7.289 -23.891 -13.25 1 87.38 22 PHE B O 1
ATOM 2911 N N . ALA B 1 23 ? 7.824 -24.906 -11.305 1 89.31 23 ALA B N 1
ATOM 2912 C CA . ALA B 1 23 ? 8.82 -25.781 -11.938 1 89.31 23 ALA B CA 1
ATOM 2913 C C . ALA B 1 23 ? 8.188 -26.641 -13.023 1 89.31 23 ALA B C 1
ATOM 2915 O O . ALA B 1 23 ? 8.742 -26.766 -14.117 1 89.31 23 ALA B O 1
ATOM 2916 N N . GLU B 1 24 ? 7.051 -27.125 -12.727 1 88.88 24 GLU B N 1
ATOM 2917 C CA . GLU B 1 24 ? 6.355 -27.984 -13.688 1 88.88 24 GLU B CA 1
ATOM 2918 C C . GLU B 1 24 ? 5.887 -27.172 -14.891 1 88.88 24 GLU B C 1
ATOM 2920 O O . GLU B 1 24 ? 5.988 -27.641 -16.031 1 88.88 24 GLU B O 1
ATOM 2925 N N . ARG B 1 25 ? 5.445 -26.047 -14.641 1 89.38 25 ARG B N 1
ATOM 2926 C CA . ARG B 1 25 ? 5 -25.188 -15.727 1 89.38 25 ARG B CA 1
ATOM 2927 C C . ARG B 1 25 ? 6.168 -24.766 -16.609 1 89.38 25 ARG B C 1
ATOM 2929 O O . ARG B 1 25 ? 6.055 -24.75 -17.828 1 89.38 25 ARG B O 1
ATOM 2936 N N . LEU B 1 26 ? 7.215 -24.406 -15.977 1 92.69 26 LEU B N 1
ATOM 2937 C CA . LEU B 1 26 ? 8.398 -24 -16.734 1 92.69 26 LEU B CA 1
ATOM 2938 C C . LEU B 1 26 ? 8.914 -25.156 -17.594 1 92.69 26 LEU B C 1
ATOM 2940 O O . LEU B 1 26 ? 9.344 -24.938 -18.719 1 92.69 26 LEU B O 1
ATOM 2944 N N . LYS B 1 27 ? 8.859 -26.312 -17.047 1 94.31 27 LYS B N 1
ATOM 2945 C CA . LYS B 1 27 ? 9.281 -27.484 -17.797 1 94.31 27 LYS B CA 1
ATOM 2946 C C . LYS B 1 27 ? 8.43 -27.672 -19.047 1 94.31 27 LYS B C 1
ATOM 2948 O O . LYS B 1 27 ? 8.961 -27.906 -20.141 1 94.31 27 LYS B O 1
ATOM 2953 N N . THR B 1 28 ? 7.176 -27.562 -18.875 1 93.38 28 THR B N 1
ATOM 2954 C CA . THR B 1 28 ? 6.258 -27.703 -20 1 93.38 28 THR B CA 1
ATOM 2955 C C . THR B 1 28 ? 6.52 -26.625 -21.047 1 93.38 28 THR B C 1
ATOM 2957 O O . THR B 1 28 ? 6.586 -26.922 -22.234 1 93.38 28 THR B O 1
ATOM 2960 N N . ILE B 1 29 ? 6.699 -25.422 -20.641 1 93.12 29 ILE B N 1
ATOM 2961 C CA . ILE B 1 29 ? 6.98 -24.312 -21.531 1 93.12 29 ILE B CA 1
ATOM 2962 C C . ILE B 1 29 ? 8.312 -24.547 -22.25 1 93.12 29 ILE B C 1
ATOM 2964 O O . ILE B 1 29 ? 8.422 -24.312 -23.453 1 93.12 29 ILE B O 1
ATOM 2968 N N . GLY B 1 30 ? 9.281 -25 -21.484 1 94.31 30 GLY B N 1
ATOM 2969 C CA . GLY B 1 30 ? 10.57 -25.312 -22.078 1 94.31 30 GLY B CA 1
ATOM 2970 C C . GLY B 1 30 ? 10.469 -26.312 -23.219 1 94.31 30 GLY B C 1
ATOM 2971 O O . GLY B 1 30 ? 11.016 -26.094 -24.297 1 94.31 30 GLY B O 1
ATOM 2972 N N . GLU B 1 31 ? 9.711 -27.312 -22.969 1 94.62 31 GLU B N 1
ATOM 2973 C CA . GLU B 1 31 ? 9.531 -28.344 -23.984 1 94.62 31 GLU B CA 1
ATOM 2974 C C . GLU B 1 31 ? 8.906 -27.781 -25.25 1 94.62 31 GLU B C 1
ATOM 2976 O O . GLU B 1 31 ? 9.32 -28.109 -26.375 1 94.62 31 GLU B O 1
ATOM 2981 N N . GLU B 1 32 ? 8.055 -26.938 -25.078 1 92.94 32 GLU B N 1
ATOM 2982 C CA . GLU B 1 32 ? 7.383 -26.312 -26.203 1 92.94 32 GLU B CA 1
ATOM 2983 C C . GLU B 1 32 ? 8.336 -25.406 -26.984 1 92.94 32 GLU B C 1
ATOM 2985 O O . GLU B 1 32 ? 8.18 -25.219 -28.188 1 92.94 32 GLU B O 1
ATOM 2990 N N . LEU B 1 33 ? 9.297 -24.906 -26.297 1 93.19 33 LEU B N 1
ATOM 2991 C CA . LEU B 1 33 ? 10.211 -23.938 -26.906 1 93.19 33 LEU B CA 1
ATOM 2992 C C . LEU B 1 33 ? 11.508 -24.609 -27.344 1 93.19 33 LEU B C 1
ATOM 2994 O O . LEU B 1 33 ? 12.445 -23.953 -27.781 1 93.19 33 LEU B O 1
ATOM 2998 N N . GLY B 1 34 ? 11.57 -25.891 -27.172 1 92.88 34 GLY B N 1
ATOM 2999 C CA . GLY B 1 34 ? 12.75 -26.625 -27.578 1 92.88 34 GLY B CA 1
ATOM 3000 C C . GLY B 1 34 ? 13.875 -26.578 -26.547 1 92.88 34 GLY B C 1
ATOM 3001 O O . GLY B 1 34 ? 15.047 -26.688 -26.906 1 92.88 34 GLY B O 1
ATOM 3002 N N . ILE B 1 35 ? 13.5 -26.328 -25.344 1 95.06 35 ILE B N 1
ATOM 3003 C CA . ILE B 1 35 ? 14.461 -26.25 -24.234 1 95.06 35 ILE B CA 1
ATOM 3004 C C . ILE B 1 35 ? 14.156 -27.359 -23.219 1 95.06 35 ILE B C 1
ATOM 3006 O O . ILE B 1 35 ? 13 -27.547 -22.828 1 95.06 35 ILE B O 1
ATOM 3010 N N . GLU B 1 36 ? 15.133 -28.062 -22.844 1 96.31 36 GLU B N 1
ATOM 3011 C CA . GLU B 1 36 ? 14.984 -29.062 -21.797 1 96.31 36 GLU B CA 1
ATOM 3012 C C . GLU B 1 36 ? 15.336 -28.5 -20.438 1 96.31 36 GLU B C 1
ATOM 3014 O O . GLU B 1 36 ? 16.5 -28.203 -20.156 1 96.31 36 GLU B O 1
ATOM 3019 N N . ILE B 1 37 ? 14.383 -28.375 -19.609 1 96 37 ILE B N 1
ATOM 3020 C CA . ILE B 1 37 ? 14.609 -27.938 -18.234 1 96 37 ILE B CA 1
ATOM 3021 C C . ILE B 1 37 ? 15.016 -29.141 -17.375 1 96 37 ILE B C 1
ATOM 3023 O O . ILE B 1 37 ? 14.234 -30.078 -17.188 1 96 37 ILE B O 1
ATOM 3027 N N . VAL B 1 38 ? 16.188 -29.062 -16.859 1 95.94 38 VAL B N 1
ATOM 3028 C CA . VAL B 1 38 ? 16.719 -30.125 -16.016 1 95.94 38 VAL B CA 1
ATOM 3029 C C . VAL B 1 38 ? 16.656 -29.703 -14.547 1 95.94 38 VAL B C 1
ATOM 3031 O O . VAL B 1 38 ? 17.25 -28.688 -14.164 1 95.94 38 VAL B O 1
ATOM 3034 N N . PHE B 1 39 ? 15.93 -30.484 -13.703 1 94.25 39 PHE B N 1
ATOM 3035 C CA . PHE B 1 39 ? 15.82 -30.188 -12.281 1 94.25 39 PHE B CA 1
ATOM 3036 C C . PHE B 1 39 ? 17.094 -30.609 -11.547 1 94.25 39 PHE B C 1
ATOM 3038 O O . PHE B 1 39 ? 17.531 -31.75 -11.641 1 94.25 39 PHE B O 1
ATOM 3045 N N . ILE B 1 40 ? 17.672 -29.672 -10.883 1 93.56 40 ILE B N 1
ATOM 3046 C CA . ILE B 1 40 ? 18.859 -29.891 -10.086 1 93.56 40 ILE B CA 1
ATOM 3047 C C . ILE B 1 40 ? 18.547 -29.656 -8.609 1 93.56 40 ILE B C 1
ATOM 3049 O O . ILE B 1 40 ? 18.203 -28.531 -8.211 1 93.56 40 ILE B O 1
ATOM 3053 N N . SER B 1 41 ? 18.641 -30.625 -7.766 1 89.62 41 SER B N 1
ATOM 3054 C CA . SER B 1 41 ? 18.344 -30.531 -6.34 1 89.62 41 SER B CA 1
ATOM 3055 C C . SER B 1 41 ? 19.281 -31.422 -5.523 1 89.62 41 SER B C 1
ATOM 3057 O O . SER B 1 41 ? 19.344 -32.625 -5.73 1 89.62 41 SER B O 1
ATOM 3059 N N . PRO B 1 42 ? 19.969 -30.766 -4.621 1 85.69 42 PRO B N 1
ATOM 3060 C CA . PRO B 1 42 ? 20.812 -31.594 -3.764 1 85.69 42 PRO B CA 1
ATOM 3061 C C . PRO B 1 42 ? 20.016 -32.344 -2.689 1 85.69 42 PRO B C 1
ATOM 3063 O O . PRO B 1 42 ? 18.953 -31.875 -2.271 1 85.69 42 PRO B O 1
ATOM 3066 N N . GLU B 1 43 ? 20.516 -33.469 -2.281 1 80 43 GLU B N 1
ATOM 3067 C CA . GLU B 1 43 ? 19.828 -34.25 -1.27 1 80 43 GLU B CA 1
ATOM 3068 C C . GLU B 1 43 ? 20.562 -34.219 0.068 1 80 43 GLU B C 1
ATOM 3070 O O . GLU B 1 43 ? 19.984 -34.5 1.113 1 80 43 GLU B O 1
ATOM 3075 N N . ARG B 1 44 ? 21.75 -33.719 0.125 1 75.88 44 ARG B N 1
ATOM 3076 C CA . ARG B 1 44 ? 22.578 -33.688 1.322 1 75.88 44 ARG B CA 1
ATOM 3077 C C . ARG B 1 44 ? 22.25 -32.5 2.189 1 75.88 44 ARG B C 1
ATOM 3079 O O . ARG B 1 44 ? 22.172 -31.359 1.693 1 75.88 44 ARG B O 1
ATOM 3086 N N . HIS B 1 45 ? 22 -32.594 3.441 1 64.94 45 HIS B N 1
ATOM 3087 C CA . HIS B 1 45 ? 21.875 -31.562 4.473 1 64.94 45 HIS B CA 1
ATOM 3088 C C . HIS B 1 45 ? 20.719 -30.625 4.18 1 64.94 45 HIS B C 1
ATOM 3090 O O . HIS B 1 45 ? 20.844 -29.406 4.332 1 64.94 45 HIS B O 1
ATOM 3096 N N . VAL B 1 46 ? 19.797 -31.125 3.605 1 65.88 46 VAL B N 1
ATOM 3097 C CA . VAL B 1 46 ? 18.609 -30.312 3.34 1 65.88 46 VAL B CA 1
ATOM 3098 C C . VAL B 1 46 ? 17.719 -30.281 4.578 1 65.88 46 VAL B C 1
ATOM 3100 O O . VAL B 1 46 ? 17.344 -31.328 5.109 1 65.88 46 VAL B O 1
ATOM 3103 N N . SER B 1 47 ? 17.844 -29.016 5.215 1 59.88 47 SER B N 1
ATOM 3104 C CA . SER B 1 47 ? 17.031 -28.891 6.41 1 59.88 47 SER B CA 1
ATOM 3105 C C . SER B 1 47 ? 15.539 -28.859 6.059 1 59.88 47 SER B C 1
ATOM 3107 O O . SER B 1 47 ? 15.164 -28.391 4.977 1 59.88 47 SER B O 1
ATOM 3109 N N . GLY B 1 48 ? 14.789 -29.703 6.746 1 58.97 48 GLY B N 1
ATOM 3110 C CA . GLY B 1 48 ? 13.352 -29.578 6.59 1 58.97 48 GLY B CA 1
ATOM 3111 C C . GLY B 1 48 ? 12.766 -28.391 7.32 1 58.97 48 GLY B C 1
ATOM 3112 O O . GLY B 1 48 ? 11.578 -28.094 7.188 1 58.97 48 GLY B O 1
ATOM 3113 N N . TYR B 1 49 ? 13.734 -27.672 8.148 1 56.81 49 TYR B N 1
ATOM 3114 C CA . TYR B 1 49 ? 13.219 -26.625 9.031 1 56.81 49 TYR B CA 1
ATOM 3115 C C . TYR B 1 49 ? 13.922 -25.297 8.781 1 56.81 49 TYR B C 1
ATOM 3117 O O . TYR B 1 49 ? 15.133 -25.188 8.992 1 56.81 49 TYR B O 1
ATOM 3125 N N . ASP B 1 50 ? 13.273 -24.375 8.117 1 56.38 50 ASP B N 1
ATOM 3126 C CA . ASP B 1 50 ? 13.891 -23.094 7.785 1 56.38 50 ASP B CA 1
ATOM 3127 C C . ASP B 1 50 ? 13.898 -22.156 8.992 1 56.38 50 ASP B C 1
ATOM 3129 O O . ASP B 1 50 ? 14.742 -21.266 9.094 1 56.38 50 ASP B O 1
ATOM 3133 N N . TRP B 1 51 ? 13.086 -22.453 9.945 1 53.53 51 TRP B N 1
ATOM 3134 C CA . TRP B 1 51 ? 12.852 -21.453 10.984 1 53.53 51 TRP B CA 1
ATOM 3135 C C . TRP B 1 51 ? 13.727 -21.719 12.203 1 53.53 51 TRP B C 1
ATOM 3137 O O . TRP B 1 51 ? 13.766 -20.922 13.141 1 53.53 51 TRP B O 1
ATOM 3147 N N . LEU B 1 52 ? 14.375 -22.781 12.234 1 56.41 52 LEU B N 1
ATOM 3148 C CA . LEU B 1 52 ? 15.195 -23.062 13.414 1 56.41 52 LEU B CA 1
ATOM 3149 C C . LEU B 1 52 ? 16.578 -22.438 13.266 1 56.41 52 LEU B C 1
ATOM 3151 O O . LEU B 1 52 ? 17.203 -22.562 12.203 1 56.41 52 LEU B O 1
ATOM 3155 N N . PRO B 1 53 ? 16.875 -21.656 14.375 1 60.5 53 PRO B N 1
ATOM 3156 C CA . PRO B 1 53 ? 18.234 -21.094 14.344 1 60.5 53 PRO B CA 1
ATOM 3157 C C . PRO B 1 53 ? 19.297 -22.141 14.008 1 60.5 53 PRO B C 1
ATOM 3159 O O . PRO B 1 53 ? 19.281 -23.234 14.562 1 60.5 53 PRO B O 1
ATOM 3162 N N . GLY B 1 54 ? 20.172 -21.891 13.023 1 58.72 54 GLY B N 1
ATOM 3163 C CA . GLY B 1 54 ? 21.234 -22.797 12.617 1 58.72 54 GLY B CA 1
ATOM 3164 C C . GLY B 1 54 ? 20.844 -23.688 11.461 1 58.72 54 GLY B C 1
ATOM 3165 O O . GLY B 1 54 ? 21.703 -24.297 10.828 1 58.72 54 GLY B O 1
ATOM 3166 N N . TYR B 1 55 ? 19.547 -23.688 11.219 1 58.81 55 TYR B N 1
ATOM 3167 C CA . TYR B 1 55 ? 19.062 -24.578 10.18 1 58.81 55 TYR B CA 1
ATOM 3168 C C . TYR B 1 55 ? 18.484 -23.797 9.008 1 58.81 55 TYR B C 1
ATOM 3170 O O . TYR B 1 55 ? 17.594 -24.281 8.305 1 58.81 55 TYR B O 1
ATOM 3178 N N . GLU B 1 56 ? 19.016 -22.594 8.945 1 68.69 56 GLU B N 1
ATOM 3179 C CA . GLU B 1 56 ? 18.562 -21.75 7.832 1 68.69 56 GLU B CA 1
ATOM 3180 C C . GLU B 1 56 ? 18.828 -22.422 6.488 1 68.69 56 GLU B C 1
ATOM 3182 O O . GLU B 1 56 ? 19.875 -23.062 6.301 1 68.69 56 GLU B O 1
ATOM 3187 N N . HIS B 1 57 ? 17.938 -22.328 5.617 1 75.94 57 HIS B N 1
ATOM 3188 C CA . HIS B 1 57 ? 18.016 -22.969 4.316 1 75.94 57 HIS B CA 1
ATOM 3189 C C . HIS B 1 57 ? 19.297 -22.609 3.588 1 75.94 57 HIS B C 1
ATOM 3191 O O . HIS B 1 57 ? 19.906 -23.453 2.926 1 75.94 57 HIS B O 1
ATOM 3197 N N . GLU B 1 58 ? 19.734 -21.422 3.859 1 77.5 58 GLU B N 1
ATOM 3198 C CA . GLU B 1 58 ? 20.891 -20.938 3.115 1 77.5 58 GLU B CA 1
ATOM 3199 C C . GLU B 1 58 ? 22.172 -21.641 3.576 1 77.5 58 GLU B C 1
ATOM 3201 O O . GLU B 1 58 ? 23.078 -21.859 2.781 1 77.5 58 GLU B O 1
ATOM 3206 N N . LYS B 1 59 ? 22.188 -22 4.891 1 74.25 59 LYS B N 1
ATOM 3207 C CA . LYS B 1 59 ? 23.328 -22.766 5.387 1 74.25 59 LYS B CA 1
ATOM 3208 C C . LYS B 1 59 ? 23.406 -24.141 4.719 1 74.25 59 LYS B C 1
ATOM 3210 O O . LYS B 1 59 ? 24.484 -24.594 4.328 1 74.25 59 LYS B O 1
ATOM 3215 N N . GLY B 1 60 ? 22.234 -24.719 4.605 1 78.38 60 GLY B N 1
ATOM 3216 C CA . GLY B 1 60 ? 22.172 -25.984 3.902 1 78.38 60 GLY B CA 1
ATOM 3217 C C . GLY B 1 60 ? 22.516 -25.875 2.432 1 78.38 60 GLY B C 1
ATOM 3218 O O . GLY B 1 60 ? 23.188 -26.766 1.88 1 78.38 60 GLY B O 1
ATOM 3219 N N . ASP B 1 61 ? 22.141 -24.828 1.796 1 84.12 61 ASP B N 1
ATOM 3220 C CA . ASP B 1 61 ? 22.469 -24.609 0.388 1 84.12 61 ASP B CA 1
ATOM 3221 C C . ASP B 1 61 ? 23.969 -24.531 0.17 1 84.12 61 ASP B C 1
ATOM 3223 O O . ASP B 1 61 ? 24.5 -25.156 -0.748 1 84.12 61 ASP B O 1
ATOM 3227 N N . LEU B 1 62 ? 24.656 -23.906 1.089 1 81.38 62 LEU B N 1
ATOM 3228 C CA . LEU B 1 62 ? 26.078 -23.641 0.937 1 81.38 62 LEU B CA 1
ATOM 3229 C C . LEU B 1 62 ? 26.891 -24.938 0.981 1 81.38 62 LEU B C 1
ATOM 3231 O O . LEU B 1 62 ? 27.906 -25.062 0.298 1 81.38 62 LEU B O 1
ATOM 3235 N N . VAL B 1 63 ? 26.359 -25.875 1.706 1 81.69 63 VAL B N 1
ATOM 3236 C CA . VAL B 1 63 ? 27.172 -27.078 1.883 1 81.69 63 VAL B CA 1
ATOM 3237 C C . VAL B 1 63 ? 26.859 -28.078 0.771 1 81.69 63 VAL B C 1
ATOM 3239 O O . VAL B 1 63 ? 27.406 -29.188 0.755 1 81.69 63 VAL B O 1
ATOM 3242 N N . ASN B 1 64 ? 26.062 -27.625 -0.214 1 88.56 64 ASN B N 1
ATOM 3243 C CA . ASN B 1 64 ? 25.656 -28.562 -1.263 1 88.56 64 ASN B CA 1
ATOM 3244 C C . ASN B 1 64 ? 26.141 -28.094 -2.635 1 88.56 64 ASN B C 1
ATOM 3246 O O . ASN B 1 64 ? 25.734 -28.641 -3.658 1 88.56 64 ASN B O 1
ATOM 3250 N N . TYR B 1 65 ? 26.984 -27.141 -2.717 1 88.69 65 TYR B N 1
ATOM 3251 C CA . TYR B 1 65 ? 27.438 -26.578 -3.988 1 88.69 65 TYR B CA 1
ATOM 3252 C C . TYR B 1 65 ? 28.172 -27.641 -4.809 1 88.69 65 TYR B C 1
ATOM 3254 O O . TYR B 1 65 ? 28.062 -27.672 -6.035 1 88.69 65 TYR B O 1
ATOM 3262 N N . ASP B 1 66 ? 28.906 -28.469 -4.074 1 89.19 66 ASP B N 1
ATOM 3263 C CA . ASP B 1 66 ? 29.672 -29.484 -4.789 1 89.19 66 ASP B CA 1
ATOM 3264 C C . ASP B 1 66 ? 28.75 -30.453 -5.523 1 89.19 66 ASP B C 1
ATOM 3266 O O . ASP B 1 66 ? 28.984 -30.781 -6.688 1 89.19 66 ASP B O 1
ATOM 3270 N N . ILE B 1 67 ? 27.719 -30.797 -4.922 1 91.81 67 ILE B N 1
ATOM 3271 C CA . ILE B 1 67 ? 26.766 -31.734 -5.508 1 91.81 67 ILE B CA 1
ATOM 3272 C C . ILE B 1 67 ? 26.047 -31.062 -6.684 1 91.81 67 ILE B C 1
ATOM 3274 O O . ILE B 1 67 ? 25.859 -31.672 -7.734 1 91.81 67 ILE B O 1
ATOM 3278 N N . VAL B 1 68 ? 25.656 -29.828 -6.508 1 93.44 68 VAL B N 1
ATOM 3279 C CA . VAL B 1 68 ? 24.953 -29.094 -7.547 1 93.44 68 VAL B CA 1
ATOM 3280 C C . VAL B 1 68 ? 25.859 -28.906 -8.758 1 93.44 68 VAL B C 1
ATOM 3282 O O . VAL B 1 68 ? 25.453 -29.156 -9.891 1 93.44 68 VAL B O 1
ATOM 3285 N N . LEU B 1 69 ? 27.109 -28.625 -8.523 1 92.38 69 LEU B N 1
ATOM 3286 C CA . LEU B 1 69 ? 28.078 -28.438 -9.602 1 92.38 69 LEU B CA 1
ATOM 3287 C C . LEU B 1 69 ? 28.344 -29.75 -10.328 1 92.38 69 LEU B C 1
ATOM 3289 O O . LEU B 1 69 ? 28.484 -29.766 -11.555 1 92.38 69 LEU B O 1
ATOM 3293 N N . ASP B 1 70 ? 28.406 -30.75 -9.586 1 94.44 70 ASP B N 1
ATOM 3294 C CA . ASP B 1 70 ? 28.625 -32.062 -10.188 1 94.44 70 ASP B CA 1
ATOM 3295 C C . ASP B 1 70 ? 27.484 -32.406 -11.141 1 94.44 70 ASP B C 1
ATOM 3297 O O . ASP B 1 70 ? 27.719 -32.938 -12.242 1 94.44 70 ASP B O 1
ATOM 3301 N N . GLN B 1 71 ? 26.297 -32.156 -10.719 1 94.56 71 GLN B N 1
ATOM 3302 C CA . GLN B 1 71 ? 25.125 -32.438 -11.555 1 94.56 71 GLN B CA 1
ATOM 3303 C C . GLN B 1 71 ? 25.125 -31.578 -12.812 1 94.56 71 GLN B C 1
ATOM 3305 O O . GLN B 1 71 ? 24.844 -32.062 -13.906 1 94.56 71 GLN B O 1
ATOM 3310 N N . ILE B 1 72 ? 25.469 -30.328 -12.688 1 94.44 72 ILE B N 1
ATOM 3311 C CA . ILE B 1 72 ? 25.531 -29.391 -13.812 1 94.44 72 ILE B CA 1
ATOM 3312 C C . ILE B 1 72 ? 26.578 -29.859 -14.82 1 94.44 72 ILE B C 1
ATOM 3314 O O . ILE B 1 72 ? 26.297 -29.922 -16.016 1 94.44 72 ILE B O 1
ATOM 3318 N N . ASN B 1 73 ? 27.703 -30.297 -14.328 1 94.25 73 ASN B N 1
ATOM 3319 C CA . ASN B 1 73 ? 28.781 -30.734 -15.195 1 94.25 73 ASN B CA 1
ATOM 3320 C C . ASN B 1 73 ? 28.453 -32.062 -15.875 1 94.25 73 ASN B C 1
ATOM 3322 O O . ASN B 1 73 ? 28.688 -32.219 -17.078 1 94.25 73 ASN B O 1
ATOM 3326 N N . THR B 1 74 ? 27.922 -32.938 -15.133 1 95.62 74 THR B N 1
ATOM 3327 C CA . THR B 1 74 ? 27.594 -34.281 -15.664 1 95.62 74 THR B CA 1
ATOM 3328 C C . THR B 1 74 ? 26.547 -34.156 -16.766 1 95.62 74 THR B C 1
ATOM 3330 O O . THR B 1 74 ? 26.594 -34.906 -17.75 1 95.62 74 THR B O 1
ATOM 3333 N N . GLN B 1 75 ? 25.688 -33.219 -16.641 1 95.44 75 GLN B N 1
ATOM 3334 C CA . GLN B 1 75 ? 24.594 -33.062 -17.609 1 95.44 75 GLN B CA 1
ATOM 3335 C C . GLN B 1 75 ? 24.969 -32.062 -18.703 1 95.44 75 GLN B C 1
ATOM 3337 O O . GLN B 1 75 ? 24.156 -31.766 -19.562 1 95.44 75 GLN B O 1
ATOM 3342 N N . LYS B 1 76 ? 26.141 -31.5 -18.625 1 95.12 76 LYS B N 1
ATOM 3343 C CA . LYS B 1 76 ? 26.672 -30.578 -19.625 1 95.12 76 LYS B CA 1
ATOM 3344 C C . LYS B 1 76 ? 25.766 -29.359 -19.766 1 95.12 76 LYS B C 1
ATOM 3346 O O . LYS B 1 76 ? 25.391 -28.984 -20.891 1 95.12 76 LYS B O 1
ATOM 3351 N N . ILE B 1 77 ? 25.359 -28.812 -18.609 1 96.12 77 ILE B N 1
ATOM 3352 C CA . ILE B 1 77 ? 24.5 -27.641 -18.578 1 96.12 77 ILE B CA 1
ATOM 3353 C C . ILE B 1 77 ? 25.344 -26.375 -18.562 1 96.12 77 ILE B C 1
ATOM 3355 O O . ILE B 1 77 ? 26.297 -26.266 -17.781 1 96.12 77 ILE B O 1
ATOM 3359 N N . GLU B 1 78 ? 24.984 -25.453 -19.406 1 95.31 78 GLU B N 1
ATOM 3360 C CA . GLU B 1 78 ? 25.719 -24.188 -19.484 1 95.31 78 GLU B CA 1
ATOM 3361 C C . GLU B 1 78 ? 24.891 -23.031 -18.969 1 95.31 78 GLU B C 1
ATOM 3363 O O . GLU B 1 78 ? 25.406 -21.938 -18.719 1 95.31 78 GLU B O 1
ATOM 3368 N N . HIS B 1 79 ? 23.594 -23.172 -18.906 1 96.5 79 HIS B N 1
ATOM 3369 C CA . HIS B 1 79 ? 22.656 -22.156 -18.438 1 96.5 79 HIS B CA 1
ATOM 3370 C C . HIS B 1 79 ? 21.891 -22.641 -17.203 1 96.5 79 HIS B C 1
ATOM 3372 O O . HIS B 1 79 ? 21.359 -23.75 -17.188 1 96.5 79 HIS B O 1
ATOM 3378 N N . VAL B 1 80 ? 21.875 -21.75 -16.141 1 96.5 80 VAL B N 1
ATOM 3379 C CA . VAL B 1 80 ? 21.188 -22.203 -14.938 1 96.5 80 VAL B CA 1
ATOM 3380 C C . VAL B 1 80 ? 20.25 -21.094 -14.43 1 96.5 80 VAL B C 1
ATOM 3382 O O . VAL B 1 80 ? 20.594 -19.906 -14.5 1 96.5 80 VAL B O 1
ATOM 3385 N N . ILE B 1 81 ? 19.094 -21.531 -13.984 1 96.31 81 ILE B N 1
ATOM 3386 C CA . ILE B 1 81 ? 18.172 -20.703 -13.211 1 96.31 81 ILE B CA 1
ATOM 3387 C C . ILE B 1 81 ? 18.125 -21.203 -11.773 1 96.31 81 ILE B C 1
ATOM 3389 O O . ILE B 1 81 ? 17.812 -22.375 -11.516 1 96.31 81 ILE B O 1
ATOM 3393 N N . TYR B 1 82 ? 18.531 -20.406 -10.891 1 93.25 82 TYR B N 1
ATOM 3394 C CA . TYR B 1 82 ? 18.438 -20.797 -9.492 1 93.25 82 TYR B CA 1
ATOM 3395 C C . TYR B 1 82 ? 17.312 -20.062 -8.789 1 93.25 82 TYR B C 1
ATOM 3397 O O . TYR B 1 82 ? 17.125 -18.859 -8.992 1 93.25 82 TYR B O 1
ATOM 3405 N N . THR B 1 83 ? 16.531 -20.766 -7.949 1 91 83 THR B N 1
ATOM 3406 C CA . THR B 1 83 ? 15.281 -20.25 -7.402 1 91 83 THR B CA 1
ATOM 3407 C C . THR B 1 83 ? 15.43 -19.922 -5.922 1 91 83 THR B C 1
ATOM 3409 O O . THR B 1 83 ? 14.492 -19.438 -5.293 1 91 83 THR B O 1
ATOM 3412 N N . VAL B 1 84 ? 16.641 -20.266 -5.359 1 87.38 84 VAL B N 1
ATOM 3413 C CA . VAL B 1 84 ? 16.859 -20.031 -3.936 1 87.38 84 VAL B CA 1
ATOM 3414 C C . VAL B 1 84 ? 18.125 -19.188 -3.738 1 87.38 84 VAL B C 1
ATOM 3416 O O . VAL B 1 84 ? 19.094 -19.344 -4.477 1 87.38 84 VAL B O 1
ATOM 3419 N N . SER B 1 85 ? 18.094 -18.391 -2.748 1 84.94 85 SER B N 1
ATOM 3420 C CA . SER B 1 85 ? 19.156 -17.422 -2.527 1 84.94 85 SER B CA 1
ATOM 3421 C C . SER B 1 85 ? 20.484 -18.094 -2.207 1 84.94 85 SER B C 1
ATOM 3423 O O . SER B 1 85 ? 21.547 -17.625 -2.607 1 84.94 85 SER B O 1
ATOM 3425 N N . GLY B 1 86 ? 20.406 -19.234 -1.663 1 84.88 86 GLY B N 1
ATOM 3426 C CA . GLY B 1 86 ? 21.625 -19.906 -1.231 1 84.88 86 GLY B CA 1
ATOM 3427 C C . GLY B 1 86 ? 22.5 -20.359 -2.387 1 84.88 86 GLY B C 1
ATOM 3428 O O . GLY B 1 86 ? 23.672 -20.672 -2.193 1 84.88 86 GLY B O 1
ATOM 3429 N N . PHE B 1 87 ? 21.984 -20.312 -3.58 1 90.25 87 PHE B N 1
ATOM 3430 C CA . PHE B 1 87 ? 22.766 -20.812 -4.711 1 90.25 87 PHE B CA 1
ATOM 3431 C C . PHE B 1 87 ? 23.125 -19.672 -5.66 1 90.25 87 PHE B C 1
ATOM 3433 O O . PHE B 1 87 ? 23.531 -19.922 -6.801 1 90.25 87 PHE B O 1
ATOM 3440 N N . THR B 1 88 ? 23.031 -18.422 -5.199 1 91.25 88 THR B N 1
ATOM 3441 C CA . THR B 1 88 ? 23.328 -17.281 -6.059 1 91.25 88 THR B CA 1
ATOM 3442 C C . THR B 1 88 ? 24.812 -17.25 -6.418 1 91.25 88 THR B C 1
ATOM 3444 O O . THR B 1 88 ? 25.188 -16.719 -7.461 1 91.25 88 THR B O 1
ATOM 3447 N N . TYR B 1 89 ? 25.656 -17.922 -5.688 1 88.88 89 TYR B N 1
ATOM 3448 C CA . TYR B 1 89 ? 27.094 -17.906 -5.938 1 88.88 89 TYR B CA 1
ATOM 3449 C C . TYR B 1 89 ? 27.469 -18.828 -7.09 1 88.88 89 TYR B C 1
ATOM 3451 O O . TYR B 1 89 ? 28.609 -18.844 -7.543 1 88.88 89 TYR B O 1
ATOM 3459 N N . LEU B 1 90 ? 26.531 -19.516 -7.602 1 91.56 90 LEU B N 1
ATOM 3460 C CA . LEU B 1 90 ? 26.75 -20.266 -8.844 1 91.56 90 LEU B CA 1
ATOM 3461 C C . LEU B 1 90 ? 27.219 -19.328 -9.953 1 91.56 90 LEU B C 1
ATOM 3463 O O . LEU B 1 90 ? 27.891 -19.781 -10.898 1 91.56 90 LEU B O 1
ATOM 3467 N N . LYS B 1 91 ? 26.953 -18.109 -9.773 1 91 91 LYS B N 1
ATOM 3468 C CA . LYS B 1 91 ? 27.406 -17.094 -10.711 1 91 91 LYS B CA 1
ATOM 3469 C C . LYS B 1 91 ? 28.922 -17.078 -10.836 1 91 91 LYS B C 1
ATOM 3471 O O . LYS B 1 91 ? 29.453 -16.719 -11.891 1 91 91 LYS B O 1
ATOM 3476 N N . MET B 1 92 ? 29.531 -17.484 -9.797 1 89.12 92 MET B N 1
ATOM 3477 C CA . MET B 1 92 ? 31 -17.516 -9.812 1 89.12 92 MET B CA 1
ATOM 3478 C C . MET B 1 92 ? 31.5 -18.672 -10.672 1 89.12 92 MET B C 1
ATOM 3480 O O . MET B 1 92 ? 32.656 -18.672 -11.094 1 89.12 92 MET B O 1
ATOM 3484 N N . PHE B 1 93 ? 30.703 -19.625 -10.961 1 90.19 93 PHE B N 1
ATOM 3485 C CA . PHE B 1 93 ? 31.125 -20.844 -11.648 1 90.19 93 PHE B CA 1
ATOM 3486 C C . PHE B 1 93 ? 30.578 -20.875 -13.07 1 90.19 93 PHE B C 1
ATOM 3488 O O . PHE B 1 93 ? 31.141 -21.547 -13.938 1 90.19 93 PHE B O 1
ATOM 3495 N N . LEU B 1 94 ? 29.391 -20.297 -13.25 1 92.38 94 LEU B N 1
ATOM 3496 C CA . LEU B 1 94 ? 28.703 -20.297 -14.539 1 92.38 94 LEU B CA 1
ATOM 3497 C C . LEU B 1 94 ? 28.328 -18.875 -14.953 1 92.38 94 LEU B C 1
ATOM 3499 O O . LEU B 1 94 ? 27.609 -18.172 -14.227 1 92.38 94 LEU B O 1
ATOM 3503 N N . LYS B 1 95 ? 28.719 -18.531 -16.125 1 91.12 95 LYS B N 1
ATOM 3504 C CA . LYS B 1 95 ? 28.453 -17.188 -16.625 1 91.12 95 LYS B CA 1
ATOM 3505 C C . LYS B 1 95 ? 26.969 -16.969 -16.859 1 91.12 95 LYS B C 1
ATOM 3507 O O . LYS B 1 95 ? 26.422 -15.906 -16.562 1 91.12 95 LYS B O 1
ATOM 3512 N N . ASN B 1 96 ? 26.297 -17.969 -17.391 1 94.75 96 ASN B N 1
ATOM 3513 C CA . ASN B 1 96 ? 24.875 -17.875 -17.734 1 94.75 96 ASN B CA 1
ATOM 3514 C C . ASN B 1 96 ? 23.984 -18.312 -16.578 1 94.75 96 ASN B C 1
ATOM 3516 O O . ASN B 1 96 ? 23.344 -19.359 -16.656 1 94.75 96 ASN B O 1
ATOM 3520 N N . SER B 1 97 ? 23.953 -17.453 -15.547 1 94.56 97 SER B N 1
ATOM 3521 C CA . SER B 1 97 ? 23.172 -17.703 -14.344 1 94.56 97 SER B CA 1
ATOM 3522 C C . SER B 1 97 ? 22.125 -16.609 -14.125 1 94.56 97 SER B C 1
ATOM 3524 O O . SER B 1 97 ? 22.406 -15.422 -14.289 1 94.56 97 SER B O 1
ATOM 3526 N N . VAL B 1 98 ? 20.953 -17.078 -13.883 1 96.5 98 VAL B N 1
ATOM 3527 C CA . VAL B 1 98 ? 19.875 -16.125 -13.664 1 96.5 98 VAL B CA 1
ATOM 3528 C C . VAL B 1 98 ? 19.125 -16.469 -12.383 1 96.5 98 VAL B C 1
ATOM 3530 O O . VAL B 1 98 ? 18.859 -17.641 -12.102 1 96.5 98 VAL B O 1
ATOM 3533 N N . LEU B 1 99 ? 18.797 -15.492 -11.594 1 95.12 99 LEU B N 1
ATOM 3534 C CA . LEU B 1 99 ? 18 -15.672 -10.375 1 95.12 99 LEU B CA 1
ATOM 3535 C C . LEU B 1 99 ? 16.516 -15.617 -10.688 1 95.12 99 LEU B C 1
ATOM 3537 O O . LEU B 1 99 ? 16.062 -14.75 -11.438 1 95.12 99 LEU B O 1
ATOM 3541 N N . PHE B 1 100 ? 15.766 -16.531 -10.203 1 93.5 100 PHE B N 1
ATOM 3542 C CA . PHE B 1 100 ? 14.312 -16.5 -10.102 1 93.5 100 PHE B CA 1
ATOM 3543 C C . PHE B 1 100 ? 13.867 -16.672 -8.648 1 93.5 100 PHE B C 1
ATOM 3545 O O . PHE B 1 100 ? 13.648 -17.797 -8.195 1 93.5 100 PHE B O 1
ATOM 3552 N N . PRO B 1 101 ? 13.656 -15.664 -7.965 1 88.88 101 PRO B N 1
ATOM 3553 C CA . PRO B 1 101 ? 13.5 -15.781 -6.512 1 88.88 101 PRO B CA 1
ATOM 3554 C C . PRO B 1 101 ? 12.086 -16.172 -6.102 1 88.88 101 PRO B C 1
ATOM 3556 O O . PRO B 1 101 ? 11.109 -15.562 -6.551 1 88.88 101 PRO B O 1
ATOM 3559 N N . HIS B 1 102 ? 12.031 -17.172 -5.215 1 82.81 102 HIS B N 1
ATOM 3560 C CA . HIS B 1 102 ? 10.789 -17.5 -4.531 1 82.81 102 HIS B CA 1
ATOM 3561 C C . HIS B 1 102 ? 10.711 -16.828 -3.166 1 82.81 102 HIS B C 1
ATOM 3563 O O . HIS B 1 102 ? 9.703 -16.922 -2.469 1 82.81 102 HIS B O 1
ATOM 3569 N N . SER B 1 103 ? 11.797 -16.234 -2.828 1 80.88 103 SER B N 1
ATOM 3570 C CA . SER B 1 103 ? 11.883 -15.422 -1.625 1 80.88 103 SER B CA 1
ATOM 3571 C C . SER B 1 103 ? 12.664 -14.141 -1.882 1 80.88 103 SER B C 1
ATOM 3573 O O . SER B 1 103 ? 13.484 -14.078 -2.801 1 80.88 103 SER B O 1
ATOM 3575 N N . PHE B 1 104 ? 12.359 -13.141 -1.172 1 85.25 104 PHE B N 1
ATOM 3576 C CA . PHE B 1 104 ? 13.016 -11.852 -1.317 1 85.25 104 PHE B CA 1
ATOM 3577 C C . PHE B 1 104 ? 13.281 -11.219 0.045 1 85.25 104 PHE B C 1
ATOM 3579 O O . PHE B 1 104 ? 12.43 -11.273 0.935 1 85.25 104 PHE B O 1
ATOM 3586 N N . PRO B 1 105 ? 14.484 -10.734 0.155 1 79.56 105 PRO B N 1
ATOM 3587 C CA . PRO B 1 105 ? 14.766 -10.086 1.437 1 79.56 105 PRO B CA 1
ATOM 3588 C C . PRO B 1 105 ? 14.008 -8.773 1.614 1 79.56 105 PRO B C 1
ATOM 3590 O O . PRO B 1 105 ? 14.383 -7.75 1.033 1 79.56 105 PRO B O 1
ATOM 3593 N N . ASP B 1 106 ? 13 -8.789 2.307 1 78.31 106 ASP B N 1
ATOM 3594 C CA . ASP B 1 106 ? 12.18 -7.637 2.66 1 78.31 106 ASP B CA 1
ATOM 3595 C C . ASP B 1 106 ? 12.102 -7.465 4.176 1 78.31 106 ASP B C 1
ATOM 3597 O O . ASP B 1 106 ? 11.992 -8.445 4.91 1 78.31 106 ASP B O 1
ATOM 3601 N N . PRO B 1 107 ? 12.195 -6.18 4.547 1 70.44 107 PRO B N 1
ATOM 3602 C CA . PRO B 1 107 ? 12.164 -5.945 5.992 1 70.44 107 PRO B CA 1
ATOM 3603 C C . PRO B 1 107 ? 10.906 -6.52 6.656 1 70.44 107 PRO B C 1
ATOM 3605 O O . PRO B 1 107 ? 10.891 -6.734 7.871 1 70.44 107 PRO B O 1
ATOM 3608 N N . ALA B 1 108 ? 9.922 -6.762 5.898 1 67.81 108 ALA B N 1
ATOM 3609 C CA . ALA B 1 108 ? 8.688 -7.344 6.43 1 67.81 108 ALA B CA 1
ATOM 3610 C C . ALA B 1 108 ? 8.891 -8.812 6.789 1 67.81 108 ALA B C 1
ATOM 3612 O O . ALA B 1 108 ? 8.055 -9.406 7.48 1 67.81 108 ALA B O 1
ATOM 3613 N N . LEU B 1 109 ? 9.914 -9.391 6.32 1 69.81 109 LEU B N 1
ATOM 3614 C CA . LEU B 1 109 ? 10.156 -10.812 6.539 1 69.81 109 LEU B CA 1
ATOM 3615 C C . LEU B 1 109 ? 11.258 -11.023 7.57 1 69.81 109 LEU B C 1
ATOM 3617 O O . LEU B 1 109 ? 12.219 -10.25 7.633 1 69.81 109 LEU B O 1
ATOM 3621 N N . THR B 1 110 ? 11.07 -12.062 8.258 1 63.56 110 THR B N 1
ATOM 3622 C CA . THR B 1 110 ? 12.109 -12.453 9.203 1 63.56 110 THR B CA 1
ATOM 3623 C C . THR B 1 110 ? 13.344 -12.977 8.469 1 63.56 110 THR B C 1
ATOM 3625 O O . THR B 1 110 ? 13.219 -13.68 7.461 1 63.56 110 THR B O 1
ATOM 3628 N N . GLY B 1 111 ? 14.539 -12.602 8.883 1 66.38 111 GLY B N 1
ATOM 3629 C CA . GLY B 1 111 ? 15.781 -13.125 8.344 1 66.38 111 GLY B CA 1
ATOM 3630 C C . GLY B 1 111 ? 16.25 -12.391 7.102 1 66.38 111 GLY B C 1
ATOM 3631 O O . GLY B 1 111 ? 17.156 -12.852 6.406 1 66.38 111 GLY B O 1
ATOM 3632 N N . TYR B 1 112 ? 15.594 -11.242 6.906 1 71.44 112 TYR B N 1
ATOM 3633 C CA . TYR B 1 112 ? 15.914 -10.562 5.652 1 71.44 112 TYR B CA 1
ATOM 3634 C C . TYR B 1 112 ? 17.375 -10.141 5.613 1 71.44 112 TYR B C 1
ATOM 3636 O O . TYR B 1 112 ? 18.016 -10.18 4.555 1 71.44 112 TYR B O 1
ATOM 3644 N N . GLU B 1 113 ? 17.984 -9.969 6.75 1 72.56 113 GLU B N 1
ATOM 3645 C CA . GLU B 1 113 ? 19.375 -9.547 6.785 1 72.56 113 GLU B CA 1
ATOM 3646 C C . GLU B 1 113 ? 20.297 -10.672 6.352 1 72.56 113 GLU B C 1
ATOM 3648 O O . GLU B 1 113 ? 21.312 -10.43 5.688 1 72.56 113 GLU B O 1
ATOM 3653 N N . MET B 1 114 ? 19.906 -11.828 6.652 1 74.38 114 MET B N 1
ATOM 3654 C CA . MET B 1 114 ? 20.734 -12.984 6.336 1 74.38 114 MET B CA 1
ATOM 3655 C C . MET B 1 114 ? 20.75 -13.258 4.836 1 74.38 114 MET B C 1
ATOM 3657 O O . MET B 1 114 ? 21.719 -13.781 4.297 1 74.38 114 MET B O 1
ATOM 3661 N N . MET B 1 115 ? 19.734 -12.805 4.152 1 81.25 115 MET B N 1
ATOM 3662 C CA . MET B 1 115 ? 19.594 -13.086 2.727 1 81.25 115 MET B CA 1
ATOM 3663 C C . MET B 1 115 ? 20.328 -12.039 1.892 1 81.25 115 MET B C 1
ATOM 3665 O O . MET B 1 115 ? 20.719 -12.305 0.751 1 81.25 115 MET B O 1
ATOM 3669 N N . LYS B 1 116 ? 20.641 -10.93 2.496 1 81.69 116 LYS B N 1
ATOM 3670 C CA . LYS B 1 116 ? 21.141 -9.766 1.76 1 81.69 116 LYS B CA 1
ATOM 3671 C C . LYS B 1 116 ? 22.453 -10.078 1.053 1 81.69 116 LYS B C 1
ATOM 3673 O O . LYS B 1 116 ? 22.609 -9.773 -0.13 1 81.69 116 LYS B O 1
ATOM 3678 N N . PRO B 1 117 ? 23.359 -10.789 1.698 1 81.19 117 PRO B N 1
ATOM 3679 C CA . PRO B 1 117 ? 24.625 -11.047 1.029 1 81.19 117 PRO B CA 1
ATOM 3680 C C . PRO B 1 117 ? 24.469 -11.891 -0.232 1 81.19 117 PRO B C 1
ATOM 3682 O O . PRO B 1 117 ? 25.219 -11.711 -1.198 1 81.19 117 PRO B O 1
ATOM 3685 N N . PHE B 1 118 ? 23.562 -12.727 -0.274 1 86.44 118 PHE B N 1
ATOM 3686 C CA . PHE B 1 118 ? 23.375 -13.625 -1.404 1 86.44 118 PHE B CA 1
ATOM 3687 C C . PHE B 1 118 ? 22.875 -12.867 -2.625 1 86.44 118 PHE B C 1
ATOM 3689 O O . PHE B 1 118 ? 23.078 -13.297 -3.762 1 86.44 118 PHE B O 1
ATOM 3696 N N . TYR B 1 119 ? 22.266 -11.742 -2.387 1 90.06 119 TYR B N 1
ATOM 3697 C CA . TYR B 1 119 ? 21.688 -10.984 -3.494 1 90.06 119 TYR B CA 1
ATOM 3698 C C . TYR B 1 119 ? 22.719 -10.023 -4.086 1 90.06 119 TYR B C 1
ATOM 3700 O O . TYR B 1 119 ? 22.516 -9.508 -5.191 1 90.06 119 TYR B O 1
ATOM 3708 N N . GLN B 1 120 ? 23.812 -9.875 -3.445 1 84.06 120 GLN B N 1
ATOM 3709 C CA . GLN B 1 120 ? 24.797 -8.883 -3.852 1 84.06 120 GLN B CA 1
ATOM 3710 C C . GLN B 1 120 ? 25.531 -9.312 -5.117 1 84.06 120 GLN B C 1
ATOM 3712 O O . GLN B 1 120 ? 25.969 -8.477 -5.898 1 84.06 120 GLN B O 1
ATOM 3717 N N . ILE B 1 121 ? 25.547 -10.586 -5.332 1 88 121 ILE B N 1
ATOM 3718 C CA . ILE B 1 121 ? 26.328 -11.078 -6.453 1 88 121 ILE B CA 1
ATOM 3719 C C . ILE B 1 121 ? 25.453 -11.211 -7.691 1 88 121 ILE B C 1
ATOM 3721 O O . ILE B 1 121 ? 25.953 -11.438 -8.797 1 88 121 ILE B O 1
ATOM 3725 N N . VAL B 1 122 ? 24.141 -11.016 -7.543 1 92.19 122 VAL B N 1
ATOM 3726 C CA . VAL B 1 122 ? 23.203 -11.219 -8.633 1 92.19 122 VAL B CA 1
ATOM 3727 C C . VAL B 1 122 ? 23.328 -10.078 -9.648 1 92.19 122 VAL B C 1
ATOM 3729 O O . VAL B 1 122 ? 23.406 -8.906 -9.266 1 92.19 122 VAL B O 1
ATOM 3732 N N . ASP B 1 123 ? 23.391 -10.406 -10.945 1 92.25 123 ASP B N 1
ATOM 3733 C CA . ASP B 1 123 ? 23.453 -9.359 -11.961 1 92.25 123 ASP B CA 1
ATOM 3734 C C . ASP B 1 123 ? 22.328 -9.5 -12.977 1 92.25 123 ASP B C 1
ATOM 3736 O O . ASP B 1 123 ? 22.109 -8.617 -13.812 1 92.25 123 ASP B O 1
ATOM 3740 N N . LYS B 1 124 ? 21.656 -10.68 -12.977 1 95.62 124 LYS B N 1
ATOM 3741 C CA . LYS B 1 124 ? 20.516 -10.953 -13.859 1 95.62 124 LYS B CA 1
ATOM 3742 C C . LYS B 1 124 ? 19.422 -11.703 -13.117 1 95.62 124 LYS B C 1
ATOM 3744 O O . LYS B 1 124 ? 19.688 -12.617 -12.344 1 95.62 124 LYS B O 1
ATOM 3749 N N . ALA B 1 125 ? 18.141 -11.297 -13.328 1 96.88 125 ALA B N 1
ATOM 3750 C CA . ALA B 1 125 ? 17.047 -11.953 -12.609 1 96.88 125 ALA B CA 1
ATOM 3751 C C . ALA B 1 125 ? 15.781 -11.977 -13.453 1 96.88 125 ALA B C 1
ATOM 3753 O O . ALA B 1 125 ? 15.609 -11.156 -14.359 1 96.88 125 ALA B O 1
ATOM 3754 N N . ILE B 1 126 ? 15.047 -13.008 -13.273 1 97 126 ILE B N 1
ATOM 3755 C CA . ILE B 1 126 ? 13.641 -13.07 -13.664 1 97 126 ILE B CA 1
ATOM 3756 C C . ILE B 1 126 ? 12.758 -12.938 -12.422 1 97 126 ILE B C 1
ATOM 3758 O O . ILE B 1 126 ? 12.875 -13.727 -11.484 1 97 126 ILE B O 1
ATOM 3762 N N . VAL B 1 127 ? 11.961 -11.93 -12.414 1 96.5 127 VAL B N 1
ATOM 3763 C CA . VAL B 1 127 ? 11.039 -11.758 -11.289 1 96.5 127 VAL B CA 1
ATOM 3764 C C . VAL B 1 127 ? 9.602 -11.773 -11.797 1 96.5 127 VAL B C 1
ATOM 3766 O O . VAL B 1 127 ? 9.359 -11.742 -13 1 96.5 127 VAL B O 1
ATOM 3769 N N . GLN B 1 128 ? 8.688 -11.883 -10.836 1 96.19 128 GLN B N 1
ATOM 3770 C CA . GLN B 1 128 ? 7.297 -12.117 -11.219 1 96.19 128 GLN B CA 1
ATOM 3771 C C . GLN B 1 128 ? 6.516 -10.812 -11.281 1 96.19 128 GLN B C 1
ATOM 3773 O O . GLN B 1 128 ? 5.422 -10.766 -11.852 1 96.19 128 GLN B O 1
ATOM 3778 N N . THR B 1 129 ? 7.059 -9.758 -10.617 1 97.25 129 THR B N 1
ATOM 3779 C CA . THR B 1 129 ? 6.293 -8.523 -10.531 1 97.25 129 THR B CA 1
ATOM 3780 C C . THR B 1 129 ? 7.191 -7.312 -10.781 1 97.25 129 THR B C 1
ATOM 3782 O O . THR B 1 129 ? 8.398 -7.375 -10.547 1 97.25 129 THR B O 1
ATOM 3785 N N . GLU B 1 130 ? 6.621 -6.234 -11.25 1 96.31 130 GLU B N 1
ATOM 3786 C CA . GLU B 1 130 ? 7.336 -4.973 -11.406 1 96.31 130 GLU B CA 1
ATOM 3787 C C . GLU B 1 130 ? 7.844 -4.457 -10.062 1 96.31 130 GLU B C 1
ATOM 3789 O O . GLU B 1 130 ? 8.883 -3.801 -10 1 96.31 130 GLU B O 1
ATOM 3794 N N . PHE B 1 131 ? 7.117 -4.754 -9 1 94.94 131 PHE B N 1
ATOM 3795 C CA . PHE B 1 131 ? 7.57 -4.395 -7.66 1 94.94 131 PHE B CA 1
ATOM 3796 C C . PHE B 1 131 ? 8.938 -5.008 -7.367 1 94.94 131 PHE B C 1
ATOM 3798 O O . PHE B 1 131 ? 9.852 -4.309 -6.938 1 94.94 131 PHE B O 1
ATOM 3805 N N . LEU B 1 132 ? 9.062 -6.27 -7.594 1 95.12 132 LEU B N 1
ATOM 3806 C CA . LEU B 1 132 ? 10.328 -6.945 -7.316 1 95.12 132 LEU B CA 1
ATOM 3807 C C . LEU B 1 132 ? 11.438 -6.406 -8.203 1 95.12 132 LEU B C 1
ATOM 3809 O O . LEU B 1 132 ? 12.594 -6.301 -7.773 1 95.12 132 LEU B O 1
ATOM 3813 N N . LYS B 1 133 ? 11.086 -6.109 -9.469 1 96.12 133 LYS B N 1
ATOM 3814 C CA . LYS B 1 133 ? 12.078 -5.5 -10.359 1 96.12 133 LYS B CA 1
ATOM 3815 C C . LYS B 1 133 ? 12.609 -4.199 -9.766 1 96.12 133 LYS B C 1
ATOM 3817 O O . LYS B 1 133 ? 13.828 -3.988 -9.719 1 96.12 133 LYS B O 1
ATOM 3822 N N . ARG B 1 134 ? 11.703 -3.377 -9.234 1 93.12 134 ARG B N 1
ATOM 3823 C CA . ARG B 1 134 ? 12.109 -2.105 -8.641 1 93.12 134 ARG B CA 1
ATOM 3824 C C . ARG B 1 134 ? 12.938 -2.33 -7.375 1 93.12 134 ARG B C 1
ATOM 3826 O O . ARG B 1 134 ? 13.922 -1.634 -7.141 1 93.12 134 ARG B O 1
ATOM 3833 N N . GLU B 1 135 ? 12.523 -3.32 -6.613 1 90.88 135 GLU B N 1
ATOM 3834 C CA . GLU B 1 135 ? 13.234 -3.605 -5.371 1 90.88 135 GLU B CA 1
ATOM 3835 C C . GLU B 1 135 ? 14.641 -4.125 -5.652 1 90.88 135 GLU B C 1
ATOM 3837 O O . GLU B 1 135 ? 15.586 -3.799 -4.926 1 90.88 135 GLU B O 1
ATOM 3842 N N . MET B 1 136 ? 14.805 -4.91 -6.719 1 92.5 136 MET B N 1
ATOM 3843 C CA . MET B 1 136 ? 16.109 -5.422 -7.105 1 92.5 136 MET B CA 1
ATOM 3844 C C . MET B 1 136 ? 17.047 -4.281 -7.48 1 92.5 136 MET B C 1
ATOM 3846 O O . MET B 1 136 ? 18.219 -4.273 -7.078 1 92.5 136 MET B O 1
ATOM 3850 N N . ALA B 1 137 ? 16.531 -3.363 -8.18 1 91.31 137 ALA B N 1
ATOM 3851 C CA . ALA B 1 137 ? 17.328 -2.211 -8.594 1 91.31 137 ALA B CA 1
ATOM 3852 C C . ALA B 1 137 ? 17.672 -1.318 -7.406 1 91.31 137 ALA B C 1
ATOM 3854 O O . ALA B 1 137 ? 18.812 -0.911 -7.242 1 91.31 137 ALA B O 1
ATOM 3855 N N . ARG B 1 138 ? 16.719 -1.112 -6.625 1 83.81 138 ARG B N 1
ATOM 3856 C CA . ARG B 1 138 ? 16.844 -0.156 -5.531 1 83.81 138 ARG B CA 1
ATOM 3857 C C . ARG B 1 138 ? 17.797 -0.67 -4.457 1 83.81 138 ARG B C 1
ATOM 3859 O O . ARG B 1 138 ? 18.609 0.088 -3.93 1 83.81 138 ARG B O 1
ATOM 3866 N N . HIS B 1 139 ? 17.719 -1.994 -4.152 1 83.75 139 HIS B N 1
ATOM 3867 C CA . HIS B 1 139 ? 18.438 -2.516 -2.996 1 83.75 139 HIS B CA 1
ATOM 3868 C C . HIS B 1 139 ? 19.734 -3.188 -3.414 1 83.75 139 HIS B C 1
ATOM 3870 O O . HIS B 1 139 ? 20.703 -3.213 -2.646 1 83.75 139 HIS B O 1
ATOM 3876 N N . PHE B 1 140 ? 19.719 -3.648 -4.633 1 87.12 140 PHE B N 1
ATOM 3877 C CA . PHE B 1 140 ? 20.859 -4.477 -4.977 1 87.12 140 PHE B CA 1
ATOM 3878 C C . PHE B 1 140 ? 21.516 -3.99 -6.27 1 87.12 140 PHE B C 1
ATOM 3880 O O . PHE B 1 140 ? 22.5 -4.57 -6.73 1 87.12 140 PHE B O 1
ATOM 3887 N N . GLY B 1 141 ? 20.938 -2.996 -6.914 1 87.69 141 GLY B N 1
ATOM 3888 C CA . GLY B 1 141 ? 21.516 -2.412 -8.117 1 87.69 141 GLY B CA 1
ATOM 3889 C C . GLY B 1 141 ? 21.391 -3.301 -9.336 1 87.69 141 GLY B C 1
ATOM 3890 O O . GLY B 1 141 ? 22.078 -3.096 -10.336 1 87.69 141 GLY B O 1
ATOM 3891 N N . VAL B 1 142 ? 20.562 -4.316 -9.203 1 91.12 142 VAL B N 1
ATOM 3892 C CA . VAL B 1 142 ? 20.375 -5.23 -10.328 1 91.12 142 VAL B CA 1
ATOM 3893 C C . VAL B 1 142 ? 19.391 -4.629 -11.328 1 91.12 142 VAL B C 1
ATOM 3895 O O . VAL B 1 142 ? 18.234 -4.402 -11 1 91.12 142 VAL B O 1
ATOM 3898 N N . ARG B 1 143 ? 19.797 -4.395 -12.586 1 91.5 143 ARG B N 1
ATOM 3899 C CA . ARG B 1 143 ? 18.969 -3.697 -13.562 1 91.5 143 ARG B CA 1
ATOM 3900 C C . ARG B 1 143 ? 18.594 -4.613 -14.727 1 91.5 143 ARG B C 1
ATOM 3902 O O . ARG B 1 143 ? 17.641 -4.344 -15.453 1 91.5 143 ARG B O 1
ATOM 3909 N N . ASP B 1 144 ? 19.359 -5.719 -14.93 1 96.31 144 ASP B N 1
ATOM 3910 C CA . ASP B 1 144 ? 18.984 -6.723 -15.914 1 96.31 144 ASP B CA 1
ATOM 3911 C C . ASP B 1 144 ? 17.938 -7.695 -15.344 1 96.31 144 ASP B C 1
ATOM 3913 O O . ASP B 1 144 ? 18.281 -8.82 -14.977 1 96.31 144 ASP B O 1
ATOM 3917 N N . VAL B 1 145 ? 16.766 -7.191 -15.242 1 97.06 145 VAL B N 1
ATOM 3918 C CA . VAL B 1 145 ? 15.672 -7.93 -14.625 1 97.06 145 VAL B CA 1
ATOM 3919 C C . VAL B 1 145 ? 14.5 -8.047 -15.602 1 97.06 145 VAL B C 1
ATOM 3921 O O . VAL B 1 145 ? 14.047 -7.043 -16.156 1 97.06 145 VAL B O 1
ATOM 3924 N N . THR B 1 146 ? 14.094 -9.242 -15.891 1 97.69 146 THR B N 1
ATOM 3925 C CA . THR B 1 146 ? 12.93 -9.508 -16.734 1 97.69 146 THR B CA 1
ATOM 3926 C C . THR B 1 146 ? 11.719 -9.875 -15.875 1 97.69 146 THR B C 1
ATOM 3928 O O . THR B 1 146 ? 11.828 -10.695 -14.953 1 97.69 146 THR B O 1
ATOM 3931 N N . VAL B 1 147 ? 10.641 -9.289 -16.188 1 97.94 147 VAL B N 1
ATOM 3932 C CA . VAL B 1 147 ? 9.422 -9.57 -15.445 1 97.94 147 VAL B CA 1
ATOM 3933 C C . VAL B 1 147 ? 8.562 -10.57 -16.219 1 97.94 147 VAL B C 1
ATOM 3935 O O . VAL B 1 147 ? 8.109 -10.289 -17.328 1 97.94 147 VAL B O 1
ATOM 3938 N N . ILE B 1 148 ? 8.352 -11.75 -15.648 1 97.38 148 ILE B N 1
ATOM 3939 C CA . ILE B 1 148 ? 7.48 -12.781 -16.188 1 97.38 148 ILE B CA 1
ATOM 3940 C C . ILE B 1 148 ? 6.562 -13.32 -15.102 1 97.38 148 ILE B C 1
ATOM 3942 O O . ILE B 1 148 ? 7.016 -14 -14.172 1 97.38 148 ILE B O 1
ATOM 3946 N N . PRO B 1 149 ? 5.293 -13.055 -15.195 1 96.62 149 PRO B N 1
ATOM 3947 C CA . PRO B 1 149 ? 4.391 -13.609 -14.18 1 96.62 149 PRO B CA 1
ATOM 3948 C C . PRO B 1 149 ? 4.309 -15.133 -14.227 1 96.62 149 PRO B C 1
ATOM 3950 O O . PRO B 1 149 ? 4.691 -15.742 -15.227 1 96.62 149 PRO B O 1
ATOM 3953 N N . ILE B 1 150 ? 3.871 -15.719 -13.086 1 94.19 150 ILE B N 1
ATOM 3954 C CA . ILE B 1 150 ? 3.559 -17.141 -13.078 1 94.19 150 ILE B CA 1
ATOM 3955 C C . ILE B 1 150 ? 2.123 -17.359 -13.555 1 94.19 150 ILE B C 1
ATOM 3957 O O . ILE B 1 150 ? 1.179 -16.859 -12.945 1 94.19 150 ILE B O 1
ATOM 3961 N N . GLY B 1 151 ? 1.98 -18.062 -14.594 1 94.19 151 GLY B N 1
ATOM 3962 C CA . GLY B 1 151 ? 0.684 -18.219 -15.234 1 94.19 151 GLY B CA 1
ATOM 3963 C C . GLY B 1 151 ? -0.228 -19.188 -14.492 1 94.19 151 GLY B C 1
ATOM 3964 O O . GLY B 1 151 ? 0.229 -20.203 -13.961 1 94.19 151 GLY B O 1
ATOM 3965 N N . PHE B 1 152 ? -1.509 -18.828 -14.492 1 94.5 152 PHE B N 1
ATOM 3966 C CA . PHE B 1 152 ? -2.484 -19.812 -14.031 1 94.5 152 PHE B CA 1
ATOM 3967 C C . PHE B 1 152 ? -2.949 -20.703 -15.188 1 94.5 152 PHE B C 1
ATOM 3969 O O . PHE B 1 152 ? -2.723 -20.375 -16.359 1 94.5 152 PHE B O 1
ATOM 3976 N N . ASN B 1 153 ? -3.559 -21.812 -14.828 1 93.5 153 ASN B N 1
ATOM 3977 C CA . ASN B 1 153 ? -4.055 -22.766 -15.82 1 93.5 153 ASN B CA 1
ATOM 3978 C C . ASN B 1 153 ? -5.375 -22.297 -16.422 1 93.5 153 ASN B C 1
ATOM 3980 O O . ASN B 1 153 ? -6.434 -22.453 -15.812 1 93.5 153 ASN B O 1
ATOM 3984 N N . GLU B 1 154 ? -5.344 -21.844 -17.656 1 96.56 154 GLU B N 1
ATOM 3985 C CA . GLU B 1 154 ? -6.527 -21.312 -18.312 1 96.56 154 GLU B CA 1
ATOM 3986 C C . GLU B 1 154 ? -7.578 -22.391 -18.531 1 96.56 154 GLU B C 1
ATOM 3988 O O . GLU B 1 154 ? -8.781 -22.125 -18.469 1 96.56 154 GLU B O 1
ATOM 3993 N N . THR B 1 155 ? -7.086 -23.562 -18.797 1 96.19 155 THR B N 1
ATOM 3994 C CA . THR B 1 155 ? -8.008 -24.672 -19.047 1 96.19 155 THR B CA 1
ATOM 3995 C C . THR B 1 155 ? -8.844 -24.953 -17.797 1 96.19 155 THR B C 1
ATOM 3997 O O . THR B 1 155 ? -10.07 -25.078 -17.891 1 96.19 155 THR B O 1
ATOM 4000 N N . LEU B 1 156 ? -8.227 -25.016 -16.719 1 96.69 156 LEU B N 1
ATOM 4001 C CA . LEU B 1 156 ? -8.938 -25.25 -15.461 1 96.69 156 LEU B CA 1
ATOM 4002 C C . LEU B 1 156 ? -9.867 -24.094 -15.133 1 96.69 156 LEU B C 1
ATOM 4004 O O . LEU B 1 156 ? -10.992 -24.297 -14.672 1 96.69 156 LEU B O 1
ATOM 4008 N N . ALA B 1 157 ? -9.406 -22.859 -15.352 1 98.12 157 ALA B N 1
ATOM 4009 C CA . ALA B 1 157 ? -10.203 -21.672 -15.07 1 98.12 157 ALA B CA 1
ATOM 4010 C C . ALA B 1 157 ? -11.484 -21.656 -15.898 1 98.12 157 ALA B C 1
ATOM 4012 O O . ALA B 1 157 ? -12.555 -21.281 -15.406 1 98.12 157 ALA B O 1
ATOM 4013 N N . ASN B 1 158 ? -11.336 -22.094 -17.141 1 98.31 158 ASN B N 1
ATOM 4014 C CA . ASN B 1 158 ? -12.508 -22.125 -18.016 1 98.31 158 ASN B CA 1
ATOM 4015 C C . ASN B 1 158 ? -13.438 -23.281 -17.672 1 98.31 158 ASN B C 1
ATOM 4017 O O . ASN B 1 158 ? -14.656 -23.125 -17.688 1 98.31 158 ASN B O 1
ATOM 4021 N N . LYS B 1 159 ? -12.859 -24.375 -17.359 1 98.31 159 LYS B N 1
ATOM 4022 C CA . LYS B 1 159 ? -13.617 -25.594 -17.094 1 98.31 159 LYS B CA 1
ATOM 4023 C C . LYS B 1 159 ? -14.508 -25.422 -15.867 1 98.31 159 LYS B C 1
ATOM 4025 O O . LYS B 1 159 ? -15.648 -25.875 -15.852 1 98.31 159 LYS B O 1
ATOM 4030 N N . TYR B 1 160 ? -14.023 -24.734 -14.859 1 98.44 160 TYR B N 1
ATOM 4031 C CA . TYR B 1 160 ? -14.711 -24.766 -13.57 1 98.44 160 TYR B CA 1
ATOM 4032 C C . TYR B 1 160 ? -15.43 -23.453 -13.297 1 98.44 160 TYR B C 1
ATOM 4034 O O . TYR B 1 160 ? -16.141 -23.312 -12.297 1 98.44 160 TYR B O 1
ATOM 4042 N N . TYR B 1 161 ? -15.336 -22.484 -14.188 1 98.56 161 TYR B N 1
ATOM 4043 C CA . TYR B 1 161 ? -15.977 -21.188 -13.984 1 98.56 161 TYR B CA 1
ATOM 4044 C C . TYR B 1 161 ? -17.484 -21.281 -14.164 1 98.56 161 TYR B C 1
ATOM 4046 O O . TYR B 1 161 ? -17.969 -21.531 -15.273 1 98.56 161 TYR B O 1
ATOM 4054 N N . ASP B 1 162 ? -18.234 -21.125 -13.102 1 98.56 162 ASP B N 1
ATOM 4055 C CA . ASP B 1 162 ? -19.688 -21.125 -13.086 1 98.56 162 ASP B CA 1
ATOM 4056 C C . ASP B 1 162 ? -20.219 -20.25 -11.953 1 98.56 162 ASP B C 1
ATOM 4058 O O . ASP B 1 162 ? -20.484 -20.734 -10.852 1 98.56 162 ASP B O 1
ATOM 4062 N N . PRO B 1 163 ? -20.484 -19 -12.258 1 97.88 163 PRO B N 1
ATOM 4063 C CA . PRO B 1 163 ? -20.922 -18.062 -11.219 1 97.88 163 PRO B CA 1
ATOM 4064 C C . PRO B 1 163 ? -22.188 -18.531 -10.508 1 97.88 163 PRO B C 1
ATOM 4066 O O . PRO B 1 163 ? -22.453 -18.125 -9.367 1 97.88 163 PRO B O 1
ATOM 4069 N N . SER B 1 164 ? -22.984 -19.312 -11.117 1 98 164 SER B N 1
ATOM 4070 C CA . SER B 1 164 ? -24.25 -19.75 -10.516 1 98 164 SER B CA 1
ATOM 4071 C C . SER B 1 164 ? -23.984 -20.641 -9.297 1 98 164 SER B C 1
ATOM 4073 O O . SER B 1 164 ? -24.875 -20.828 -8.461 1 98 164 SER B O 1
ATOM 4075 N N . GLN B 1 165 ? -22.812 -21.188 -9.172 1 98.38 165 GLN B N 1
ATOM 4076 C CA . GLN B 1 165 ? -22.484 -22.109 -8.094 1 98.38 165 GLN B CA 1
ATOM 4077 C C . GLN B 1 165 ? -21.875 -21.375 -6.906 1 98.38 165 GLN B C 1
ATOM 4079 O O . GLN B 1 165 ? -21.562 -21.984 -5.879 1 98.38 165 GLN B O 1
ATOM 4084 N N . VAL B 1 166 ? -21.766 -20.047 -7.008 1 98.62 166 VAL B N 1
ATOM 4085 C CA . VAL B 1 166 ? -21.141 -19.266 -5.941 1 98.62 166 VAL B CA 1
ATOM 4086 C C . VAL B 1 166 ? -22.047 -19.266 -4.707 1 98.62 166 VAL B C 1
ATOM 4088 O O . VAL B 1 166 ? -23.25 -19.031 -4.809 1 98.62 166 VAL B O 1
ATOM 4091 N N . VAL B 1 167 ? -21.453 -19.609 -3.615 1 98.56 167 VAL B N 1
ATOM 4092 C CA . VAL B 1 167 ? -22.109 -19.5 -2.318 1 98.56 167 VAL B CA 1
ATOM 4093 C C . VAL B 1 167 ? -21.875 -18.109 -1.732 1 98.56 167 VAL B C 1
ATOM 4095 O O . VAL B 1 167 ? -20.734 -17.75 -1.423 1 98.56 167 VAL B O 1
ATOM 4098 N N . GLU B 1 168 ? -22.859 -17.359 -1.444 1 97.31 168 GLU B N 1
ATOM 4099 C CA . GLU B 1 168 ? -22.828 -15.914 -1.229 1 97.31 168 GLU B CA 1
ATOM 4100 C C . GLU B 1 168 ? -22.062 -15.562 0.037 1 97.31 168 GLU B C 1
ATOM 4102 O O . GLU B 1 168 ? -21.438 -14.5 0.114 1 97.31 168 GLU B O 1
ATOM 4107 N N . ASN B 1 169 ? -22.062 -16.422 0.994 1 98.12 169 ASN B N 1
ATOM 4108 C CA . ASN B 1 169 ? -21.406 -16.094 2.25 1 98.12 169 ASN B CA 1
ATOM 4109 C C . ASN B 1 169 ? -20.125 -16.891 2.438 1 98.12 169 ASN B C 1
ATOM 4111 O O . ASN B 1 169 ? -19.625 -17.031 3.559 1 98.12 169 ASN B O 1
ATOM 4115 N N . ARG B 1 170 ? -19.5 -17.5 1.432 1 98.81 170 ARG B N 1
ATOM 4116 C CA . ARG B 1 170 ? -18.312 -18.328 1.538 1 98.81 170 ARG B CA 1
ATOM 4117 C C . ARG B 1 170 ? -17.047 -17.5 1.307 1 98.81 170 ARG B C 1
ATOM 4119 O O . ARG B 1 170 ? -16.906 -16.844 0.268 1 98.81 170 ARG B O 1
ATOM 4126 N N . ILE B 1 171 ? -16.188 -17.531 2.252 1 98.94 171 ILE B N 1
ATOM 4127 C CA . ILE B 1 171 ? -14.867 -16.906 2.215 1 98.94 171 ILE B CA 1
ATOM 4128 C C . ILE B 1 171 ? -13.789 -17.969 2.068 1 98.94 171 ILE B C 1
ATOM 4130 O O . ILE B 1 171 ? -13.773 -18.953 2.812 1 98.94 171 ILE B O 1
ATOM 4134 N N . LEU B 1 172 ? -12.93 -17.797 1.093 1 98.94 172 LEU B N 1
ATOM 4135 C CA . LEU B 1 172 ? -11.859 -18.766 0.848 1 98.94 172 LEU B CA 1
ATOM 4136 C C . LEU B 1 172 ? -10.5 -18.156 1.17 1 98.94 172 LEU B C 1
ATOM 4138 O O . LEU B 1 172 ? -10.219 -17.016 0.785 1 98.94 172 LEU B O 1
ATOM 4142 N N . TRP B 1 173 ? -9.734 -18.844 1.914 1 98.81 173 TRP B N 1
ATOM 4143 C CA . TRP B 1 173 ? -8.344 -18.547 2.232 1 98.81 173 TRP B CA 1
ATOM 4144 C C . TRP B 1 173 ? -7.434 -19.719 1.903 1 98.81 173 TRP B C 1
ATOM 4146 O O . TRP B 1 173 ? -7.734 -20.859 2.258 1 98.81 173 TRP B O 1
ATOM 4156 N N . ILE B 1 174 ? -6.355 -19.469 1.122 1 97.38 174 ILE B N 1
ATOM 4157 C CA . ILE B 1 174 ? -5.363 -20.5 0.798 1 97.38 174 ILE B CA 1
ATOM 4158 C C . ILE B 1 174 ? -3.994 -20.062 1.317 1 97.38 174 ILE B C 1
ATOM 4160 O O . ILE B 1 174 ? -3.541 -18.953 1.045 1 97.38 174 ILE B O 1
ATOM 4164 N N . GLY B 1 175 ? -3.408 -20.906 2.072 1 93.62 175 GLY B N 1
ATOM 4165 C CA . GLY B 1 175 ? -2.111 -20.547 2.617 1 93.62 175 GLY B CA 1
ATOM 4166 C C . GLY B 1 175 ? -1.427 -21.672 3.352 1 93.62 175 GLY B C 1
ATOM 4167 O O . GLY B 1 175 ? -1.519 -22.844 2.936 1 93.62 175 GLY B O 1
ATOM 4168 N N . ARG B 1 176 ? -0.525 -21.312 4.207 1 89.88 176 ARG B N 1
ATOM 4169 C CA . ARG B 1 176 ? 0.261 -22.188 5.074 1 89.88 176 ARG B CA 1
ATOM 4170 C C . ARG B 1 176 ? 0.163 -21.734 6.531 1 89.88 176 ARG B C 1
ATOM 4172 O O . ARG B 1 176 ? -0.223 -20.594 6.812 1 89.88 176 ARG B O 1
ATOM 4179 N N . ASP B 1 177 ? 0.397 -22.703 7.375 1 92.31 177 ASP B N 1
ATOM 4180 C CA . ASP B 1 177 ? 0.479 -22.328 8.781 1 92.31 177 ASP B CA 1
ATOM 4181 C C . ASP B 1 177 ? 1.855 -21.766 9.117 1 92.31 177 ASP B C 1
ATOM 4183 O O . ASP B 1 177 ? 2.668 -22.438 9.766 1 92.31 177 ASP B O 1
ATOM 4187 N N . GLU B 1 178 ? 2.1 -20.609 8.641 1 86 178 GLU B N 1
ATOM 4188 C CA . GLU B 1 178 ? 3.322 -19.844 8.859 1 86 178 GLU B CA 1
ATOM 4189 C C . GLU B 1 178 ? 3.008 -18.422 9.344 1 86 178 GLU B C 1
ATOM 4191 O O . GLU B 1 178 ? 1.938 -17.891 9.047 1 86 178 GLU B O 1
ATOM 4196 N N . GLU B 1 179 ? 3.904 -17.844 10.086 1 85.44 179 GLU B N 1
ATOM 4197 C CA . GLU B 1 179 ? 3.709 -16.531 10.688 1 85.44 179 GLU B CA 1
ATOM 4198 C C . GLU B 1 179 ? 3.352 -15.484 9.641 1 85.44 179 GLU B C 1
ATOM 4200 O O . GLU B 1 179 ? 2.504 -14.625 9.875 1 85.44 179 GLU B O 1
ATOM 4205 N N . ASN B 1 180 ? 3.918 -15.617 8.531 1 88.81 180 ASN B N 1
ATOM 4206 C CA . ASN B 1 180 ? 3.713 -14.656 7.453 1 88.81 180 ASN B CA 1
ATOM 4207 C C . ASN B 1 180 ? 2.309 -14.766 6.863 1 88.81 180 ASN B C 1
ATOM 4209 O O . ASN B 1 180 ? 1.764 -13.781 6.363 1 88.81 180 ASN B O 1
ATOM 4213 N N . ARG B 1 181 ? 1.661 -15.898 6.949 1 92.56 181 ARG B N 1
ATOM 4214 C CA . ARG B 1 181 ? 0.391 -16.156 6.273 1 92.56 181 ARG B CA 1
ATOM 4215 C C . ARG B 1 181 ? -0.786 -15.867 7.199 1 92.56 181 ARG B C 1
ATOM 4217 O O . ARG B 1 181 ? -1.919 -15.703 6.742 1 92.56 181 ARG B O 1
ATOM 4224 N N . ARG B 1 182 ? -0.635 -15.867 8.508 1 94.5 182 ARG B N 1
ATOM 4225 C CA . ARG B 1 182 ? -1.521 -15.383 9.562 1 94.5 182 ARG B CA 1
ATOM 4226 C C . ARG B 1 182 ? -2.85 -16.125 9.547 1 94.5 182 ARG B C 1
ATOM 4228 O O . ARG B 1 182 ? -3.916 -15.516 9.539 1 94.5 182 ARG B O 1
ATOM 4235 N N . PRO B 1 183 ? -2.756 -17.469 9.617 1 97.5 183 PRO B N 1
ATOM 4236 C CA . PRO B 1 183 ? -4.016 -18.203 9.711 1 97.5 183 PRO B CA 1
ATOM 4237 C C . PRO B 1 183 ? -4.828 -17.828 10.953 1 97.5 183 PRO B C 1
ATOM 4239 O O . PRO B 1 183 ? -6.055 -17.969 10.953 1 97.5 183 PRO B O 1
ATOM 4242 N N . ASP B 1 184 ? -4.18 -17.328 11.961 1 97.69 184 ASP B N 1
ATOM 4243 C CA . ASP B 1 184 ? -4.828 -16.906 13.203 1 97.69 184 ASP B CA 1
ATOM 4244 C C . ASP B 1 184 ? -5.879 -15.836 12.945 1 97.69 184 ASP B C 1
ATOM 4246 O O . ASP B 1 184 ? -6.941 -15.836 13.562 1 97.69 184 ASP B O 1
ATOM 4250 N N . ILE B 1 185 ? -5.645 -14.945 12.047 1 98.19 185 ILE B N 1
ATOM 4251 C CA . ILE B 1 185 ? -6.551 -13.844 11.734 1 98.19 185 ILE B CA 1
ATOM 4252 C C . ILE B 1 185 ? -7.816 -14.391 11.078 1 98.19 185 ILE B C 1
ATOM 4254 O O . ILE B 1 185 ? -8.922 -13.93 11.367 1 98.19 185 ILE B O 1
ATOM 4258 N N . VAL B 1 186 ? -7.668 -15.398 10.242 1 98.69 186 VAL B N 1
ATOM 4259 C CA . VAL B 1 186 ? -8.797 -15.992 9.531 1 98.69 186 VAL B CA 1
ATOM 4260 C C . VAL B 1 186 ? -9.695 -16.734 10.523 1 98.69 186 VAL B C 1
ATOM 4262 O O . VAL B 1 186 ? -10.922 -16.641 10.445 1 98.69 186 VAL B O 1
ATOM 4265 N N . ILE B 1 187 ? -9.086 -17.391 11.422 1 98.62 187 ILE B N 1
ATOM 4266 C CA . ILE B 1 187 ? -9.82 -18.125 12.438 1 98.62 187 ILE B CA 1
ATOM 4267 C C . ILE B 1 187 ? -10.602 -17.156 13.32 1 98.62 187 ILE B C 1
ATOM 4269 O O . ILE B 1 187 ? -11.781 -17.391 13.609 1 98.62 187 ILE B O 1
ATOM 4273 N N . GLU B 1 188 ? -9.953 -16.109 13.734 1 98.56 188 GLU B N 1
ATOM 4274 C CA . GLU B 1 188 ? -10.625 -15.102 14.555 1 98.56 188 GLU B CA 1
ATOM 4275 C C . GLU B 1 188 ? -11.781 -14.461 13.805 1 98.56 188 GLU B C 1
ATOM 4277 O O . GLU B 1 188 ? -12.844 -14.203 14.375 1 98.56 188 GLU B O 1
ATOM 4282 N N . TYR B 1 189 ? -11.578 -14.18 12.547 1 98.69 189 TYR B N 1
ATOM 4283 C CA . TYR B 1 189 ? -12.664 -13.664 11.719 1 98.69 189 TYR B CA 1
ATOM 4284 C C . TYR B 1 189 ? -13.867 -14.594 11.75 1 98.69 189 TYR B C 1
ATOM 4286 O O . TYR B 1 189 ? -15 -14.156 11.938 1 98.69 189 TYR B O 1
ATOM 4294 N N . ALA B 1 190 ? -13.641 -15.875 11.508 1 98.75 190 ALA B N 1
ATOM 4295 C CA . ALA B 1 190 ? -14.719 -16.859 11.484 1 98.75 190 ALA B CA 1
ATOM 4296 C C . ALA B 1 190 ? -15.469 -16.891 12.812 1 98.75 190 ALA B C 1
ATOM 4298 O O . ALA B 1 190 ? -16.703 -16.984 12.844 1 98.75 190 ALA B O 1
ATOM 4299 N N . ARG B 1 191 ? -14.727 -16.781 13.891 1 98.44 191 ARG B N 1
ATOM 4300 C CA . ARG B 1 191 ? -15.32 -16.781 15.227 1 98.44 191 ARG B CA 1
ATOM 4301 C C . ARG B 1 191 ? -16.297 -15.617 15.398 1 98.44 191 ARG B C 1
ATOM 4303 O O . ARG B 1 191 ? -17.344 -15.766 16.016 1 98.44 191 ARG B O 1
ATOM 4310 N N . ARG B 1 192 ? -15.969 -14.523 14.812 1 97.88 192 ARG B N 1
ATOM 4311 C CA . ARG B 1 192 ? -16.75 -13.305 15 1 97.88 192 ARG B CA 1
ATOM 4312 C C . ARG B 1 192 ? -17.859 -13.195 13.953 1 97.88 192 ARG B C 1
ATOM 4314 O O . ARG B 1 192 ? -18.719 -12.328 14.047 1 97.88 192 ARG B O 1
ATOM 4321 N N . ASN B 1 193 ? -17.781 -14.047 12.961 1 98.25 193 ASN B N 1
ATOM 4322 C CA . ASN B 1 193 ? -18.75 -14.023 11.875 1 98.25 193 ASN B CA 1
ATOM 4323 C C . ASN B 1 193 ? -19.344 -15.406 11.609 1 98.25 193 ASN B C 1
ATOM 4325 O O . ASN B 1 193 ? -19.109 -15.992 10.555 1 98.25 193 ASN B O 1
ATOM 4329 N N . SER B 1 194 ? -20.266 -15.844 12.453 1 97.88 194 SER B N 1
ATOM 4330 C CA . SER B 1 194 ? -20.781 -17.203 12.422 1 97.88 194 SER B CA 1
ATOM 4331 C C . SER B 1 194 ? -21.688 -17.422 11.211 1 97.88 194 SER B C 1
ATOM 4333 O O . SER B 1 194 ? -21.984 -18.562 10.852 1 97.88 194 SER B O 1
ATOM 4335 N N . ASP B 1 195 ? -22.094 -16.297 10.609 1 98.06 195 ASP B N 1
ATOM 4336 C CA . ASP B 1 195 ? -22.969 -16.391 9.445 1 98.06 195 ASP B CA 1
ATOM 4337 C C . ASP B 1 195 ? -22.172 -16.688 8.18 1 98.06 195 ASP B C 1
ATOM 4339 O O . ASP B 1 195 ? -22.75 -16.984 7.133 1 98.06 195 ASP B O 1
ATOM 4343 N N . LYS B 1 196 ? -20.859 -16.656 8.266 1 98.69 196 LYS B N 1
ATOM 4344 C CA . LYS B 1 196 ? -20 -16.922 7.117 1 98.69 196 LYS B CA 1
ATOM 4345 C C . LYS B 1 196 ? -19.5 -18.359 7.113 1 98.69 196 LYS B C 1
ATOM 4347 O O . LYS B 1 196 ? -19.375 -18.984 8.172 1 98.69 196 LYS B O 1
ATOM 4352 N N . GLU B 1 197 ? -19.359 -18.906 5.945 1 98.81 197 GLU B N 1
ATOM 4353 C CA . GLU B 1 197 ? -18.656 -20.172 5.738 1 98.81 197 GLU B CA 1
ATOM 4354 C C . GLU B 1 197 ? -17.219 -19.938 5.281 1 98.81 197 GLU B C 1
ATOM 4356 O O . GLU B 1 197 ? -16.984 -19.422 4.184 1 98.81 197 GLU B O 1
ATOM 4361 N N . VAL B 1 198 ? -16.281 -20.375 6.125 1 98.88 198 VAL B N 1
ATOM 4362 C CA . VAL B 1 198 ? -14.875 -20.047 5.844 1 98.88 198 VAL B CA 1
ATOM 4363 C C . VAL B 1 198 ? -14.125 -21.328 5.48 1 98.88 198 VAL B C 1
ATOM 4365 O O . VAL B 1 198 ? -14.109 -22.281 6.25 1 98.88 198 VAL B O 1
ATOM 4368 N N . TYR B 1 199 ? -13.562 -21.391 4.281 1 98.88 199 TYR B N 1
ATOM 4369 C CA . TYR B 1 199 ? -12.672 -22.469 3.877 1 98.88 199 TYR B CA 1
ATOM 4370 C C . TYR B 1 199 ? -11.211 -22.047 4.012 1 98.88 199 TYR B C 1
ATOM 4372 O O . TYR B 1 199 ? -10.805 -21 3.492 1 98.88 199 TYR B O 1
ATOM 4380 N N . MET B 1 200 ? -10.453 -22.797 4.719 1 98.69 200 MET B N 1
ATOM 4381 C CA . MET B 1 200 ? -9 -22.656 4.781 1 98.69 200 MET B CA 1
ATOM 4382 C C . MET B 1 200 ? -8.305 -23.844 4.137 1 98.69 200 MET B C 1
ATOM 4384 O O . MET B 1 200 ? -8.484 -24.984 4.574 1 98.69 200 MET B O 1
ATOM 4388 N N . VAL B 1 201 ? -7.559 -23.547 3.072 1 97.94 201 VAL B N 1
ATOM 4389 C CA . VAL B 1 201 ? -6.867 -24.594 2.342 1 97.94 201 VAL B CA 1
ATOM 4390 C C . VAL B 1 201 ? -5.363 -24.5 2.582 1 97.94 201 VAL B C 1
ATOM 4392 O O . VAL B 1 201 ? -4.762 -23.453 2.344 1 97.94 201 VAL B O 1
ATOM 4395 N N . PHE B 1 202 ? -4.793 -25.609 2.994 1 95.19 202 PHE B N 1
ATOM 4396 C CA . PHE B 1 202 ? -3.361 -25.656 3.273 1 95.19 202 PHE B CA 1
ATOM 4397 C C . PHE B 1 202 ? -2.643 -26.516 2.24 1 95.19 202 PHE B C 1
ATOM 4399 O O . PHE B 1 202 ? -3.133 -27.594 1.862 1 95.19 202 PHE B O 1
ATOM 4406 N N . GLY B 1 203 ? -1.512 -26.031 1.75 1 87 203 GLY B N 1
ATOM 4407 C CA . GLY B 1 203 ? -0.804 -26.625 0.625 1 87 203 GLY B CA 1
ATOM 4408 C C . GLY B 1 203 ? -0.19 -27.969 0.949 1 87 203 GLY B C 1
ATOM 4409 O O . GLY B 1 203 ? 0.312 -28.672 0.059 1 87 203 GLY B O 1
ATOM 4410 N N . GLY B 1 204 ? -0.223 -28.438 2.217 1 86 204 GLY B N 1
ATOM 4411 C CA . GLY B 1 204 ? 0.403 -29.688 2.59 1 86 204 GLY B CA 1
ATOM 4412 C C . GLY B 1 204 ? -0.348 -30.438 3.678 1 86 204 GLY B C 1
ATOM 4413 O O . GLY B 1 204 ? -1.027 -29.812 4.5 1 86 204 GLY B O 1
ATOM 4414 N N . GLU B 1 205 ? -0.135 -31.75 3.689 1 89 205 GLU B N 1
ATOM 4415 C CA . GLU B 1 205 ? -0.766 -32.594 4.695 1 89 205 GLU B CA 1
ATOM 4416 C C . GLU B 1 205 ? -0.183 -32.344 6.082 1 89 205 GLU B C 1
ATOM 4418 O O . GLU B 1 205 ? -0.856 -32.531 7.094 1 89 205 GLU B O 1
ATOM 4423 N N . ARG B 1 206 ? 1.021 -31.828 6.09 1 85.81 206 ARG B N 1
ATOM 4424 C CA . ARG B 1 206 ? 1.71 -31.609 7.355 1 85.81 206 ARG B CA 1
ATOM 4425 C C . ARG B 1 206 ? 0.965 -30.594 8.211 1 85.81 206 ARG B C 1
ATOM 4427 O O . ARG B 1 206 ? 1.073 -30.594 9.438 1 85.81 206 ARG B O 1
ATOM 4434 N N . TYR B 1 207 ? 0.173 -29.766 7.641 1 91.44 207 TYR B N 1
ATOM 4435 C CA . TYR B 1 207 ? -0.502 -28.703 8.367 1 91.44 207 TYR B CA 1
ATOM 4436 C C . TYR B 1 207 ? -1.702 -29.234 9.141 1 91.44 207 TYR B C 1
ATOM 4438 O O . TYR B 1 207 ? -2.246 -28.562 10.008 1 91.44 207 TYR B O 1
ATOM 4446 N N . ARG B 1 208 ? -2.109 -30.5 8.836 1 93.62 208 ARG B N 1
ATOM 4447 C CA . ARG B 1 208 ? -3.158 -31.141 9.633 1 93.62 208 ARG B CA 1
ATOM 4448 C C . ARG B 1 208 ? -2.777 -31.172 11.109 1 93.62 208 ARG B C 1
ATOM 4450 O O . ARG B 1 208 ? -3.635 -31.031 11.977 1 93.62 208 ARG B O 1
ATOM 4457 N N . GLU B 1 209 ? -1.543 -31.453 11.312 1 93.19 209 GLU B N 1
ATOM 4458 C CA . GLU B 1 209 ? -1.056 -31.562 12.688 1 93.19 209 GLU B CA 1
ATOM 4459 C C . GLU B 1 209 ? -0.909 -30.172 13.328 1 93.19 209 GLU B C 1
ATOM 4461 O O . GLU B 1 209 ? -1.343 -29.969 14.461 1 93.19 209 GLU B O 1
ATOM 4466 N N . SER B 1 210 ? -0.311 -29.25 12.617 1 92.31 210 SER B N 1
ATOM 4467 C CA . SER B 1 210 ? -0.013 -27.969 13.227 1 92.31 210 SER B CA 1
ATOM 4468 C C . SER B 1 210 ? -1.289 -27.172 13.508 1 92.31 210 SER B C 1
ATOM 4470 O O . SER B 1 210 ? -1.337 -26.375 14.438 1 92.31 210 SER B O 1
ATOM 4472 N N . MET B 1 211 ? -2.361 -27.469 12.836 1 95.31 211 MET B N 1
ATOM 4473 C CA . MET B 1 211 ? -3.6 -26.703 12.992 1 95.31 211 MET B CA 1
ATOM 4474 C C . MET B 1 211 ? -4.352 -27.156 14.242 1 95.31 211 MET B C 1
ATOM 4476 O O . MET B 1 211 ? -5.273 -26.469 14.688 1 95.31 211 MET B O 1
ATOM 4480 N N . LYS B 1 212 ? -3.92 -28.234 14.781 1 94.88 212 LYS B N 1
ATOM 4481 C CA . LYS B 1 212 ? -4.562 -28.734 16 1 94.88 212 LYS B CA 1
ATOM 4482 C C . LYS B 1 212 ? -4.375 -27.75 17.156 1 94.88 212 LYS B C 1
ATOM 4484 O O . LYS B 1 212 ? -5.121 -27.797 18.141 1 94.88 212 LYS B O 1
ATOM 4489 N N . LYS B 1 213 ? -3.371 -26.891 17.047 1 95.81 213 LYS B N 1
ATOM 4490 C CA . LYS B 1 213 ? -3.098 -25.938 18.125 1 95.81 213 LYS B CA 1
ATOM 4491 C C . LYS B 1 213 ? -4.191 -24.875 18.203 1 95.81 213 LYS B C 1
ATOM 4493 O O . LYS B 1 213 ? -4.297 -24.172 19.203 1 95.81 213 LYS B O 1
ATOM 4498 N N . TYR B 1 214 ? -5 -24.766 17.219 1 96.69 214 TYR B N 1
ATOM 4499 C CA . TYR B 1 214 ? -6.047 -23.75 17.172 1 96.69 214 TYR B CA 1
ATOM 4500 C C . TYR B 1 214 ? -7.391 -24.328 17.594 1 96.69 214 TYR B C 1
ATOM 4502 O O . TYR B 1 214 ? -7.664 -25.5 17.375 1 96.69 214 TYR B O 1
ATOM 4510 N N . GLN B 1 215 ? -8.156 -23.531 18.281 1 97.06 215 GLN B N 1
ATOM 4511 C CA . GLN B 1 215 ? -9.578 -23.828 18.438 1 97.06 215 GLN B CA 1
ATOM 4512 C C . GLN B 1 215 ? -10.375 -23.391 17.219 1 97.06 215 GLN B C 1
ATOM 4514 O O . GLN B 1 215 ? -10.734 -22.219 17.078 1 97.06 215 GLN B O 1
ATOM 4519 N N . ILE B 1 216 ? -10.781 -24.359 16.422 1 98.12 216 ILE B N 1
ATOM 4520 C CA . ILE B 1 216 ? -11.391 -24.078 15.125 1 98.12 216 ILE B CA 1
ATOM 4521 C C . ILE B 1 216 ? -12.898 -23.922 15.289 1 98.12 216 ILE B C 1
ATOM 4523 O O . ILE B 1 216 ? -13.578 -24.844 15.75 1 98.12 216 ILE B O 1
ATOM 4527 N N . PRO B 1 217 ? -13.422 -22.781 14.906 1 98.12 217 PRO B N 1
ATOM 4528 C CA . PRO B 1 217 ? -14.875 -22.609 14.953 1 98.12 217 PRO B CA 1
ATOM 4529 C C . PRO B 1 217 ? -15.609 -23.562 14.016 1 98.12 217 PRO B C 1
ATOM 4531 O O . PRO B 1 217 ? -15.031 -24.047 13.039 1 98.12 217 PRO B O 1
ATOM 4534 N N . SER B 1 218 ? -16.938 -23.797 14.164 1 98 218 SER B N 1
ATOM 4535 C CA . SER B 1 218 ? -17.719 -24.797 13.445 1 98 218 SER B CA 1
ATOM 4536 C C . SER B 1 218 ? -17.953 -24.359 12 1 98 218 SER B C 1
ATOM 4538 O O . SER B 1 218 ? -18.219 -25.203 11.133 1 98 218 SER B O 1
ATOM 4540 N N . ASN B 1 219 ? -17.875 -23.047 11.789 1 98.69 219 ASN B N 1
ATOM 4541 C CA . ASN B 1 219 ? -18.141 -22.562 10.438 1 98.69 219 ASN B CA 1
ATOM 4542 C C . ASN B 1 219 ? -16.859 -22.5 9.602 1 98.69 219 ASN B C 1
ATOM 4544 O O . ASN B 1 219 ? -16.844 -21.875 8.547 1 98.69 219 ASN B O 1
ATOM 4548 N N . VAL B 1 220 ? -15.773 -23.141 10.102 1 98.75 220 VAL B N 1
ATOM 4549 C CA . VAL B 1 220 ? -14.523 -23.234 9.352 1 98.75 220 VAL B CA 1
ATOM 4550 C C . VAL B 1 220 ? -14.352 -24.656 8.812 1 98.75 220 VAL B C 1
ATOM 4552 O O . VAL B 1 220 ? -14.516 -25.641 9.547 1 98.75 220 VAL B O 1
ATOM 4555 N N . LYS B 1 221 ? -14.086 -24.781 7.551 1 98.62 221 LYS B N 1
ATOM 4556 C CA . LYS B 1 221 ? -13.742 -26.047 6.918 1 98.62 221 LYS B CA 1
ATOM 4557 C C . LYS B 1 221 ? -12.273 -26.062 6.5 1 98.62 221 LYS B C 1
ATOM 4559 O O . LYS B 1 221 ? -11.859 -25.297 5.629 1 98.62 221 LYS B O 1
ATOM 4564 N N . LEU B 1 222 ? -11.539 -26.938 7.074 1 98.38 222 LEU B N 1
ATOM 4565 C CA . LEU B 1 222 ? -10.125 -27.078 6.758 1 98.38 222 LEU B CA 1
ATOM 4566 C C . LEU B 1 222 ? -9.914 -28.094 5.633 1 98.38 222 LEU B C 1
ATOM 4568 O O . LEU B 1 222 ? -10.531 -29.156 5.633 1 98.38 222 LEU B O 1
ATOM 4572 N N . GLN B 1 223 ? -9.172 -27.719 4.656 1 97.56 223 GLN B N 1
ATOM 4573 C CA . GLN B 1 223 ? -8.758 -28.594 3.572 1 97.56 223 GLN B CA 1
ATOM 4574 C C . GLN B 1 223 ? -7.234 -28.656 3.457 1 97.56 223 GLN B C 1
ATOM 4576 O O . GLN B 1 223 ? -6.547 -27.672 3.721 1 97.56 223 GLN B O 1
ATOM 4581 N N . PHE B 1 224 ? -6.785 -29.812 3.088 1 95.44 224 PHE B N 1
ATOM 4582 C CA . PHE B 1 224 ? -5.34 -30 3.008 1 95.44 224 PHE B CA 1
ATOM 4583 C C . PHE B 1 224 ? -4.957 -30.672 1.693 1 95.44 224 PHE B C 1
ATOM 4585 O O . PHE B 1 224 ? -5.629 -31.609 1.248 1 95.44 224 PHE B O 1
ATOM 4592 N N . ALA B 1 225 ? -3.904 -30.172 1.05 1 91.56 225 ALA B N 1
ATOM 4593 C CA . ALA B 1 225 ? -3.246 -30.797 -0.093 1 91.56 225 ALA B CA 1
ATOM 4594 C C . ALA B 1 225 ? -4.25 -31.125 -1.197 1 91.56 225 ALA B C 1
ATOM 4596 O O . ALA B 1 225 ? -4.312 -32.25 -1.682 1 91.56 225 ALA B O 1
ATOM 4597 N N . LEU B 1 226 ? -5.031 -30.141 -1.544 1 94.19 226 LEU B N 1
ATOM 4598 C CA . LEU B 1 226 ? -6.004 -30.312 -2.621 1 94.19 226 LEU B CA 1
ATOM 4599 C C . LEU B 1 226 ? -5.309 -30.344 -3.979 1 94.19 226 LEU B C 1
ATOM 4601 O O . LEU B 1 226 ? -4.277 -29.688 -4.168 1 94.19 226 LEU B O 1
ATOM 4605 N N . SER B 1 227 ? -5.848 -31.094 -4.871 1 92.19 227 SER B N 1
ATOM 4606 C CA . SER B 1 227 ? -5.395 -31.062 -6.254 1 92.19 227 SER B CA 1
ATOM 4607 C C . SER B 1 227 ? -5.777 -29.75 -6.93 1 92.19 227 SER B C 1
ATOM 4609 O O . SER B 1 227 ? -6.598 -28.984 -6.406 1 92.19 227 SER B O 1
ATOM 4611 N N . GLN B 1 228 ? -5.242 -29.484 -8.078 1 91.75 228 GLN B N 1
ATOM 4612 C CA . GLN B 1 228 ? -5.57 -28.281 -8.82 1 91.75 228 GLN B CA 1
ATOM 4613 C C . GLN B 1 228 ? -7.051 -28.234 -9.18 1 91.75 228 GLN B C 1
ATOM 4615 O O . GLN B 1 228 ? -7.691 -27.188 -9.07 1 91.75 228 GLN B O 1
ATOM 4620 N N . ASP B 1 229 ? -7.559 -29.375 -9.586 1 95.94 229 ASP B N 1
ATOM 4621 C CA . ASP B 1 229 ? -8.977 -29.453 -9.914 1 95.94 229 ASP B CA 1
ATOM 4622 C C . ASP B 1 229 ? -9.844 -29.062 -8.711 1 95.94 229 ASP B C 1
ATOM 4624 O O . ASP B 1 229 ? -10.789 -28.297 -8.852 1 95.94 229 ASP B O 1
ATOM 4628 N N . GLU B 1 230 ? -9.469 -29.578 -7.598 1 97.19 230 GLU B N 1
ATOM 4629 C CA . GLU B 1 230 ? -10.219 -29.297 -6.375 1 97.19 230 GLU B CA 1
ATOM 4630 C C . GLU B 1 230 ? -10.117 -27.828 -5.984 1 97.19 230 GLU B C 1
ATOM 4632 O O . GLU B 1 230 ? -11.094 -27.234 -5.512 1 97.19 230 GLU B O 1
ATOM 4637 N N . ILE B 1 231 ? -8.992 -27.281 -6.164 1 96.5 231 ILE B N 1
ATOM 4638 C CA . ILE B 1 231 ? -8.766 -25.875 -5.82 1 96.5 231 ILE B CA 1
ATOM 4639 C C . ILE B 1 231 ? -9.656 -24.984 -6.68 1 96.5 231 ILE B C 1
ATOM 4641 O O . ILE B 1 231 ? -10.367 -24.125 -6.16 1 96.5 231 ILE B O 1
ATOM 4645 N N . PHE B 1 232 ? -9.695 -25.203 -7.992 1 97.94 232 PHE B N 1
ATOM 4646 C CA . PHE B 1 232 ? -10.477 -24.359 -8.883 1 97.94 232 PHE B CA 1
ATOM 4647 C C . PHE B 1 232 ? -11.969 -24.547 -8.633 1 97.94 232 PHE B C 1
ATOM 4649 O O . PHE B 1 232 ? -12.75 -23.594 -8.711 1 97.94 232 PHE B O 1
ATOM 4656 N N . THR B 1 233 ? -12.367 -25.797 -8.328 1 98.38 233 THR B N 1
ATOM 4657 C CA . THR B 1 233 ? -13.758 -26.062 -7.988 1 98.38 233 THR B CA 1
ATOM 4658 C C . THR B 1 233 ? -14.164 -25.297 -6.73 1 98.38 233 THR B C 1
ATOM 4660 O O . THR B 1 233 ? -15.195 -24.625 -6.711 1 98.38 233 THR B O 1
ATOM 4663 N N . LEU B 1 234 ? -13.344 -25.453 -5.734 1 98.56 234 LEU B N 1
ATOM 4664 C CA . LEU B 1 234 ? -13.617 -24.75 -4.477 1 98.56 234 LEU B CA 1
ATOM 4665 C C . LEU B 1 234 ? -13.578 -23.25 -4.672 1 98.56 234 LEU B C 1
ATOM 4667 O O . LEU B 1 234 ? -14.445 -22.531 -4.16 1 98.56 234 LEU B O 1
ATOM 4671 N N . MET B 1 235 ? -12.609 -22.781 -5.375 1 98.5 235 MET B N 1
ATOM 4672 C CA . MET B 1 235 ? -12.477 -21.359 -5.641 1 98.5 235 MET B CA 1
ATOM 4673 C C . MET B 1 235 ? -13.703 -20.828 -6.371 1 98.5 235 MET B C 1
ATOM 4675 O O . MET B 1 235 ? -14.18 -19.734 -6.07 1 98.5 235 MET B O 1
ATOM 4679 N N . ASN B 1 236 ? -14.219 -21.578 -7.297 1 98.69 236 ASN B N 1
ATOM 4680 C CA . ASN B 1 236 ? -15.422 -21.172 -8.008 1 98.69 236 ASN B CA 1
ATOM 4681 C C . ASN B 1 236 ? -16.594 -20.969 -7.059 1 98.69 236 ASN B C 1
ATOM 4683 O O . ASN B 1 236 ? -17.406 -20.062 -7.246 1 98.69 236 ASN B O 1
ATOM 4687 N N . SER B 1 237 ? -16.719 -21.75 -6.078 1 98.69 237 SER B N 1
ATOM 4688 C CA . SER B 1 237 ? -17.859 -21.719 -5.176 1 98.69 237 SER B CA 1
ATOM 4689 C C . SER B 1 237 ? -17.75 -20.562 -4.188 1 98.69 237 SER B C 1
ATOM 4691 O O . SER B 1 237 ? -18.734 -20.188 -3.549 1 98.69 237 SER B O 1
ATOM 4693 N N . ALA B 1 238 ? -16.578 -19.969 -4.012 1 98.81 238 ALA B N 1
ATOM 4694 C CA . ALA B 1 238 ? -16.359 -18.906 -3.029 1 98.81 238 ALA B CA 1
ATOM 4695 C C . ALA B 1 238 ? -16.844 -17.562 -3.564 1 98.81 238 ALA B C 1
ATOM 4697 O O . ALA B 1 238 ? -16.75 -17.297 -4.766 1 98.81 238 ALA B O 1
ATOM 4698 N N . LYS B 1 239 ? -17.359 -16.75 -2.658 1 98.75 239 LYS B N 1
ATOM 4699 C CA . LYS B 1 239 ? -17.734 -15.367 -2.979 1 98.75 239 LYS B CA 1
ATOM 4700 C C . LYS B 1 239 ? -16.516 -14.445 -2.92 1 98.75 239 LYS B C 1
ATOM 4702 O O . LYS B 1 239 ? -16.297 -13.633 -3.82 1 98.75 239 LYS B O 1
ATOM 4707 N N . VAL B 1 240 ? -15.766 -14.586 -1.895 1 98.94 240 VAL B N 1
ATOM 4708 C CA . VAL B 1 240 ? -14.617 -13.734 -1.62 1 98.94 240 VAL B CA 1
ATOM 4709 C C . VAL B 1 240 ? -13.359 -14.594 -1.478 1 98.94 240 VAL B C 1
ATOM 4711 O O . VAL B 1 240 ? -13.391 -15.648 -0.844 1 98.94 240 VAL B O 1
ATOM 4714 N N . TYR B 1 241 ? -12.281 -14.25 -2.146 1 98.94 241 TYR B N 1
ATOM 4715 C CA . TYR B 1 241 ? -10.953 -14.758 -1.823 1 98.94 241 TYR B CA 1
ATOM 4716 C C . TYR B 1 241 ? -10.18 -13.758 -0.979 1 98.94 241 TYR B C 1
ATOM 4718 O O . TYR B 1 241 ? -10.039 -12.594 -1.358 1 98.94 241 TYR B O 1
ATOM 4726 N N . TRP B 1 242 ? -9.711 -14.203 0.155 1 98.88 242 TRP B N 1
ATOM 4727 C CA . TRP B 1 242 ? -9.055 -13.328 1.116 1 98.88 242 TRP B CA 1
ATOM 4728 C C . TRP B 1 242 ? -7.625 -13.789 1.383 1 98.88 242 TRP B C 1
ATOM 4730 O O . TRP B 1 242 ? -7.402 -14.922 1.819 1 98.88 242 TRP B O 1
ATOM 4740 N N . SER B 1 243 ? -6.672 -12.93 1.012 1 98.38 243 SER B N 1
ATOM 4741 C CA . SER B 1 243 ? -5.281 -13.094 1.421 1 98.38 243 SER B CA 1
ATOM 4742 C C . SER B 1 243 ? -4.895 -12.094 2.502 1 98.38 243 SER B C 1
ATOM 4744 O O . SER B 1 243 ? -5.07 -10.883 2.324 1 98.38 243 SER B O 1
ATOM 4746 N N . CYS B 1 244 ? -4.391 -12.578 3.623 1 97.44 244 CYS B N 1
ATOM 4747 C CA . CYS B 1 244 ? -4 -11.672 4.699 1 97.44 244 CYS B CA 1
ATOM 4748 C C . CYS B 1 244 ? -2.531 -11.852 5.059 1 97.44 244 CYS B C 1
ATOM 4750 O O . CYS B 1 244 ? -2.133 -11.617 6.199 1 97.44 244 CYS B O 1
ATOM 4752 N N . SER B 1 245 ? -1.734 -12.359 4.082 1 94.94 245 SER B N 1
ATOM 4753 C CA . SER B 1 245 ? -0.299 -12.547 4.27 1 94.94 245 SER B CA 1
ATOM 4754 C C . SER B 1 245 ? 0.423 -11.211 4.383 1 94.94 245 SER B C 1
ATOM 4756 O O . SER B 1 245 ? 0.033 -10.234 3.746 1 94.94 245 SER B O 1
ATOM 4758 N N . LYS B 1 246 ? 1.543 -11.227 5.086 1 91.75 246 LYS B N 1
ATOM 4759 C CA . LYS B 1 246 ? 2.32 -10.008 5.281 1 91.75 246 LYS B CA 1
ATOM 4760 C C . LYS B 1 246 ? 3.098 -9.641 4.02 1 91.75 246 LYS B C 1
ATOM 4762 O O . LYS B 1 246 ? 3.312 -8.461 3.738 1 91.75 246 LYS B O 1
ATOM 4767 N N . PHE B 1 247 ? 3.549 -10.641 3.352 1 91.5 247 PHE B N 1
ATOM 4768 C CA . PHE B 1 247 ? 4.379 -10.453 2.166 1 91.5 247 PHE B CA 1
ATOM 4769 C C . PHE B 1 247 ? 4.277 -11.656 1.241 1 91.5 247 PHE B C 1
ATOM 4771 O O . PHE B 1 247 ? 4.043 -12.781 1.698 1 91.5 247 PHE B O 1
ATOM 4778 N N . ASP B 1 248 ? 4.418 -11.336 -0.031 1 91.69 248 ASP B N 1
ATOM 4779 C CA . ASP B 1 248 ? 4.461 -12.398 -1.036 1 91.69 248 ASP B CA 1
ATOM 4780 C C . ASP B 1 248 ? 5.324 -11.984 -2.227 1 91.69 248 ASP B C 1
ATOM 4782 O O . ASP B 1 248 ? 5.5 -10.797 -2.492 1 91.69 248 ASP B O 1
ATOM 4786 N N . THR B 1 249 ? 5.914 -12.984 -2.881 1 90.5 249 THR B N 1
ATOM 4787 C CA . THR B 1 249 ? 6.699 -12.695 -4.074 1 90.5 249 THR B CA 1
ATOM 4788 C C . THR B 1 249 ? 5.797 -12.547 -5.293 1 90.5 249 THR B C 1
ATOM 4790 O O . THR B 1 249 ? 6.078 -11.742 -6.188 1 90.5 249 THR B O 1
ATOM 4793 N N . PHE B 1 250 ? 4.711 -13.281 -5.324 1 93.75 250 PHE B N 1
ATOM 4794 C CA . PHE B 1 250 ? 3.82 -13.227 -6.48 1 93.75 250 PHE B CA 1
ATOM 4795 C C . PHE B 1 250 ? 2.373 -13.445 -6.059 1 93.75 250 PHE B C 1
ATOM 4797 O O . PHE B 1 250 ? 1.482 -12.695 -6.461 1 93.75 250 PHE B O 1
ATOM 4804 N N . ALA B 1 251 ? 2.076 -14.469 -5.238 1 93.75 251 ALA B N 1
ATOM 4805 C CA . ALA B 1 251 ? 0.746 -14.805 -4.746 1 93.75 251 ALA B CA 1
ATOM 4806 C C . ALA B 1 251 ? -0.094 -15.461 -5.836 1 93.75 251 ALA B C 1
ATOM 4808 O O . ALA B 1 251 ? -1.16 -14.961 -6.199 1 93.75 251 ALA B O 1
ATOM 4809 N N . MET B 1 252 ? 0.236 -16.672 -6.219 1 94.06 252 MET B N 1
ATOM 4810 C CA . MET B 1 252 ? -0.409 -17.422 -7.297 1 94.06 252 MET B CA 1
ATOM 4811 C C . MET B 1 252 ? -1.9 -17.578 -7.027 1 94.06 252 MET B C 1
ATOM 4813 O O . MET B 1 252 ? -2.725 -17.391 -7.922 1 94.06 252 MET B O 1
ATOM 4817 N N . PRO B 1 253 ? -2.266 -17.875 -5.754 1 96.12 253 PRO B N 1
ATOM 4818 C CA . PRO B 1 253 ? -3.701 -18.062 -5.527 1 96.12 253 PRO B CA 1
ATOM 4819 C C . PRO B 1 253 ? -4.52 -16.812 -5.844 1 96.12 253 PRO B C 1
ATOM 4821 O O . PRO B 1 253 ? -5.672 -16.922 -6.27 1 96.12 253 PRO B O 1
ATOM 4824 N N . LEU B 1 254 ? -3.951 -15.648 -5.676 1 98.31 254 LEU B N 1
ATOM 4825 C CA . LEU B 1 254 ? -4.676 -14.414 -5.961 1 98.31 254 LEU B CA 1
ATOM 4826 C C . LEU B 1 254 ? -4.961 -14.289 -7.457 1 98.31 254 LEU B C 1
ATOM 4828 O O . LEU B 1 254 ? -6.047 -13.867 -7.852 1 98.31 254 LEU B O 1
ATOM 4832 N N . THR B 1 255 ? -3.992 -14.625 -8.297 1 98.06 255 THR B N 1
ATOM 4833 C CA . THR B 1 255 ? -4.211 -14.531 -9.742 1 98.06 255 THR B CA 1
ATOM 4834 C C . THR B 1 255 ? -5.207 -15.586 -10.203 1 98.06 255 THR B C 1
ATOM 4836 O O . THR B 1 255 ? -6.008 -15.336 -11.109 1 98.06 255 THR B O 1
ATOM 4839 N N . GLU B 1 256 ? -5.16 -16.766 -9.578 1 97.88 256 GLU B N 1
ATOM 4840 C CA . GLU B 1 256 ? -6.16 -17.797 -9.852 1 97.88 256 GLU B CA 1
ATOM 4841 C C . GLU B 1 256 ? -7.555 -17.328 -9.43 1 97.88 256 GLU B C 1
ATOM 4843 O O . GLU B 1 256 ? -8.523 -17.547 -10.156 1 97.88 256 GLU B O 1
ATOM 4848 N N . ALA B 1 257 ? -7.605 -16.719 -8.273 1 98.75 257 ALA B N 1
ATOM 4849 C CA . ALA B 1 257 ? -8.883 -16.203 -7.785 1 98.75 257 ALA B CA 1
ATOM 4850 C C . ALA B 1 257 ? -9.438 -15.133 -8.711 1 98.75 257 ALA B C 1
ATOM 4852 O O . ALA B 1 257 ? -10.641 -15.086 -8.977 1 98.75 257 ALA B O 1
ATOM 4853 N N . LEU B 1 258 ? -8.57 -14.25 -9.188 1 98.75 258 LEU B N 1
ATOM 4854 C CA . LEU B 1 258 ? -8.977 -13.266 -10.188 1 98.75 258 LEU B CA 1
ATOM 4855 C C . LEU B 1 258 ? -9.562 -13.953 -11.414 1 98.75 258 LEU B C 1
ATOM 4857 O O . LEU B 1 258 ? -10.617 -13.547 -11.914 1 98.75 258 LEU B O 1
ATOM 4861 N N . ALA B 1 259 ? -8.883 -15.016 -11.875 1 98.62 259 ALA B N 1
ATOM 4862 C CA . ALA B 1 259 ? -9.305 -15.742 -13.062 1 98.62 259 ALA B CA 1
ATOM 4863 C C . ALA B 1 259 ? -10.688 -16.375 -12.867 1 98.62 259 ALA B C 1
ATOM 4865 O O . ALA B 1 259 ? -11.438 -16.562 -13.828 1 98.62 259 ALA B O 1
ATOM 4866 N N . MET B 1 260 ? -10.992 -16.656 -11.641 1 98.81 260 MET B N 1
ATOM 4867 C CA . MET B 1 260 ? -12.273 -17.266 -11.32 1 98.81 260 MET B CA 1
ATOM 4868 C C . MET B 1 260 ? -13.328 -16.203 -10.992 1 98.81 260 MET B C 1
ATOM 4870 O O . MET B 1 260 ? -14.43 -16.531 -10.547 1 98.81 260 MET B O 1
ATOM 4874 N N . GLY B 1 261 ? -12.984 -14.898 -11.125 1 98.75 261 GLY B N 1
ATOM 4875 C CA . GLY B 1 261 ? -13.93 -13.805 -10.977 1 98.75 261 GLY B CA 1
ATOM 4876 C C . GLY B 1 261 ? -14.281 -13.508 -9.531 1 98.75 261 GLY B C 1
ATOM 4877 O O . GLY B 1 261 ? -15.359 -12.992 -9.234 1 98.75 261 GLY B O 1
ATOM 4878 N N . LYS B 1 262 ? -13.445 -13.844 -8.633 1 98.88 262 LYS B N 1
ATOM 4879 C CA . LYS B 1 262 ? -13.742 -13.648 -7.215 1 98.88 262 LYS B CA 1
ATOM 4880 C C . LYS B 1 262 ? -13.562 -12.188 -6.816 1 98.88 262 LYS B C 1
ATOM 4882 O O . LYS B 1 262 ? -12.805 -11.453 -7.449 1 98.88 262 LYS B O 1
ATOM 4887 N N . ILE B 1 263 ? -14.352 -11.789 -5.785 1 98.81 263 ILE B N 1
ATOM 4888 C CA . ILE B 1 263 ? -14.055 -10.539 -5.09 1 98.81 263 ILE B CA 1
ATOM 4889 C C . ILE B 1 263 ? -12.82 -10.711 -4.211 1 98.81 263 ILE B C 1
ATOM 4891 O O . ILE B 1 263 ? -12.766 -11.633 -3.387 1 98.81 263 ILE B O 1
ATOM 4895 N N . ILE B 1 264 ? -11.844 -9.82 -4.41 1 98.88 264 ILE B N 1
ATOM 4896 C CA . ILE B 1 264 ? -10.531 -10.039 -3.809 1 98.88 264 ILE B CA 1
ATOM 4897 C C . ILE B 1 264 ? -10.328 -9.07 -2.648 1 98.88 264 ILE B C 1
ATOM 4899 O O . ILE B 1 264 ? -10.625 -7.875 -2.768 1 98.88 264 ILE B O 1
ATOM 4903 N N . VAL B 1 265 ? -9.938 -9.578 -1.505 1 98.81 265 VAL B N 1
ATOM 4904 C CA . VAL B 1 265 ? -9.406 -8.805 -0.388 1 98.81 265 VAL B CA 1
ATOM 4905 C C . VAL B 1 265 ? -7.938 -9.156 -0.167 1 98.81 265 VAL B C 1
ATOM 4907 O O . VAL B 1 265 ? -7.602 -10.32 0.04 1 98.81 265 VAL B O 1
ATOM 4910 N N . LYS B 1 266 ? -7.086 -8.172 -0.261 1 98.56 266 LYS B N 1
ATOM 4911 C CA . LYS B 1 266 ? -5.645 -8.398 -0.217 1 98.56 266 LYS B CA 1
ATOM 4912 C C . LYS B 1 266 ? -4.953 -7.371 0.677 1 98.56 266 LYS B C 1
ATOM 4914 O O . LYS B 1 266 ? -5.559 -6.367 1.059 1 98.56 266 LYS B O 1
ATOM 4919 N N . PRO B 1 267 ? -3.67 -7.641 1.059 1 97.19 267 PRO B N 1
ATOM 4920 C CA . PRO B 1 267 ? -2.936 -6.648 1.846 1 97.19 267 PRO B CA 1
ATOM 4921 C C . PRO B 1 267 ? -2.617 -5.383 1.052 1 97.19 267 PRO B C 1
ATOM 4923 O O . PRO B 1 267 ? -2.494 -5.434 -0.175 1 97.19 267 PRO B O 1
ATOM 4926 N N . GLU B 1 268 ? -2.482 -4.312 1.731 1 95.38 268 GLU B N 1
ATOM 4927 C CA . GLU B 1 268 ? -2.145 -3.041 1.101 1 95.38 268 GLU B CA 1
ATOM 4928 C C . GLU B 1 268 ? -0.659 -2.971 0.759 1 95.38 268 GLU B C 1
ATOM 4930 O O . GLU B 1 268 ? -0.219 -2.059 0.058 1 95.38 268 GLU B O 1
ATOM 4935 N N . HIS B 1 269 ? 0.126 -3.912 1.2 1 93.81 269 HIS B N 1
ATOM 4936 C CA . HIS B 1 269 ? 1.559 -3.926 0.925 1 93.81 269 HIS B CA 1
ATOM 4937 C C . HIS B 1 269 ? 1.832 -3.881 -0.574 1 93.81 269 HIS B C 1
ATOM 4939 O O . HIS B 1 269 ? 1.149 -4.551 -1.354 1 93.81 269 HIS B O 1
ATOM 4945 N N . PRO B 1 270 ? 2.887 -3.174 -0.966 1 93.94 270 PRO B N 1
ATOM 4946 C CA . PRO B 1 270 ? 3.139 -2.947 -2.391 1 93.94 270 PRO B CA 1
ATOM 4947 C C . PRO B 1 270 ? 3.48 -4.23 -3.143 1 93.94 270 PRO B C 1
ATOM 4949 O O . PRO B 1 270 ? 3.361 -4.285 -4.367 1 93.94 270 PRO B O 1
ATOM 4952 N N . CYS B 1 271 ? 3.922 -5.246 -2.441 1 95.31 271 CYS B N 1
ATOM 4953 C CA . CYS B 1 271 ? 4.234 -6.496 -3.127 1 95.31 271 CYS B CA 1
ATOM 4954 C C . CYS B 1 271 ? 2.988 -7.086 -3.781 1 95.31 271 CYS B C 1
ATOM 4956 O O . CYS B 1 271 ? 3.09 -7.969 -4.633 1 95.31 271 CYS B O 1
ATOM 4958 N N . TYR B 1 272 ? 1.77 -6.559 -3.52 1 97.12 272 TYR B N 1
ATOM 4959 C CA . TYR B 1 272 ? 0.519 -7.047 -4.086 1 97.12 272 TYR B CA 1
ATOM 4960 C C . TYR B 1 272 ? 0.001 -6.102 -5.164 1 97.12 272 TYR B C 1
ATOM 4962 O O . TYR B 1 272 ? -1.128 -6.246 -5.637 1 97.12 272 TYR B O 1
ATOM 4970 N N . ASP B 1 273 ? 0.812 -5.152 -5.633 1 95.69 273 ASP B N 1
ATOM 4971 C CA . ASP B 1 273 ? 0.376 -4.102 -6.551 1 95.69 273 ASP B CA 1
ATOM 4972 C C . ASP B 1 273 ? -0.106 -4.695 -7.871 1 95.69 273 ASP B C 1
ATOM 4974 O O . ASP B 1 273 ? -0.98 -4.129 -8.531 1 95.69 273 ASP B O 1
ATOM 4978 N N . HIS B 1 274 ? 0.432 -5.82 -8.273 1 96.94 274 HIS B N 1
ATOM 4979 C CA . HIS B 1 274 ? 0.064 -6.414 -9.547 1 96.94 274 HIS B CA 1
ATOM 4980 C C . HIS B 1 274 ? -1.347 -6.992 -9.508 1 96.94 274 HIS B C 1
ATOM 4982 O O . HIS B 1 274 ? -1.943 -7.266 -10.547 1 96.94 274 HIS B O 1
ATOM 4988 N N . ILE B 1 275 ? -1.886 -7.195 -8.266 1 97.81 275 ILE B N 1
ATOM 4989 C CA . ILE B 1 275 ? -3.273 -7.613 -8.086 1 97.81 275 ILE B CA 1
ATOM 4990 C C . ILE B 1 275 ? -4.18 -6.387 -8.039 1 97.81 275 ILE B C 1
ATOM 4992 O O . ILE B 1 275 ? -4.547 -5.922 -6.957 1 97.81 275 ILE B O 1
ATOM 4996 N N . SER B 1 276 ? -4.5 -5.84 -9.117 1 96.62 276 SER B N 1
ATOM 4997 C CA . SER B 1 276 ? -5.234 -4.578 -9.195 1 96.62 276 SER B CA 1
ATOM 4998 C C . SER B 1 276 ? -6.332 -4.645 -10.25 1 96.62 276 SER B C 1
ATOM 5000 O O . SER B 1 276 ? -6.047 -4.613 -11.453 1 96.62 276 SER B O 1
ATOM 5002 N N . ALA B 1 277 ? -7.547 -4.766 -9.82 1 98 277 ALA B N 1
ATOM 5003 C CA . ALA B 1 277 ? -8.719 -4.855 -10.688 1 98 277 ALA B CA 1
ATOM 5004 C C . ALA B 1 277 ? -9.938 -4.203 -10.047 1 98 277 ALA B C 1
ATOM 5006 O O . ALA B 1 277 ? -9.859 -3.711 -8.914 1 98 277 ALA B O 1
ATOM 5007 N N . LYS B 1 278 ? -11.023 -4.188 -10.734 1 98.25 278 LYS B N 1
ATOM 5008 C CA . LYS B 1 278 ? -12.227 -3.449 -10.344 1 98.25 278 LYS B CA 1
ATOM 5009 C C . LYS B 1 278 ? -12.719 -3.896 -8.977 1 98.25 278 LYS B C 1
ATOM 5011 O O . LYS B 1 278 ? -13.203 -3.082 -8.188 1 98.25 278 LYS B O 1
ATOM 5016 N N . HIS B 1 279 ? -12.633 -5.211 -8.711 1 98.56 279 HIS B N 1
ATOM 5017 C CA . HIS B 1 279 ? -13.133 -5.738 -7.441 1 98.56 279 HIS B CA 1
ATOM 5018 C C . HIS B 1 279 ? -12.016 -6.391 -6.641 1 98.56 279 HIS B C 1
ATOM 5020 O O . HIS B 1 279 ? -12.164 -7.52 -6.168 1 98.56 279 HIS B O 1
ATOM 5026 N N . SER B 1 280 ? -10.906 -5.68 -6.504 1 98.56 280 SER B N 1
ATOM 5027 C CA . SER B 1 280 ? -9.781 -6 -5.633 1 98.56 280 SER B CA 1
ATOM 5028 C C . SER B 1 280 ? -9.523 -4.883 -4.633 1 98.56 280 SER B C 1
ATOM 5030 O O . SER B 1 280 ? -9.195 -3.756 -5.02 1 98.56 280 SER B O 1
ATOM 5032 N N . PHE B 1 281 ? -9.695 -5.25 -3.365 1 98.31 281 PHE B N 1
ATOM 5033 C CA . PHE B 1 281 ? -9.656 -4.23 -2.322 1 98.31 281 PHE B CA 1
ATOM 5034 C C . PHE B 1 281 ? -8.555 -4.535 -1.315 1 98.31 281 PHE B C 1
ATOM 5036 O O . PHE B 1 281 ? -8.289 -5.699 -1.009 1 98.31 281 PHE B O 1
ATOM 5043 N N . SER B 1 282 ? -7.941 -3.512 -0.819 1 98.12 282 SER B N 1
ATOM 5044 C CA . SER B 1 282 ? -6.777 -3.695 0.043 1 98.12 282 SER B CA 1
ATOM 5045 C C . SER B 1 282 ? -7.078 -3.264 1.475 1 98.12 282 SER B C 1
ATOM 5047 O O . SER B 1 282 ? -7.793 -2.283 1.696 1 98.12 282 SER B O 1
ATOM 5049 N N . GLY B 1 283 ? -6.555 -3.99 2.387 1 97 283 GLY B N 1
ATOM 5050 C CA . GLY B 1 283 ? -6.66 -3.691 3.807 1 97 283 GLY B CA 1
ATOM 5051 C C . GLY B 1 283 ? -5.469 -4.18 4.609 1 97 283 GLY B C 1
ATOM 5052 O O . GLY B 1 283 ? -4.398 -4.426 4.055 1 97 283 GLY B O 1
ATOM 5053 N N . ASN B 1 284 ? -5.633 -4.113 5.906 1 96.44 284 ASN B N 1
ATOM 5054 C CA . ASN B 1 284 ? -4.605 -4.582 6.832 1 96.44 284 ASN B CA 1
ATOM 5055 C C . ASN B 1 284 ? -5.219 -5.125 8.125 1 96.44 284 ASN B C 1
ATOM 5057 O O . ASN B 1 284 ? -6.43 -5.328 8.195 1 96.44 284 ASN B O 1
ATOM 5061 N N . GLU B 1 285 ? -4.375 -5.418 9.07 1 95.31 285 GLU B N 1
ATOM 5062 C CA . GLU B 1 285 ? -4.789 -6.129 10.281 1 95.31 285 GLU B CA 1
ATOM 5063 C C . GLU B 1 285 ? -5.84 -5.332 11.055 1 95.31 285 GLU B C 1
ATOM 5065 O O . GLU B 1 285 ? -6.633 -5.906 11.797 1 95.31 285 GLU B O 1
ATOM 5070 N N . LYS B 1 286 ? -5.926 -4.059 10.828 1 96.19 286 LYS B N 1
ATOM 5071 C CA . LYS B 1 286 ? -6.852 -3.219 11.586 1 96.19 286 LYS B CA 1
ATOM 5072 C C . LYS B 1 286 ? -8.25 -3.258 10.984 1 96.19 286 LYS B C 1
ATOM 5074 O O . LYS B 1 286 ? -9.234 -2.951 11.656 1 96.19 286 LYS B O 1
ATOM 5079 N N . ASN B 1 287 ? -8.312 -3.654 9.711 1 97.56 287 ASN B N 1
ATOM 5080 C CA . ASN B 1 287 ? -9.617 -3.465 9.078 1 97.56 287 ASN B CA 1
ATOM 5081 C C . ASN B 1 287 ? -10.039 -4.695 8.281 1 97.56 287 ASN B C 1
ATOM 5083 O O . ASN B 1 287 ? -11.023 -4.648 7.539 1 97.56 287 ASN B O 1
ATOM 5087 N N . TRP B 1 288 ? -9.43 -5.832 8.461 1 97.62 288 TRP B N 1
ATOM 5088 C CA . TRP B 1 288 ? -9.68 -7.039 7.68 1 97.62 288 TRP B CA 1
ATOM 5089 C C . TRP B 1 288 ? -11.148 -7.438 7.754 1 97.62 288 TRP B C 1
ATOM 5091 O O . TRP B 1 288 ? -11.797 -7.648 6.727 1 97.62 288 TRP B O 1
ATOM 5101 N N . PHE B 1 289 ? -11.617 -7.508 8.961 1 98.31 289 PHE B N 1
ATOM 5102 C CA . PHE B 1 289 ? -12.922 -8.117 9.188 1 98.31 289 PHE B CA 1
ATOM 5103 C C . PHE B 1 289 ? -14.023 -7.293 8.523 1 98.31 289 PHE B C 1
ATOM 5105 O O . PHE B 1 289 ? -14.883 -7.84 7.836 1 98.31 289 PHE B O 1
ATOM 5112 N N . GLU B 1 290 ? -13.898 -5.969 8.688 1 98.31 290 GLU B N 1
ATOM 5113 C CA . GLU B 1 290 ? -14.875 -5.09 8.047 1 98.31 290 GLU B CA 1
ATOM 5114 C C . GLU B 1 290 ? -14.766 -5.164 6.527 1 98.31 290 GLU B C 1
ATOM 5116 O O . GLU B 1 290 ? -15.781 -5.188 5.828 1 98.31 290 GLU B O 1
ATOM 5121 N N . LEU B 1 291 ? -13.562 -5.211 6.051 1 98.56 291 LEU B N 1
ATOM 5122 C CA . LEU B 1 291 ? -13.352 -5.207 4.605 1 98.56 291 LEU B CA 1
ATOM 5123 C C . LEU B 1 291 ? -13.867 -6.5 3.98 1 98.56 291 LEU B C 1
ATOM 5125 O O . LEU B 1 291 ? -14.477 -6.477 2.91 1 98.56 291 LEU B O 1
ATOM 5129 N N . VAL B 1 292 ? -13.609 -7.652 4.625 1 98.75 292 VAL B N 1
ATOM 5130 C CA . VAL B 1 292 ? -14.094 -8.938 4.133 1 98.75 292 VAL B CA 1
ATOM 5131 C C . VAL B 1 292 ? -15.625 -8.945 4.125 1 98.75 292 VAL B C 1
ATOM 5133 O O . VAL B 1 292 ? -16.234 -9.414 3.168 1 98.75 292 VAL B O 1
ATOM 5136 N N . ASN B 1 293 ? -16.203 -8.422 5.168 1 98.5 293 ASN B N 1
ATOM 5137 C CA . ASN B 1 293 ? -17.656 -8.344 5.227 1 98.5 293 ASN B CA 1
ATOM 5138 C C . ASN B 1 293 ? -18.219 -7.441 4.129 1 98.5 293 ASN B C 1
ATOM 5140 O O . ASN B 1 293 ? -19.25 -7.75 3.527 1 98.5 293 ASN B O 1
ATOM 5144 N N . MET B 1 294 ? -17.562 -6.297 3.92 1 98.25 294 MET B N 1
ATOM 5145 C CA . MET B 1 294 ? -17.969 -5.41 2.83 1 98.25 294 MET B CA 1
ATOM 5146 C C . MET B 1 294 ? -17.891 -6.133 1.488 1 98.25 294 MET B C 1
ATOM 5148 O O . MET B 1 294 ? -18.828 -6.039 0.682 1 98.25 294 MET B O 1
ATOM 5152 N N . ALA B 1 295 ? -16.828 -6.887 1.255 1 98.44 295 ALA B N 1
ATOM 5153 C CA . ALA B 1 295 ? -16.641 -7.621 0.007 1 98.44 295 ALA B CA 1
ATOM 5154 C C . ALA B 1 295 ? -17.719 -8.688 -0.174 1 98.44 295 ALA B C 1
ATOM 5156 O O . ALA B 1 295 ? -18.25 -8.867 -1.275 1 98.44 295 ALA B O 1
ATOM 5157 N N . ALA B 1 296 ? -18.031 -9.344 0.899 1 98.19 296 ALA B N 1
ATOM 5158 C CA . ALA B 1 296 ? -19.047 -10.406 0.861 1 98.19 296 ALA B CA 1
ATOM 5159 C C . ALA B 1 296 ? -20.422 -9.836 0.534 1 98.19 296 ALA B C 1
ATOM 5161 O O . ALA B 1 296 ? -21.297 -10.562 0.056 1 98.19 296 ALA B O 1
ATOM 5162 N N . SER B 1 297 ? -20.562 -8.57 0.75 1 96.69 297 SER B N 1
ATOM 5163 C CA . SER B 1 297 ? -21.875 -7.949 0.582 1 96.69 297 SER B CA 1
ATOM 5164 C C . SER B 1 297 ? -22.016 -7.309 -0.796 1 96.69 297 SER B C 1
ATOM 5166 O O . SER B 1 297 ? -23.062 -6.777 -1.137 1 96.69 297 SER B O 1
ATOM 5168 N N . VAL B 1 298 ? -20.969 -7.301 -1.569 1 96.5 298 VAL B N 1
ATOM 5169 C CA . VAL B 1 298 ? -21.047 -6.762 -2.922 1 96.5 298 VAL B CA 1
ATOM 5170 C C . VAL B 1 298 ? -22.156 -7.469 -3.695 1 96.5 298 VAL B C 1
ATOM 5172 O O . VAL B 1 298 ? -22.297 -8.695 -3.613 1 96.5 298 VAL B O 1
ATOM 5175 N N . PRO B 1 299 ? -22.969 -6.797 -4.52 1 94.69 299 PRO B N 1
ATOM 5176 C CA . PRO B 1 299 ? -24.172 -7.387 -5.09 1 94.69 299 PRO B CA 1
ATOM 5177 C C . PRO B 1 299 ? -23.906 -8.195 -6.355 1 94.69 299 PRO B C 1
ATOM 5179 O O . PRO B 1 299 ? -24.766 -8.258 -7.246 1 94.69 299 PRO B O 1
ATOM 5182 N N . ILE B 1 300 ? -22.766 -8.672 -6.594 1 96.88 300 ILE B N 1
ATOM 5183 C CA . ILE B 1 300 ? -22.469 -9.547 -7.719 1 96.88 300 ILE B CA 1
ATOM 5184 C C . ILE B 1 300 ? -21.844 -10.844 -7.207 1 96.88 300 ILE B C 1
ATOM 5186 O O . ILE B 1 300 ? -21.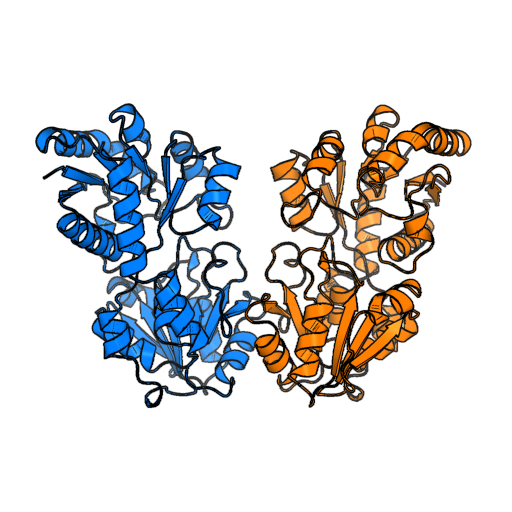156 -10.852 -6.188 1 96.88 300 ILE B O 1
ATOM 5190 N N . LYS B 1 301 ? -22.047 -11.891 -7.914 1 97.38 301 LYS B N 1
ATOM 5191 C CA . LYS B 1 301 ? -21.516 -13.195 -7.516 1 97.38 301 LYS B CA 1
ATOM 5192 C C . LYS B 1 301 ? -20.078 -13.359 -7.961 1 97.38 301 LYS B C 1
ATOM 5194 O O . LYS B 1 301 ? -19.266 -13.977 -7.258 1 97.38 301 LYS B O 1
ATOM 5199 N N . ALA B 1 302 ? -19.797 -12.836 -9.133 1 98 302 ALA B N 1
ATOM 5200 C CA . ALA B 1 302 ? -18.469 -12.93 -9.719 1 98 302 ALA B CA 1
ATOM 5201 C C . ALA B 1 302 ? -18.156 -11.688 -10.555 1 98 302 ALA B C 1
ATOM 5203 O O . ALA B 1 302 ? -19.047 -11.07 -11.125 1 98 302 ALA B O 1
ATOM 5204 N N . SER B 1 303 ? -16.938 -11.312 -10.633 1 98.56 303 SER B N 1
ATOM 5205 C CA . SER B 1 303 ? -16.5 -10.125 -11.367 1 98.56 303 SER B CA 1
ATOM 5206 C C . SER B 1 303 ? -15.906 -10.508 -12.719 1 98.56 303 SER B C 1
ATOM 5208 O O . SER B 1 303 ? -14.805 -11.07 -12.781 1 98.56 303 SER B O 1
ATOM 5210 N N . LYS B 1 304 ? -16.547 -10.164 -13.742 1 98.12 304 LYS B N 1
ATOM 5211 C CA . LYS B 1 304 ? -16.031 -10.398 -15.086 1 98.12 304 LYS B CA 1
ATOM 5212 C C . LYS B 1 304 ? -14.773 -9.562 -15.344 1 98.12 304 LYS B C 1
ATOM 5214 O O . LYS B 1 304 ? -13.859 -10.008 -16.031 1 98.12 304 LYS B O 1
ATOM 5219 N N . GLU B 1 305 ? -14.75 -8.359 -14.781 1 98.38 305 GLU B N 1
ATOM 5220 C CA . GLU B 1 305 ? -13.602 -7.477 -14.945 1 98.38 305 GLU B CA 1
ATOM 5221 C C . GLU B 1 305 ? -12.344 -8.078 -14.32 1 98.38 305 GLU B C 1
ATOM 5223 O O . GLU B 1 305 ? -11.266 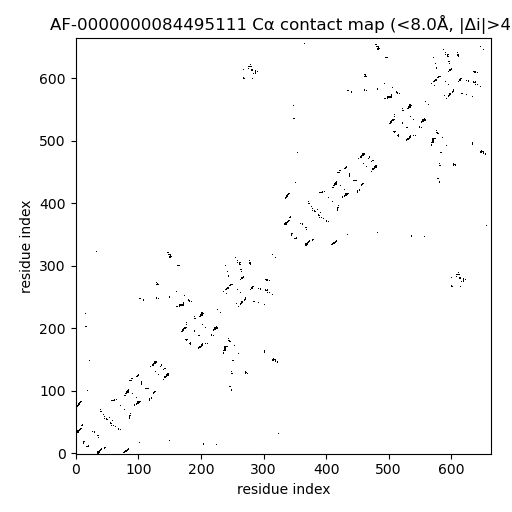-8.023 -14.914 1 98.38 305 GLU B O 1
ATOM 5228 N N . ASN B 1 306 ? -12.531 -8.664 -13.109 1 98.69 306 ASN B N 1
ATOM 5229 C CA . ASN B 1 306 ? -11.406 -9.344 -12.477 1 98.69 306 ASN B CA 1
ATOM 5230 C C . ASN B 1 306 ? -10.906 -10.516 -13.32 1 98.69 306 ASN B C 1
ATOM 5232 O O . ASN B 1 306 ? -9.695 -10.695 -13.492 1 98.69 306 ASN B O 1
ATOM 5236 N N . ARG B 1 307 ? -11.828 -11.281 -13.812 1 98.62 307 ARG B N 1
ATOM 5237 C CA . ARG B 1 307 ? -11.484 -12.445 -14.633 1 98.62 307 ARG B CA 1
ATOM 5238 C C . ARG B 1 307 ? -10.742 -12.023 -15.891 1 98.62 307 ARG B C 1
ATOM 5240 O O . ARG B 1 307 ? -9.695 -12.594 -16.219 1 98.62 307 ARG B O 1
ATOM 5247 N N . ASN B 1 308 ? -11.25 -11.023 -16.594 1 98.5 308 ASN B N 1
ATOM 5248 C CA . ASN B 1 308 ? -10.609 -10.539 -17.812 1 98.5 308 ASN B CA 1
ATOM 5249 C C . ASN B 1 308 ? -9.195 -10.031 -17.547 1 98.5 308 ASN B C 1
ATOM 5251 O O . ASN B 1 308 ? -8.273 -10.312 -18.312 1 98.5 308 ASN B O 1
ATOM 5255 N N . TYR B 1 309 ? -9.086 -9.32 -16.469 1 98.5 309 TYR B N 1
ATOM 5256 C CA . TYR B 1 309 ? -7.766 -8.82 -16.094 1 98.5 309 TYR B CA 1
ATOM 5257 C C . TYR B 1 309 ? -6.789 -9.969 -15.883 1 98.5 309 TYR B C 1
ATOM 5259 O O . TYR B 1 309 ? -5.652 -9.922 -16.359 1 98.5 309 TYR B O 1
ATOM 5267 N N . ALA B 1 310 ? -7.191 -10.984 -15.18 1 98.44 310 ALA B N 1
ATOM 5268 C CA . ALA B 1 310 ? -6.328 -12.133 -14.891 1 98.44 310 ALA B CA 1
ATOM 5269 C C . ALA B 1 310 ? -5.883 -12.82 -16.188 1 98.44 310 ALA B C 1
ATOM 5271 O O . ALA B 1 310 ? -4.703 -13.141 -16.344 1 98.44 310 ALA B O 1
ATOM 5272 N N . PHE B 1 311 ? -6.789 -13.023 -17.078 1 98.38 311 PHE B N 1
ATOM 5273 C CA . PHE B 1 311 ? -6.484 -13.727 -18.328 1 98.38 311 PHE B CA 1
ATOM 5274 C C . PHE B 1 311 ? -5.516 -12.914 -19.172 1 98.38 311 PHE B C 1
ATOM 5276 O O . PHE B 1 311 ? -4.625 -13.469 -19.812 1 98.38 311 PHE B O 1
ATOM 5283 N N . ASP B 1 312 ? -5.66 -11.609 -19.125 1 97.94 312 ASP B N 1
ATOM 5284 C CA . ASP B 1 312 ? -4.816 -10.727 -19.938 1 97.94 312 ASP B CA 1
ATOM 5285 C C . ASP B 1 312 ? -3.42 -10.609 -19.328 1 97.94 312 ASP B C 1
ATOM 5287 O O . ASP B 1 312 ? -2.432 -10.469 -20.047 1 97.94 312 ASP B O 1
ATOM 5291 N N . ALA B 1 313 ? -3.357 -10.742 -18.016 1 97.62 313 ALA B N 1
ATOM 5292 C CA . ALA B 1 313 ? -2.117 -10.328 -17.375 1 97.62 313 ALA B CA 1
ATOM 5293 C C . ALA B 1 313 ? -1.342 -11.531 -16.844 1 97.62 313 ALA B C 1
ATOM 5295 O O . ALA B 1 313 ? -0.114 -11.484 -16.734 1 97.62 313 ALA B O 1
ATOM 5296 N N . PHE B 1 314 ? -2.084 -12.68 -16.516 1 97.5 314 PHE B N 1
ATOM 5297 C CA . PHE B 1 314 ? -1.414 -13.688 -15.703 1 97.5 314 PHE B CA 1
ATOM 5298 C C . PHE B 1 314 ? -1.685 -15.086 -16.25 1 97.5 314 PHE B C 1
ATOM 5300 O O . PHE B 1 314 ? -1.519 -16.078 -15.539 1 97.5 314 PHE B O 1
ATOM 5307 N N . SER B 1 315 ? -2.066 -15.25 -17.438 1 96.44 315 SER B N 1
ATOM 5308 C CA . SER B 1 315 ? -2.355 -16.578 -17.969 1 96.44 315 SER B CA 1
ATOM 5309 C C . SER B 1 315 ? -1.074 -17.312 -18.344 1 96.44 315 SER B C 1
ATOM 5311 O O . SER B 1 315 ? -0.005 -16.703 -18.438 1 96.44 315 SER B O 1
ATOM 5313 N N . ASN B 1 316 ? -1.239 -18.594 -18.469 1 94.25 316 ASN B N 1
ATOM 5314 C CA . ASN B 1 316 ? -0.133 -19.406 -18.953 1 94.25 316 ASN B CA 1
ATOM 5315 C C . ASN B 1 316 ? 0.383 -18.906 -20.297 1 94.25 316 ASN B C 1
ATOM 5317 O O . ASN B 1 316 ? 1.578 -19 -20.578 1 94.25 316 ASN B O 1
ATOM 5321 N N . THR B 1 317 ? -0.486 -18.391 -21.109 1 95.44 317 THR B N 1
ATOM 5322 C CA . THR B 1 317 ? -0.114 -17.828 -22.391 1 95.44 317 THR B CA 1
ATOM 5323 C C . THR B 1 317 ? 0.851 -16.656 -22.219 1 95.44 317 THR B C 1
ATOM 5325 O O . THR B 1 317 ? 1.851 -16.547 -22.922 1 95.44 317 THR B O 1
ATOM 5328 N N . VAL B 1 318 ? 0.516 -15.844 -21.25 1 96.44 318 VAL B N 1
ATOM 5329 C CA . VAL B 1 318 ? 1.359 -14.688 -20.969 1 96.44 318 VAL B CA 1
ATOM 5330 C C . VAL B 1 318 ? 2.727 -15.156 -20.469 1 96.44 318 VAL B C 1
ATOM 5332 O O . VAL B 1 318 ? 3.76 -14.633 -20.891 1 96.44 318 VAL B O 1
ATOM 5335 N N . MET B 1 319 ? 2.744 -16.109 -19.562 1 96.44 319 MET B N 1
ATOM 5336 C CA . MET B 1 319 ? 3.998 -16.656 -19.062 1 96.44 319 MET B CA 1
ATOM 5337 C C . MET B 1 319 ? 4.828 -17.266 -20.188 1 96.44 319 MET B C 1
ATOM 5339 O O . MET B 1 319 ? 6.031 -17.016 -20.281 1 96.44 319 MET B O 1
ATOM 5343 N N . ARG B 1 320 ? 4.199 -18.016 -21.062 1 95.69 320 ARG B N 1
ATOM 5344 C CA . ARG B 1 320 ? 4.875 -18.656 -22.172 1 95.69 320 ARG B CA 1
ATOM 5345 C C . ARG B 1 320 ? 5.547 -17.641 -23.078 1 95.69 320 ARG B C 1
ATOM 5347 O O . ARG B 1 320 ? 6.711 -17.797 -23.469 1 95.69 320 ARG B O 1
ATOM 5354 N N . GLU B 1 321 ? 4.812 -16.609 -23.391 1 96.94 321 GLU B N 1
ATOM 5355 C CA . GLU B 1 321 ? 5.375 -15.57 -24.25 1 96.94 321 GLU B CA 1
ATOM 5356 C C . GLU B 1 321 ? 6.555 -14.875 -23.578 1 96.94 321 GLU B C 1
ATOM 5358 O O . GLU B 1 321 ? 7.523 -14.5 -24.234 1 96.94 321 GLU B O 1
ATOM 5363 N N . GLY B 1 322 ? 6.422 -14.648 -22.312 1 97.06 322 GLY B N 1
ATOM 5364 C CA . GLY B 1 322 ? 7.531 -14.07 -21.578 1 97.06 322 GLY B CA 1
ATOM 5365 C C . GLY B 1 322 ? 8.789 -14.914 -21.641 1 97.06 322 GLY B C 1
ATOM 5366 O O . GLY B 1 322 ? 9.875 -14.398 -21.906 1 97.06 322 GLY B O 1
ATOM 5367 N N . TYR B 1 323 ? 8.648 -16.188 -21.438 1 96.44 323 TYR B N 1
ATOM 5368 C CA . TYR B 1 323 ? 9.805 -17.078 -21.438 1 96.44 323 TYR B CA 1
ATOM 5369 C C . TYR B 1 323 ? 10.32 -17.297 -22.859 1 96.44 323 TYR B C 1
ATOM 5371 O O . TYR B 1 323 ? 11.523 -17.484 -23.062 1 96.44 323 TYR B O 1
ATOM 5379 N N . ARG B 1 324 ? 9.438 -17.297 -23.828 1 96.75 324 ARG B N 1
ATOM 5380 C CA . ARG B 1 324 ? 9.891 -17.359 -25.203 1 96.75 324 ARG B CA 1
ATOM 5381 C C . ARG B 1 324 ? 10.859 -16.219 -25.516 1 96.75 324 ARG B C 1
ATOM 5383 O O . ARG B 1 324 ? 11.945 -16.453 -26.062 1 96.75 324 ARG B O 1
ATOM 5390 N N . THR B 1 325 ? 10.477 -15.016 -25.156 1 97.06 325 THR B N 1
ATOM 5391 C CA . THR B 1 325 ? 11.312 -13.852 -25.391 1 97.06 325 THR B CA 1
ATOM 5392 C C . THR B 1 325 ? 12.609 -13.945 -24.594 1 97.06 325 THR B C 1
ATOM 5394 O O . THR B 1 325 ? 13.688 -13.664 -25.109 1 97.06 325 THR B O 1
ATOM 5397 N N . PHE B 1 326 ? 12.477 -14.383 -23.422 1 97 326 PHE B N 1
ATOM 5398 C CA . PHE B 1 326 ? 13.633 -14.453 -22.531 1 97 326 PHE B CA 1
ATOM 5399 C C . PHE B 1 326 ? 14.656 -15.461 -23.062 1 97 326 PHE B C 1
ATOM 5401 O O . PHE B 1 326 ? 15.844 -15.156 -23.172 1 97 326 PHE B O 1
ATOM 5408 N N . PHE B 1 327 ? 14.203 -16.656 -23.359 1 95.56 327 PHE B N 1
ATOM 5409 C CA . PHE B 1 327 ? 15.109 -17.719 -23.781 1 95.56 327 PHE B CA 1
ATOM 5410 C C . PHE B 1 327 ? 15.742 -17.391 -25.125 1 95.56 327 PHE B C 1
ATOM 5412 O O . PHE B 1 327 ? 16.906 -17.719 -25.359 1 95.56 327 PHE B O 1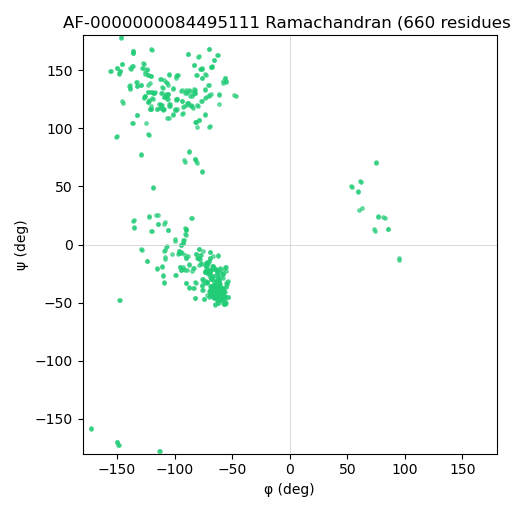
ATOM 5419 N N . ASN B 1 328 ? 15 -16.719 -25.984 1 94.19 328 ASN B N 1
ATOM 5420 C CA . ASN B 1 328 ? 15.531 -16.312 -27.281 1 94.19 328 ASN B CA 1
ATOM 5421 C C . ASN B 1 328 ? 16.734 -15.383 -27.125 1 94.19 328 ASN B C 1
ATOM 5423 O O . ASN B 1 328 ? 17.672 -15.445 -27.922 1 94.19 328 ASN B O 1
ATOM 5427 N N . GLU B 1 329 ? 16.672 -14.609 -26.109 1 94 329 GLU B N 1
ATOM 5428 C CA . GLU B 1 329 ? 17.75 -13.641 -25.891 1 94 329 GLU B CA 1
ATOM 5429 C C . GLU B 1 329 ? 18.859 -14.227 -25.031 1 94 329 GLU B C 1
ATOM 5431 O O . GLU B 1 329 ? 20.031 -13.953 -25.266 1 94 329 GLU B O 1
ATOM 5436 N N . TRP B 1 330 ? 18.516 -15.062 -24.141 1 94.69 330 TRP B N 1
ATOM 5437 C CA . TRP B 1 330 ? 19.438 -15.508 -23.109 1 94.69 330 TRP B CA 1
ATOM 5438 C C . TRP B 1 330 ? 20.25 -16.688 -23.578 1 94.69 330 TRP B C 1
ATOM 5440 O O . TRP B 1 330 ? 21.438 -16.812 -23.25 1 94.69 330 TRP B O 1
ATOM 5450 N N . ILE B 1 331 ? 19.672 -17.656 -24.375 1 90.56 331 ILE B N 1
ATOM 5451 C CA . ILE B 1 331 ? 20.344 -18.891 -24.781 1 90.56 331 ILE B CA 1
ATOM 5452 C C . ILE B 1 331 ? 21.078 -18.656 -26.109 1 90.56 331 ILE B C 1
ATOM 5454 O O . ILE B 1 331 ? 22.031 -19.359 -26.422 1 90.56 331 ILE B O 1
ATOM 5458 N N . LYS B 1 332 ? 21.328 -17.438 -26.719 1 74.5 332 LYS B N 1
ATOM 5459 C CA . LYS B 1 332 ? 22.125 -17.188 -27.906 1 74.5 332 LYS B CA 1
ATOM 5460 C C . LYS B 1 332 ? 23.625 -17.359 -27.609 1 74.5 332 LYS B C 1
ATOM 5462 O O . LYS B 1 332 ? 24.062 -17.141 -26.484 1 74.5 332 LYS B O 1
#

Radius of gyration: 27.46 Å; Cα contacts (8 Å, |Δi|>4): 1265; chains: 2; bounding box: 59×75×53 Å

Nearest PDB structures (foldseek):
  7qsg-assembly1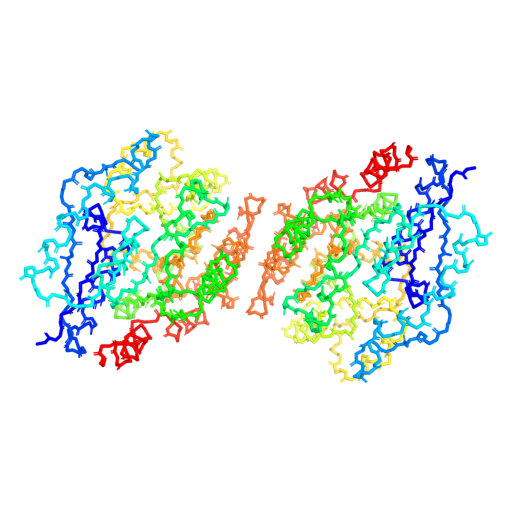_A  TM=7.120E-01  e=3.789E-14  Mycolicibacterium hassiacum
  3c4q-assembly2_B  TM=7.783E-01  e=1.088E-13  Corynebacterium glutamicum
  3c48-assembly1_B  TM=4.3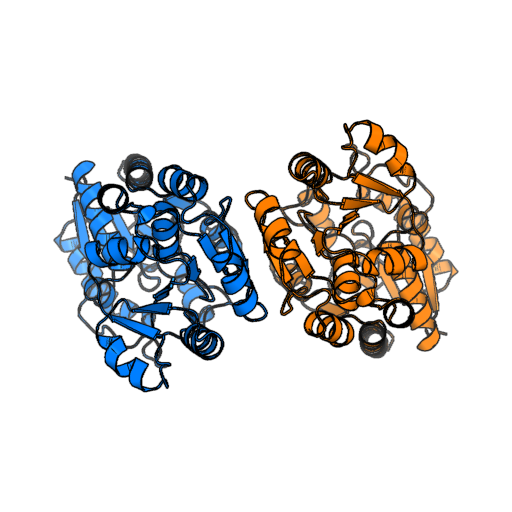64E-01  e=1.954E-13  Corynebacterium glutamicum
  4nc9-assembly6_D  TM=5.919E-01  e=2.263E-08  Mycolicibacterium smegmatis MC2 155
  6me3-assembly1_A  TM=6.104E-01  e=1.910E-05  Homo sapiens

Sequence (664 aa):
MTKVGLVMRKIQFTEAQGPRIFAERLKTIGEELGIEIVFISPERHVSGYDWLPGYEHEKGDLVNYDIVLDQINTQKIEHVIYTVSGFTYLKMFLKNSVLFPHSFPDPALTGYEMMKPFYQIVDKAIVQTEFLKREMARHFGVRDVTVIPIGFNETLANKYYDPSQVVENRILWIGRDEENRRPDIVIEYARRNSDKEVYMVFGGERYRESMKKYQIPSNVKLQFALSQDEIFTLMNSAKVYWSCSKFDTFAMPLTEALAMGKIIVKPEHPCYDHISAKHSFSGNEKNWFELVNMAASVPIKASKENRNYAFDAFSNTVMREGYRTFFNEWIKMTKVGLVMRKIQFTEAQGPRIFAERLKTIGEELGIEIVFISPERHVSGYDWLPGYEHEKGDLVNYDIVLDQINTQKIEHVIYTVSGFTYLKMFLKNSVLFPHSFPDPALTGYEMMKPFYQIVDKAIVQTEFLKREMARHFGVRDVTVIPIGFNETLANKYYDPSQVVENRILWIGRDEENRRPDIVIEYARRNSDKEVYMVFGGERYRESMKKYQIPSNVKLQFALSQDEIFTLMNSAKVYWSCSKFDTFAMPLTEALAMGKIIVKPEHPCYDHISAKHSFSGNEKNWFELVNMAASVPIKASKENRNYAFDAFSNTVMREGYRTFFNEWIK

Solvent-accessible surface area (backbone atoms only — not comparable to full-atom values): 34974 Å² total; per-residue (Å²): 115,58,49,33,32,39,36,46,57,53,68,43,67,73,37,73,40,67,64,28,53,49,52,55,48,50,34,53,47,22,55,75,70,53,28,43,60,39,84,42,59,50,80,64,66,63,59,93,45,63,80,45,89,92,31,34,55,46,61,28,37,58,77,28,49,68,57,46,50,48,51,36,58,75,68,67,42,66,32,38,37,31,36,47,61,43,52,41,67,48,47,80,79,32,85,46,45,32,38,36,62,72,67,74,70,32,90,90,42,88,64,22,74,74,44,48,67,41,48,59,72,47,63,34,34,43,33,48,31,71,56,54,44,52,49,35,33,74,76,47,65,28,73,54,56,45,71,40,40,75,42,38,62,60,67,56,40,59,72,44,55,43,60,87,60,33,37,62,52,23,38,34,32,76,48,50,96,42,85,55,38,37,53,67,59,56,52,53,44,45,63,77,34,70,85,35,41,36,38,40,36,27,46,37,67,72,48,65,63,65,53,62,79,52,87,78,49,90,46,52,45,82,42,57,49,68,52,70,69,52,46,43,47,53,53,23,29,22,21,23,39,47,48,68,37,73,73,52,65,69,50,65,68,58,51,45,38,20,41,48,9,27,34,36,38,33,41,39,51,64,63,45,59,86,68,68,30,48,50,36,37,23,33,46,92,58,13,42,65,56,51,51,52,43,54,46,62,47,95,62,58,50,34,67,63,22,18,53,50,21,58,72,63,31,17,40,66,48,24,44,53,39,49,52,57,47,47,64,65,66,73,106,115,57,50,33,32,39,36,45,57,55,68,42,67,72,38,75,40,68,64,29,53,49,51,54,50,50,36,54,47,23,54,76,71,54,28,43,60,40,84,42,57,49,80,62,65,65,59,93,43,62,80,43,90,91,31,33,55,46,61,28,36,58,78,27,49,66,56,48,48,49,52,36,58,75,67,67,44,66,34,38,39,31,36,47,61,43,53,42,65,48,49,80,79,33,86,47,46,32,38,36,61,72,66,74,71,34,90,91,42,87,64,24,74,75,45,47,70,42,47,61,72,46,63,35,33,43,33,49,32,71,55,54,44,51,48,36,32,73,76,47,65,27,74,53,55,45,71,40,40,74,42,39,64,59,66,56,41,61,72,43,56,45,60,88,60,34,36,65,52,23,38,33,32,75,48,50,96,42,84,53,36,37,54,66,58,57,52,53,44,46,62,77,34,72,85,35,40,35,38,42,36,28,45,38,65,71,48,65,63,66,52,63,81,53,88,78,50,89,45,51,44,81,44,55,49,69,51,71,69,52,46,43,45,53,54,24,29,22,21,24,38,46,48,68,38,73,72,55,65,69,51,64,68,58,50,46,36,22,40,49,9,27,35,35,37,34,40,39,51,65,62,43,60,89,68,67,29,47,52,35,37,23,33,47,93,58,14,42,64,57,50,52,52,45,55,45,61,46,94,62,57,50,35,64,61,22,18,54,48,23,56,73,65,31,18,41,68,48,25,44,53,40,48,52,56,46,48,65,65,67,72,105

Secondary structure (DSSP, 8-state):
-EEEEEE--HHHHHSSSHHHHHHHHHHHHHHHTTEEEEEE---TT--S-SSSTT--HHHHHHTTHHHHHHHHHHTT--EEEE-SGGGGGGGGT-SEEEE--S----TTSTTHHHHHHHHTT--EEEESSHHHHHHHHHHH---EEEE-PPPB-HHHHHHH--GGG--TTEEEEEE-SSTTT-HHHHHHHHHH-TTSEEEEEESSTTHHHHGGGS---TTEEEEES--HHHHHHHHHH-SEEE---S--SS-HHHHHHHHTT-EEEEE-SGGGTT---TTEEEE-TTTHHHHHHHHHTSS-SS-HHHHHHHHHHHBHHHHHHHHHHHHHHH--/-EEEEEE--HHHHHSSSHHHHHHHHHHHHHHHTTEEEEEE---TT--S-SSSTT--HHHHHHTTHHHHHHHHHHTT--EEEE-SGGGGGGGGT-SEEEE--S----TTSTTHHHHHHHHHT--EEEESSHHHHHHHHHHH---EEEE-PPPB-HHHHHHH--GGG--TTEEEEEE-SSTTT-HHHHHHHHHH-TTSEEEEEESSTTHHHHGGGS---TTEEEEES--HHHHHHHHHH-SEEE---S--SS-HHHHHHHHTT-EEEEE-SGGGTT---TTEEEE-TTTHHHHHHHHHTSS-SS-HHHHHHHHHHHBHHHHHHHHHHHHHHH--

pLDDT: mean 91.68, std 9.49, range [53.09, 98.94]

Foldseek 3Di:
DAEEEEEDEPVLCPFQDDSNLLLVLVQVLCVVLVYHYHYAYDDPLQQPDCPDVVNHRLVSLQVCQVVRVVVCVVVVHQAYEYADLSCLCCCVVHVRYEYEYQDALDPLDPCSVVSLVSLQSHQAYEAADVVVCVVSCVRRVHNNYFHFHAADALVLLVVQQDLVLADLQEEEEEDAPDPQQPVVLVQVLCVVCVVHQYEYEYRAPVVVVVCVVDDHDPSYDYHYNDDPNRLSNVLLHYQEYETAGSDGRHPVVLLSSLLSQHQYEEAPDCSCVLQDWPRHHHDHSVCRSVVRVVSSPPPGSGHPGSNVSSCVPHHSVRNSVSVSVVCVPSVD/DAEEEEEDEPVLCVFQDDSNLLLVLVQVLCVVLVYHYHYAYDDPLQDPDCPDVVNHRLVSLQVCQVVSVVVCVVVVHQAYEYADLSCLCCCVVHVRYEYEYQDALDPLDPCSVVSLVSLQSHQAYEAADVVVCVVSCVRRVHNNYFHFHAADALVLLVVQQDLVLADLQEEEEEEAPDPQQPVVLVQVLCVVCVVHQYEYEYRAPVVVVVCVVDDHDPSYDYHYNDDPNVLSNVLLHYQEYETAGSAGRHPVVLLSSLLSQHQYEEAPDCSCVLQDWPRHYHDHSVCRSVVRVVSSPPPGSGHPGSNVSSCVPHHSVRNSVSVSVVCVPSVD

InterPro domains:
  IPR001296 Glycosyl transferase, family 1 [PF00534] (168-275)

Organism: NCBI:txid1637975